Protein AF-0000000069710309 (afdb_homodimer)

pLDDT: mean 94.84, std 7.25, range [39.91, 98.88]

Structure (mmCIF, N/CA/C/O backbone):
data_AF-0000000069710309-model_v1
#
loop_
_entity.id
_entity.type
_entity.pdbx_description
1 polymer 'ATP-dependent DNA ligase'
#
loop_
_atom_site.group_PDB
_atom_site.id
_atom_site.type_symbol
_atom_site.label_atom_id
_atom_site.label_alt_id
_atom_site.label_comp_id
_atom_site.label_asym_id
_atom_site.label_entity_id
_atom_site.label_seq_id
_atom_site.pdbx_PDB_ins_code
_atom_site.Cartn_x
_atom_site.Cartn_y
_atom_site.Cartn_z
_atom_site.occupancy
_atom_site.B_iso_or_equiv
_atom_site.auth_seq_id
_atom_site.auth_comp_id
_atom_site.auth_asym_id
_atom_site.auth_atom_id
_atom_site.pdbx_PDB_model_num
ATOM 1 N N . MET A 1 1 ? -6.211 -22.453 -42.594 1 39.94 1 MET A N 1
ATOM 2 C CA . MET A 1 1 ? -7.344 -22.641 -41.688 1 39.94 1 MET A CA 1
ATOM 3 C C . MET A 1 1 ? -7.883 -21.297 -41.219 1 39.94 1 MET A C 1
ATOM 5 O O . MET A 1 1 ? -7.121 -20.344 -41.062 1 39.94 1 MET A O 1
ATOM 9 N N . ASP A 1 2 ? -9.148 -21.047 -41.312 1 49.47 2 ASP A N 1
ATOM 10 C CA . ASP A 1 2 ? -9.898 -19.844 -40.938 1 49.47 2 ASP A CA 1
ATOM 11 C C . ASP A 1 2 ? -9.656 -19.469 -39.469 1 49.47 2 ASP A C 1
ATOM 13 O O . ASP A 1 2 ? -9.828 -20.281 -38.594 1 49.47 2 ASP A O 1
ATOM 17 N N . GLU A 1 3 ? -8.883 -18.469 -39.344 1 51.88 3 GLU A N 1
ATOM 18 C CA . GLU A 1 3 ? -8.477 -17.969 -38.031 1 51.88 3 GLU A CA 1
ATOM 19 C C . GLU A 1 3 ? -9.656 -17.938 -37.062 1 51.88 3 GLU A C 1
ATOM 21 O O . GLU A 1 3 ? -9.492 -18.109 -35.844 1 51.88 3 GLU A O 1
ATOM 26 N N . ALA A 1 4 ? -10.805 -17.609 -37.5 1 50.47 4 ALA A N 1
ATOM 27 C CA . ALA A 1 4 ? -12.008 -17.578 -36.688 1 50.47 4 ALA A CA 1
ATOM 28 C C . ALA A 1 4 ? -12.258 -18.953 -36.031 1 50.47 4 ALA A C 1
ATOM 30 O O . ALA A 1 4 ? -12.664 -19.031 -34.875 1 50.47 4 ALA A O 1
ATOM 31 N N . ASN A 1 5 ? -11.93 -19.938 -36.812 1 56.78 5 ASN A N 1
ATOM 32 C CA . ASN A 1 5 ? -12.125 -21.297 -36.312 1 56.78 5 ASN A CA 1
ATOM 33 C C . ASN A 1 5 ? -11.094 -21.672 -35.25 1 56.78 5 ASN A C 1
ATOM 35 O O . ASN A 1 5 ? -11.352 -22.516 -34.406 1 56.78 5 ASN A O 1
ATOM 39 N N . LEU A 1 6 ? -10.086 -20.812 -35.156 1 61.84 6 LEU A N 1
ATOM 40 C CA . LEU A 1 6 ? -8.977 -21.141 -34.25 1 61.84 6 LEU A CA 1
ATOM 41 C C . LEU A 1 6 ? -9.266 -20.688 -32.844 1 61.84 6 LEU A C 1
ATOM 43 O O . LEU A 1 6 ? -8.789 -21.281 -31.875 1 61.84 6 LEU A O 1
ATOM 47 N N . LEU A 1 7 ? -10.078 -19.641 -32.625 1 70.19 7 LEU A N 1
ATOM 48 C CA . LEU A 1 7 ? -10.234 -19.062 -31.281 1 70.19 7 LEU A CA 1
ATOM 49 C C . LEU A 1 7 ? -11.641 -19.312 -30.75 1 70.19 7 LEU A C 1
ATOM 51 O O . LEU A 1 7 ? -11.953 -18.953 -29.609 1 70.19 7 LEU A O 1
ATOM 55 N N . ASP A 1 8 ? -12.43 -20.094 -31.312 1 67.88 8 ASP A N 1
ATOM 56 C CA . ASP A 1 8 ? -13.812 -20.344 -30.906 1 67.88 8 ASP A CA 1
ATOM 57 C C . ASP A 1 8 ? -14.523 -19.031 -30.562 1 67.88 8 ASP A C 1
ATOM 59 O O . ASP A 1 8 ? -15.125 -18.906 -29.5 1 67.88 8 ASP A O 1
ATOM 63 N N . VAL A 1 9 ? -14.273 -18 -31.297 1 73.25 9 VAL A N 1
ATOM 64 C CA . VAL A 1 9 ? -14.922 -16.703 -31.156 1 73.25 9 VAL A CA 1
ATOM 65 C C . VAL A 1 9 ? -15.82 -16.438 -32.375 1 73.25 9 VAL A C 1
ATOM 67 O O . VAL A 1 9 ? -15.633 -17.062 -33.438 1 73.25 9 VAL A O 1
ATOM 70 N N . SER A 1 10 ? -16.891 -15.648 -32.156 1 76.5 10 SER A N 1
ATOM 71 C CA . SER A 1 10 ? -17.797 -15.344 -33.25 1 76.5 10 SER A CA 1
ATOM 72 C C . SER A 1 10 ? -17.047 -14.703 -34.406 1 76.5 10 SER A C 1
ATOM 74 O O . SER A 1 10 ? -16.062 -13.977 -34.219 1 76.5 10 SER A O 1
ATOM 76 N N . PRO A 1 11 ? -17.438 -15.07 -35.625 1 75.88 11 PRO A N 1
ATOM 77 C CA . PRO A 1 11 ? -16.766 -14.547 -36.812 1 75.88 11 PRO A CA 1
ATOM 78 C C . PRO A 1 11 ? -16.672 -13.023 -36.812 1 75.88 11 PRO A C 1
ATOM 80 O O . PRO A 1 11 ? -15.695 -12.461 -37.312 1 75.88 11 PRO A O 1
ATOM 83 N N . ASP A 1 12 ? -17.625 -12.383 -36.219 1 76.12 12 ASP A N 1
ATOM 84 C CA . ASP A 1 12 ? -17.656 -10.922 -36.219 1 76.12 12 ASP A CA 1
ATOM 85 C C . ASP A 1 12 ? -16.594 -10.344 -35.312 1 76.12 12 ASP A C 1
ATOM 87 O O . ASP A 1 12 ? -16.125 -9.227 -35.531 1 76.12 12 ASP A O 1
ATOM 91 N N . GLU A 1 13 ? -16.172 -11.117 -34.344 1 79.44 13 GLU A N 1
ATOM 92 C CA . GLU A 1 13 ? -15.273 -10.602 -33.312 1 79.44 13 GLU A CA 1
ATOM 93 C C . GLU A 1 13 ? -13.828 -11.008 -33.594 1 79.44 13 GLU A C 1
ATOM 95 O O . GLU A 1 13 ? -12.891 -10.422 -33.062 1 79.44 13 GLU A O 1
ATOM 100 N N . VAL A 1 14 ? -13.68 -11.93 -34.469 1 78.69 14 VAL A N 1
ATOM 101 C CA . VAL A 1 14 ? -12.375 -12.547 -34.688 1 78.69 14 VAL A CA 1
ATOM 102 C C . VAL A 1 14 ? -11.383 -11.508 -35.219 1 78.69 14 VAL A C 1
ATOM 104 O O . VAL A 1 14 ? -10.25 -11.43 -34.75 1 78.69 14 VAL A O 1
ATOM 107 N N . GLU A 1 15 ? -11.891 -10.758 -36.062 1 80.44 15 GLU A N 1
ATOM 108 C CA . GLU A 1 15 ? -11.008 -9.742 -36.656 1 80.44 15 GLU A CA 1
ATOM 109 C C . GLU A 1 15 ? -10.57 -8.734 -35.594 1 80.44 15 GLU A C 1
ATOM 111 O O . GLU A 1 15 ? -9.414 -8.312 -35.562 1 80.44 15 GLU A O 1
ATOM 116 N N . THR A 1 16 ? -11.422 -8.469 -34.719 1 83.62 16 THR A N 1
ATOM 117 C CA . THR A 1 16 ? -11.156 -7.488 -33.688 1 83.62 16 THR A CA 1
ATOM 118 C C . THR A 1 16 ? -10.133 -8.031 -32.688 1 83.62 16 THR A C 1
ATOM 120 O O . THR A 1 16 ? -9.234 -7.309 -32.25 1 83.62 16 THR A O 1
ATOM 123 N N . VAL A 1 17 ? -10.211 -9.258 -32.406 1 87.12 17 VAL A N 1
ATOM 124 C CA . VAL A 1 17 ? -9.312 -9.859 -31.422 1 87.12 17 VAL A CA 1
ATOM 125 C C . VAL A 1 17 ? -7.926 -10.031 -32.031 1 87.12 17 VAL A C 1
ATOM 127 O O . VAL A 1 17 ? -6.91 -9.789 -31.375 1 87.12 17 VAL A O 1
ATOM 130 N N . LEU A 1 18 ? -7.922 -10.383 -33.312 1 88.5 18 LEU A N 1
ATOM 131 C CA . LEU A 1 18 ? -6.672 -10.695 -33.969 1 88.5 18 LEU A CA 1
ATOM 132 C C . LEU A 1 18 ? -5.777 -9.469 -34.062 1 88.5 18 LEU A C 1
ATOM 134 O O . LEU A 1 18 ? -4.551 -9.586 -34.031 1 88.5 18 LEU A O 1
ATOM 138 N N . GLU A 1 19 ? -6.398 -8.352 -34.062 1 90.25 19 GLU A N 1
ATOM 139 C CA . GLU A 1 19 ? -5.629 -7.121 -34.156 1 90.25 19 GLU A CA 1
ATOM 140 C C . GLU A 1 19 ? -4.812 -6.863 -32.906 1 90.25 19 GLU A C 1
ATOM 142 O O . GLU A 1 19 ? -3.844 -6.105 -32.938 1 90.25 19 GLU A O 1
ATOM 147 N N . HIS A 1 20 ? -5.215 -7.566 -31.844 1 93 20 HIS A N 1
ATOM 148 C CA . HIS A 1 20 ? -4.559 -7.301 -30.578 1 93 20 HIS A CA 1
ATOM 149 C C . HIS A 1 20 ? -3.424 -8.289 -30.328 1 93 20 HIS A C 1
ATOM 151 O O . HIS A 1 20 ? -2.699 -8.172 -29.328 1 93 20 HIS A O 1
ATOM 157 N N . PHE A 1 21 ? -3.314 -9.203 -31.203 1 94.5 21 PHE A N 1
ATOM 158 C CA . PHE A 1 21 ? -2.195 -10.133 -31.078 1 94.5 21 PHE A CA 1
ATOM 159 C C . PHE A 1 21 ? -0.885 -9.453 -31.453 1 94.5 21 PHE A C 1
ATOM 161 O O . PHE A 1 21 ? -0.84 -8.672 -32.406 1 94.5 21 PHE A O 1
ATOM 168 N N . GLU A 1 22 ? 0.114 -9.797 -30.688 1 96 22 GLU A N 1
ATOM 169 C CA . GLU A 1 22 ? 1.438 -9.242 -30.938 1 96 22 GLU A CA 1
ATOM 170 C C . GLU A 1 22 ? 2.426 -10.328 -31.359 1 96 22 GLU A C 1
ATOM 172 O O . GLU A 1 22 ? 2.328 -11.469 -30.906 1 96 22 GLU A O 1
ATOM 177 N N . ARG A 1 23 ? 3.346 -9.883 -32.344 1 95.12 23 ARG A N 1
ATOM 178 C CA . ARG A 1 23 ? 4.391 -10.797 -32.812 1 95.12 23 ARG A CA 1
ATOM 179 C C . ARG A 1 23 ? 5.445 -11.008 -31.719 1 95.12 23 ARG A C 1
ATOM 181 O O . ARG A 1 23 ? 5.855 -10.055 -31.047 1 95.12 23 ARG A O 1
ATOM 188 N N . GLU A 1 24 ? 5.812 -12.359 -31.453 1 94.56 24 GLU A N 1
ATOM 189 C CA . GLU A 1 24 ? 6.852 -12.773 -30.516 1 94.56 24 GLU A CA 1
ATOM 190 C C . GLU A 1 24 ? 7.844 -13.727 -31.188 1 94.56 24 GLU A C 1
ATOM 192 O O . GLU A 1 24 ? 7.449 -14.586 -31.969 1 94.56 24 GLU A O 1
ATOM 197 N N . THR A 1 25 ? 9.141 -13.492 -30.906 1 94.19 25 THR A N 1
ATOM 198 C CA . THR A 1 25 ? 10.164 -14.398 -31.422 1 94.19 25 THR A CA 1
ATOM 199 C C . THR A 1 25 ? 11.039 -14.922 -30.281 1 94.19 25 THR A C 1
ATOM 201 O O . THR A 1 25 ? 11.602 -14.141 -29.516 1 94.19 25 THR A O 1
ATOM 204 N N . VAL A 1 26 ? 11.07 -16.219 -30.141 1 92 26 VAL A N 1
ATOM 205 C CA . VAL A 1 26 ? 11.914 -16.875 -29.156 1 92 26 VAL A CA 1
ATOM 206 C C . VAL A 1 26 ? 12.742 -17.969 -29.812 1 92 26 VAL A C 1
ATOM 208 O O . VAL A 1 26 ? 12.195 -18.844 -30.5 1 92 26 VAL A O 1
ATOM 211 N N . GLU A 1 27 ? 13.969 -17.969 -29.578 1 88.44 27 GLU A N 1
ATOM 212 C CA . GLU A 1 27 ? 14.883 -18.953 -30.156 1 88.44 27 GLU A CA 1
ATOM 213 C C . GLU A 1 27 ? 14.617 -19.156 -31.641 1 88.44 27 GLU A C 1
ATOM 215 O O . GLU A 1 27 ? 14.523 -20.297 -32.094 1 88.44 27 GLU A O 1
ATOM 220 N N . GLY A 1 28 ? 14.383 -18.141 -32.312 1 87.44 28 GLY A N 1
ATOM 221 C CA . GLY A 1 28 ? 14.242 -18.188 -33.75 1 87.44 28 GLY A CA 1
ATOM 222 C C . GLY A 1 28 ? 12.836 -18.531 -34.188 1 87.44 28 GLY A C 1
ATOM 223 O O . GLY A 1 28 ? 12.539 -18.516 -35.406 1 87.44 28 GLY A O 1
ATOM 224 N N . ARG A 1 29 ? 11.953 -18.797 -33.281 1 91.56 29 ARG A N 1
ATOM 225 C CA . ARG A 1 29 ? 10.562 -19.094 -33.625 1 91.56 29 ARG A CA 1
ATOM 226 C C . ARG A 1 29 ? 9.688 -17.859 -33.469 1 91.56 29 ARG A C 1
ATOM 228 O O . ARG A 1 29 ? 9.688 -17.219 -32.406 1 91.56 29 ARG A O 1
ATOM 235 N N . THR A 1 30 ? 8.953 -17.641 -34.562 1 95.38 30 THR A N 1
ATOM 236 C CA . THR A 1 30 ? 8.07 -16.484 -34.531 1 95.38 30 THR A CA 1
ATOM 237 C C . THR A 1 30 ? 6.609 -16.906 -34.5 1 95.38 30 THR A C 1
ATOM 239 O O . THR A 1 30 ? 6.211 -17.828 -35.219 1 95.38 30 THR A O 1
ATOM 242 N N . TYR A 1 31 ? 5.848 -16.312 -33.656 1 96.62 31 TYR A N 1
ATOM 243 C CA . TYR A 1 31 ? 4.426 -16.578 -33.5 1 96.62 31 TYR A CA 1
ATOM 244 C C . TYR A 1 31 ? 3.705 -15.367 -32.906 1 96.62 31 TYR A C 1
ATOM 246 O O . TYR A 1 31 ? 4.305 -14.305 -32.719 1 96.62 31 TYR A O 1
ATOM 254 N N . ARG A 1 32 ? 2.367 -15.453 -32.719 1 96.31 32 ARG A N 1
ATOM 255 C CA . ARG A 1 32 ? 1.592 -14.344 -32.156 1 96.31 32 ARG A CA 1
ATOM 256 C C . ARG A 1 32 ? 0.994 -14.703 -30.812 1 96.31 32 ARG A C 1
ATOM 258 O O . ARG A 1 32 ? 0.593 -15.844 -30.594 1 96.31 32 ARG A O 1
ATOM 265 N N . ARG A 1 33 ? 0.955 -13.805 -29.969 1 96.94 33 ARG A N 1
ATOM 266 C CA . ARG A 1 33 ? 0.355 -14 -28.656 1 96.94 33 ARG A CA 1
ATOM 267 C C . ARG A 1 33 ? -0.53 -12.82 -28.266 1 96.94 33 ARG A C 1
ATOM 269 O O . ARG A 1 33 ? -0.325 -11.703 -28.75 1 96.94 33 ARG A O 1
ATOM 276 N N . LEU A 1 34 ? -1.449 -13.094 -27.422 1 95.88 34 LEU A N 1
ATOM 277 C CA . LEU A 1 34 ? -2.342 -12.055 -26.922 1 95.88 34 LEU A CA 1
ATOM 278 C C . LEU A 1 34 ? -1.845 -11.516 -25.578 1 95.88 34 LEU A C 1
ATOM 280 O O . LEU A 1 34 ? -1.929 -12.203 -24.562 1 95.88 34 LEU A O 1
ATOM 284 N N . PRO A 1 35 ? -1.457 -10.258 -25.484 1 95.44 35 PRO A N 1
ATOM 285 C CA . PRO A 1 35 ? -0.833 -9.75 -24.25 1 95.44 35 PRO A CA 1
ATOM 286 C C . PRO A 1 35 ? -1.845 -9.484 -23.141 1 95.44 35 PRO A C 1
ATOM 288 O O . PRO A 1 35 ? -1.506 -9.586 -21.953 1 95.44 35 PRO A O 1
ATOM 291 N N . ASP A 1 36 ? -3.008 -9.109 -23.531 1 94.06 36 ASP A N 1
ATOM 292 C CA . ASP A 1 36 ? -4.078 -8.852 -22.578 1 94.06 36 ASP A CA 1
ATOM 293 C C . ASP A 1 36 ? -5.379 -9.516 -23.016 1 94.06 36 ASP A C 1
ATOM 295 O O . ASP A 1 36 ? -5.648 -9.641 -24.203 1 94.06 36 ASP A O 1
ATOM 299 N N . ALA A 1 37 ? -6.086 -9.852 -21.984 1 92 37 ALA A N 1
ATOM 300 C CA . ALA A 1 37 ? -7.375 -10.461 -22.312 1 92 37 ALA A CA 1
ATOM 301 C C . ALA A 1 37 ? -8.242 -9.516 -23.125 1 92 37 ALA A C 1
ATOM 303 O O . ALA A 1 37 ? -8.273 -8.312 -22.875 1 92 37 ALA A O 1
ATOM 304 N N . ARG A 1 38 ? -8.867 -10.094 -24.125 1 88.31 38 ARG A N 1
ATOM 305 C CA . ARG A 1 38 ? -9.727 -9.32 -25.016 1 88.31 38 ARG A CA 1
ATOM 306 C C . ARG A 1 38 ? -10.922 -10.148 -25.484 1 88.31 38 ARG A C 1
ATOM 308 O O . ARG A 1 38 ? -10.758 -11.289 -25.938 1 88.31 38 ARG A O 1
ATOM 315 N N . HIS A 1 39 ? -12.039 -9.57 -25.281 1 85.38 39 HIS A N 1
ATOM 316 C CA . HIS A 1 39 ? -13.25 -10.141 -25.859 1 85.38 39 HIS A CA 1
ATOM 317 C C . HIS A 1 39 ? -13.406 -11.609 -25.484 1 85.38 39 HIS A C 1
ATOM 319 O O . HIS A 1 39 ? -13.648 -12.453 -26.359 1 85.38 39 HIS A O 1
ATOM 325 N N . GLY A 1 40 ? -13.055 -11.922 -24.312 1 83.31 40 GLY A N 1
ATOM 326 C CA . GLY A 1 40 ? -13.281 -13.273 -23.812 1 83.31 40 GLY A CA 1
ATOM 327 C C . GLY A 1 40 ? -12.117 -14.203 -24.062 1 83.31 40 GLY A C 1
ATOM 328 O O . GLY A 1 40 ? -12.156 -15.375 -23.672 1 83.31 40 GLY A O 1
ATOM 329 N N . VAL A 1 41 ? -11.117 -13.766 -24.766 1 90.56 41 VAL A N 1
ATOM 330 C CA . VAL A 1 41 ? -9.906 -14.555 -24.984 1 90.56 41 VAL A CA 1
ATOM 331 C C . VAL A 1 41 ? -8.867 -14.219 -23.922 1 90.56 41 VAL A C 1
ATOM 333 O O . VAL A 1 41 ? -8.594 -13.047 -23.656 1 90.56 41 VAL A O 1
ATOM 336 N N . GLU A 1 42 ? -8.32 -15.242 -23.375 1 93.88 42 GLU A N 1
ATOM 337 C CA . GLU A 1 42 ? -7.449 -15.094 -22.219 1 93.88 42 GLU A CA 1
ATOM 338 C C . GLU A 1 42 ? -6.113 -14.469 -22.609 1 93.88 42 GLU A C 1
ATOM 340 O O . GLU A 1 42 ? -5.613 -14.695 -23.719 1 93.88 42 GLU A O 1
A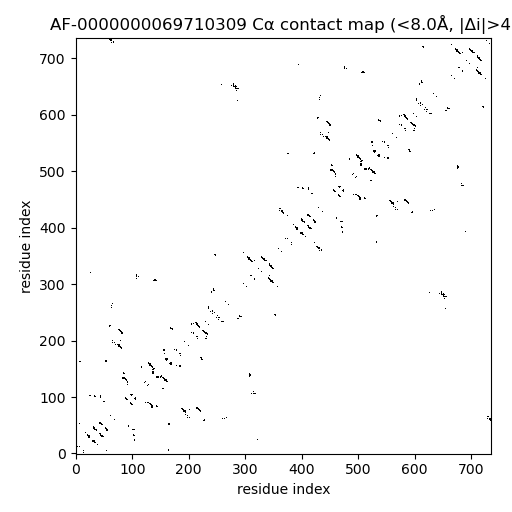TOM 345 N N . ARG A 1 43 ? -5.594 -13.734 -21.703 1 94.56 43 ARG A N 1
ATOM 346 C CA . ARG A 1 43 ? -4.207 -13.297 -21.828 1 94.56 43 ARG A CA 1
ATOM 347 C C . ARG A 1 43 ? -3.277 -14.484 -22.062 1 94.56 43 ARG A C 1
ATOM 349 O O . ARG A 1 43 ? -3.432 -15.531 -21.422 1 94.56 43 ARG A O 1
ATOM 356 N N . GLY A 1 44 ? -2.312 -14.305 -22.969 1 96.25 44 GLY A N 1
ATOM 357 C CA . GLY A 1 44 ? -1.31 -15.336 -23.188 1 96.25 44 GLY A CA 1
ATOM 358 C C . GLY A 1 44 ? -1.72 -16.344 -24.25 1 96.25 44 GLY A C 1
ATOM 359 O O . GLY A 1 44 ? -0.973 -17.281 -24.547 1 96.25 44 GLY A O 1
ATOM 360 N N . THR A 1 45 ? -2.898 -16.219 -24.797 1 96.5 45 THR A N 1
ATOM 361 C CA . THR A 1 45 ? -3.291 -17.062 -25.922 1 96.5 45 THR A CA 1
ATOM 362 C C . THR A 1 45 ? -2.301 -16.938 -27.078 1 96.5 45 THR A C 1
ATOM 364 O O . THR A 1 45 ? -1.846 -15.836 -27.391 1 96.5 45 THR A O 1
ATOM 367 N N . VAL A 1 46 ? -2.068 -18.094 -27.688 1 96.5 46 VAL A N 1
ATOM 368 C CA . VAL A 1 46 ? -1.005 -18.141 -28.688 1 96.5 46 VAL A CA 1
ATOM 369 C C . VAL A 1 46 ? -1.555 -18.688 -30 1 96.5 46 VAL A C 1
ATOM 371 O O . VAL A 1 46 ? -2.35 -19.641 -30 1 96.5 46 VAL A O 1
ATOM 374 N N . LEU A 1 47 ? -1.131 -18.047 -31.047 1 95.06 47 LEU A N 1
ATOM 375 C CA . LEU A 1 47 ? -1.287 -18.562 -32.406 1 95.06 47 LEU A CA 1
ATOM 376 C C . LEU A 1 47 ? 0.067 -18.906 -33.031 1 95.06 47 LEU A C 1
ATOM 378 O O . LEU A 1 47 ? 0.884 -18.016 -33.25 1 95.06 47 LEU A O 1
ATOM 382 N N . ILE A 1 48 ? 0.273 -20.156 -33.219 1 93.44 48 ILE A N 1
ATOM 383 C CA . ILE A 1 48 ? 1.569 -20.625 -33.688 1 93.44 48 ILE A CA 1
ATOM 384 C C . ILE A 1 48 ? 1.367 -21.672 -34.781 1 93.44 48 ILE A C 1
ATOM 386 O O . ILE A 1 48 ? 0.688 -22.672 -34.594 1 93.44 48 ILE A O 1
ATOM 390 N N . ASP A 1 49 ? 1.903 -21.234 -35.969 1 85.88 49 ASP A N 1
ATOM 391 C CA . ASP A 1 49 ? 1.661 -22.047 -37.156 1 85.88 49 ASP A CA 1
ATOM 392 C C . ASP A 1 49 ? 0.166 -22.234 -37.375 1 85.88 49 ASP A C 1
ATOM 394 O O . ASP A 1 49 ? -0.588 -21.266 -37.469 1 85.88 49 ASP A O 1
ATOM 398 N N . ASP A 1 50 ? -0.373 -23.344 -37.312 1 82.06 50 ASP A N 1
ATOM 399 C CA . ASP A 1 50 ? -1.794 -23.594 -37.531 1 82.06 50 ASP A CA 1
ATOM 400 C C . ASP A 1 50 ? -2.486 -24.078 -36.281 1 82.06 50 ASP A C 1
ATOM 402 O O . ASP A 1 50 ? -3.455 -24.844 -36.344 1 82.06 50 ASP A O 1
ATOM 406 N N . THR A 1 51 ? -1.857 -23.625 -35.25 1 89.5 51 THR A N 1
ATOM 407 C CA . THR A 1 51 ? -2.379 -24.125 -33.969 1 89.5 51 THR A CA 1
ATOM 408 C C . THR A 1 51 ? -2.66 -22.969 -33.031 1 89.5 51 THR A C 1
ATOM 410 O O . THR A 1 51 ? -1.9 -22 -32.969 1 89.5 51 THR A O 1
ATOM 413 N N . ALA A 1 52 ? -3.807 -23.078 -32.312 1 93.06 52 ALA A N 1
ATOM 414 C CA . ALA A 1 52 ? -4.145 -22.141 -31.266 1 93.06 52 ALA A CA 1
ATOM 415 C C . ALA A 1 52 ? -4.004 -22.781 -29.891 1 93.06 52 ALA A C 1
ATOM 417 O O . ALA A 1 52 ? -4.371 -23.938 -29.703 1 93.06 52 ALA A O 1
ATOM 418 N N . VAL A 1 53 ? -3.373 -22.062 -28.984 1 95.69 53 VAL A N 1
ATOM 419 C CA . VAL A 1 53 ? -3.256 -22.484 -27.594 1 95.69 53 VAL A CA 1
ATOM 420 C C . VAL A 1 53 ? -3.855 -21.422 -26.688 1 95.69 53 VAL A C 1
ATOM 422 O O . VAL A 1 53 ? -3.273 -20.344 -26.5 1 95.69 53 VAL A O 1
ATOM 425 N N . ARG A 1 54 ? -4.926 -21.688 -26.047 1 94.88 54 ARG A N 1
ATOM 426 C CA . ARG A 1 54 ? -5.641 -20.734 -25.203 1 94.88 54 ARG A CA 1
ATOM 427 C C . ARG A 1 54 ? -4.852 -20.422 -23.938 1 94.88 54 ARG A C 1
ATOM 429 O O . ARG A 1 54 ? -4.02 -21.219 -23.516 1 94.88 54 ARG A O 1
ATOM 436 N N . GLY A 1 55 ? -5.117 -19.188 -23.422 1 94.12 55 GLY A N 1
ATOM 437 C CA . GLY A 1 55 ? -4.508 -18.797 -22.156 1 94.12 55 GLY A CA 1
ATOM 438 C C . GLY A 1 55 ? -5.207 -19.391 -20.938 1 94.12 55 GLY A C 1
ATOM 439 O O . GLY A 1 55 ? -6.215 -20.094 -21.078 1 94.12 55 GLY A O 1
ATOM 440 N N . PHE A 1 56 ? -4.602 -19.125 -19.75 1 87.38 56 PHE A N 1
ATOM 441 C CA . PHE A 1 56 ? -5.164 -19.578 -18.484 1 87.38 56 PHE A CA 1
ATOM 442 C C . PHE A 1 56 ? -6.312 -18.672 -18.047 1 87.38 56 PHE A C 1
ATOM 444 O O . PHE A 1 56 ? -6.23 -17.453 -18.172 1 87.38 56 PHE A O 1
ATOM 451 N N . PRO A 1 57 ? -7.305 -19.359 -17.547 1 84.19 57 PRO A N 1
ATOM 452 C CA . PRO A 1 57 ? -8.344 -18.5 -16.969 1 84.19 57 PRO A CA 1
ATOM 453 C C . PRO A 1 57 ? -7.902 -17.844 -15.664 1 84.19 57 PRO A C 1
ATOM 455 O O . PRO A 1 57 ? -7.023 -18.359 -14.977 1 84.19 57 PRO A O 1
ATOM 458 N N . SER A 1 58 ? -8.453 -16.75 -15.422 1 88.62 58 SER A N 1
ATOM 459 C CA . SER A 1 58 ? -8.25 -16.125 -14.117 1 88.62 58 SER A CA 1
ATOM 460 C C . SER A 1 58 ? -9.031 -16.844 -13.031 1 88.62 58 SER A C 1
ATOM 462 O O . SER A 1 58 ? -10.141 -17.328 -13.266 1 88.62 58 SER A O 1
ATOM 464 N N . ILE A 1 59 ? -8.406 -16.984 -11.898 1 94.75 59 ILE A N 1
ATOM 465 C CA . ILE A 1 59 ? -9.07 -17.625 -10.766 1 94.75 59 ILE A CA 1
ATOM 466 C C . ILE A 1 59 ? -9.367 -16.594 -9.688 1 94.75 59 ILE A C 1
ATOM 468 O O . ILE A 1 59 ? -8.453 -16 -9.109 1 94.75 59 ILE A O 1
ATOM 472 N N . PRO A 1 60 ? -10.625 -16.344 -9.398 1 96.5 60 PRO A N 1
ATOM 473 C CA . PRO A 1 60 ? -10.961 -15.398 -8.328 1 96.5 60 PRO A CA 1
ATOM 474 C C . PRO A 1 60 ? -10.578 -15.922 -6.941 1 96.5 60 PRO A C 1
ATOM 476 O O . PRO A 1 60 ? -10.375 -17.125 -6.77 1 96.5 60 PRO A O 1
ATOM 479 N N . ARG A 1 61 ? -10.445 -15.023 -6.035 1 97.56 61 ARG A N 1
ATOM 480 C CA . ARG A 1 61 ? -10.078 -15.344 -4.656 1 97.56 61 ARG A CA 1
ATOM 481 C C . ARG A 1 61 ? -11.242 -15.086 -3.709 1 97.56 61 ARG A C 1
ATOM 483 O O . ARG A 1 61 ? -11.945 -14.078 -3.84 1 97.56 61 ARG A O 1
ATOM 490 N N . ALA A 1 62 ? -11.43 -15.969 -2.795 1 97.25 62 ALA A N 1
ATOM 491 C CA . ALA A 1 62 ? -12.336 -15.719 -1.678 1 97.25 62 ALA A CA 1
ATOM 492 C C . ALA A 1 62 ? -11.586 -15.125 -0.487 1 97.25 62 ALA A C 1
ATOM 494 O O . ALA A 1 62 ? -10.469 -15.539 -0.186 1 97.25 62 ALA A O 1
ATOM 495 N N . LEU A 1 63 ? -12.227 -14.227 0.208 1 97.88 63 LEU A N 1
ATOM 496 C CA . LEU A 1 63 ? -11.664 -13.719 1.451 1 97.88 63 LEU A CA 1
ATOM 497 C C . LEU A 1 63 ? -12.305 -14.398 2.658 1 97.88 63 LEU A C 1
ATOM 499 O O . LEU A 1 63 ? -11.688 -14.477 3.725 1 97.88 63 LEU A O 1
ATOM 503 N N . VAL A 1 64 ? -13.523 -14.828 2.473 1 98.25 64 VAL A N 1
ATOM 504 C CA . VAL A 1 64 ? -14.281 -15.5 3.521 1 98.25 64 VAL A CA 1
ATOM 505 C C . VAL A 1 64 ? -14.773 -16.859 3.014 1 98.25 64 VAL A C 1
ATOM 507 O O . VAL A 1 64 ? -15.508 -16.922 2.025 1 98.25 64 VAL A O 1
ATOM 510 N N . LEU A 1 65 ? -14.391 -17.922 3.67 1 98.25 65 LEU A N 1
ATOM 511 C CA . LEU A 1 65 ? -14.75 -19.266 3.25 1 98.25 65 LEU A CA 1
ATOM 512 C C . LEU A 1 65 ? -16.219 -19.547 3.533 1 98.25 65 LEU A C 1
ATOM 514 O O . LEU A 1 65 ? -16.938 -20.094 2.68 1 98.25 65 LEU A O 1
ATOM 518 N N . GLU A 1 66 ? -16.672 -19.188 4.668 1 97.81 66 GLU A N 1
ATOM 519 C CA . GLU A 1 66 ? -18 -19.516 5.16 1 97.81 66 GLU A CA 1
ATOM 520 C C . GLU A 1 66 ? -19.078 -19.062 4.18 1 97.81 66 GLU A C 1
ATOM 522 O O . GLU A 1 66 ? -20.062 -19.781 3.941 1 97.81 66 GLU A O 1
ATOM 527 N N . THR A 1 67 ? -18.938 -17.906 3.643 1 97.88 67 THR A N 1
ATOM 528 C CA . THR A 1 67 ? -19.938 -17.359 2.729 1 97.88 67 THR A CA 1
ATOM 529 C C . THR A 1 67 ? -19.484 -17.5 1.281 1 97.88 67 THR A C 1
ATOM 531 O O . THR A 1 67 ? -20.297 -17.625 0.371 1 97.88 67 THR A O 1
ATOM 534 N N . GLY A 1 68 ? -18.203 -17.453 1.061 1 97.56 68 GLY A N 1
ATOM 535 C CA . GLY A 1 68 ? -17.656 -17.5 -0.287 1 97.56 68 GLY A CA 1
ATOM 536 C C . GLY A 1 68 ? -17.906 -18.812 -0.99 1 97.56 68 GLY A C 1
ATOM 537 O O . GLY A 1 68 ? -18.297 -18.844 -2.158 1 97.56 68 GLY A O 1
ATOM 538 N N . ILE A 1 69 ? -17.688 -19.922 -0.286 1 97.94 69 ILE A N 1
ATOM 539 C CA . ILE A 1 69 ? -17.781 -21.25 -0.892 1 97.94 69 ILE A CA 1
ATOM 540 C C . ILE A 1 69 ? -19.219 -21.516 -1.325 1 97.94 69 ILE A C 1
ATOM 542 O O . ILE A 1 69 ? -19.484 -21.828 -2.49 1 97.94 69 ILE A O 1
ATOM 546 N N . PRO A 1 70 ? -20.219 -21.328 -0.487 1 96.94 70 PRO A N 1
ATOM 547 C CA . PRO A 1 70 ? -21.578 -21.625 -0.91 1 96.94 70 PRO A CA 1
ATOM 548 C C . PRO A 1 70 ? -22.109 -20.656 -1.956 1 96.94 70 PRO A C 1
ATOM 550 O O . PRO A 1 70 ? -23 -21 -2.734 1 96.94 70 PRO A O 1
ATOM 553 N N . THR A 1 71 ? -21.578 -19.453 -1.915 1 95.81 71 THR A N 1
ATOM 554 C CA . THR A 1 71 ? -22 -18.484 -2.916 1 95.81 71 THR A CA 1
ATOM 555 C C . THR A 1 71 ? -21.438 -18.844 -4.289 1 95.81 71 THR A C 1
ATOM 557 O O . THR A 1 71 ? -22.094 -18.625 -5.309 1 95.81 71 THR A O 1
ATOM 560 N N . PHE A 1 72 ? -20.312 -19.469 -4.289 1 95.12 72 PHE A N 1
ATOM 561 C CA . PHE A 1 72 ? -19.578 -19.688 -5.535 1 95.12 72 PHE A CA 1
ATOM 562 C C . PHE A 1 72 ? -19.891 -21.062 -6.109 1 95.12 72 PHE A C 1
ATOM 564 O O . PHE A 1 72 ? -19.906 -21.25 -7.328 1 95.12 72 PHE A O 1
ATOM 571 N N . PHE A 1 73 ? -20.172 -22.031 -5.293 1 96.5 73 PHE A N 1
ATOM 572 C CA . PHE A 1 73 ? -20.375 -23.406 -5.727 1 96.5 73 PHE A CA 1
ATOM 573 C C . PHE A 1 73 ? -21.766 -23.891 -5.34 1 96.5 73 PHE A C 1
ATOM 575 O O . PHE A 1 73 ? -22.188 -23.719 -4.199 1 96.5 73 PHE A O 1
ATOM 582 N N . SER A 1 74 ? -22.453 -24.547 -6.297 1 93.75 74 SER A N 1
ATOM 583 C CA . SER A 1 74 ? -23.781 -25.094 -6.047 1 93.75 74 SER A CA 1
ATOM 584 C C . SER A 1 74 ? -23.734 -26.594 -5.824 1 93.75 74 SER A C 1
ATOM 586 O O . SER A 1 74 ? -24.719 -27.203 -5.398 1 93.75 74 SER A O 1
ATOM 588 N N . GLY A 1 75 ? -22.656 -27.234 -6.09 1 96.19 75 GLY A N 1
ATOM 589 C CA . GLY A 1 75 ? -22.484 -28.672 -5.945 1 96.19 75 GLY A CA 1
ATOM 590 C C . GLY A 1 75 ? -21.156 -29.047 -5.32 1 96.19 75 GLY A C 1
ATOM 591 O O . GLY A 1 75 ? -20.469 -28.188 -4.754 1 96.19 75 GLY A O 1
ATOM 592 N N . PRO A 1 76 ? -20.875 -30.359 -5.367 1 97.06 76 PRO A N 1
ATOM 593 C CA . PRO A 1 76 ? -19.594 -30.797 -4.824 1 97.06 76 PRO A CA 1
ATOM 594 C C . PRO A 1 76 ? -18.406 -30.094 -5.484 1 97.06 76 PRO A C 1
ATOM 596 O O . PRO A 1 76 ? -18.484 -29.719 -6.656 1 97.06 76 PRO A O 1
ATOM 599 N N . LEU A 1 77 ? -17.375 -29.891 -4.684 1 97.69 77 LEU A N 1
ATOM 600 C CA . LEU A 1 77 ? -16.188 -29.219 -5.23 1 97.69 77 LEU A CA 1
ATOM 601 C C . LEU A 1 77 ? -14.922 -30 -4.887 1 97.69 77 LEU A C 1
ATOM 603 O O . LEU A 1 77 ? -14.82 -30.594 -3.811 1 97.69 77 LEU A O 1
ATOM 607 N N . ALA A 1 78 ? -13.992 -30.031 -5.812 1 98.62 78 ALA A N 1
ATOM 608 C CA . ALA A 1 78 ? -12.672 -30.609 -5.582 1 98.62 78 ALA A CA 1
ATOM 609 C C . ALA A 1 78 ? -11.727 -29.609 -4.93 1 98.62 78 ALA A C 1
ATOM 611 O O . ALA A 1 78 ? -11.672 -28.438 -5.34 1 98.62 78 ALA A O 1
ATOM 612 N N . VAL A 1 79 ? -11.039 -30 -3.832 1 98.75 79 VAL A N 1
ATOM 613 C CA . VAL A 1 79 ? -10.078 -29.172 -3.127 1 98.75 79 VAL A CA 1
ATOM 614 C C . VAL A 1 79 ? -8.664 -29.688 -3.365 1 98.75 79 VAL A C 1
ATOM 616 O O . VAL A 1 79 ? -8.312 -30.781 -2.898 1 98.75 79 VAL A O 1
ATOM 619 N N . GLU A 1 80 ? -7.848 -28.891 -4.09 1 98.75 80 GLU A N 1
ATOM 620 C CA . GLU A 1 80 ? -6.477 -29.281 -4.395 1 98.75 80 GLU A CA 1
ATOM 621 C C . GLU A 1 80 ? -5.473 -28.266 -3.854 1 98.75 80 GLU A C 1
ATOM 623 O O . GLU A 1 80 ? -5.82 -27.109 -3.617 1 98.75 80 GLU A O 1
ATOM 628 N N . GLU A 1 81 ? -4.293 -28.719 -3.598 1 98.56 81 GLU A N 1
ATOM 629 C CA . GLU A 1 81 ? -3.246 -27.844 -3.098 1 98.56 81 GLU A CA 1
ATOM 630 C C . GLU A 1 81 ? -2.854 -26.797 -4.145 1 98.56 81 GLU A C 1
ATOM 632 O O . GLU A 1 81 ? -2.641 -27.141 -5.312 1 98.56 81 GLU A O 1
ATOM 637 N N . LYS A 1 82 ? -2.928 -25.562 -3.777 1 97.94 82 LYS A N 1
ATOM 638 C CA . LYS A 1 82 ? -2.311 -24.516 -4.57 1 97.94 82 LYS A CA 1
ATOM 639 C C . LYS A 1 82 ? -0.808 -24.438 -4.32 1 97.94 82 LYS A C 1
ATOM 641 O O . LYS A 1 82 ? -0.373 -24.141 -3.207 1 97.94 82 LYS A O 1
ATOM 646 N N . LEU A 1 83 ? -0.032 -24.703 -5.277 1 96.75 83 LEU A N 1
ATOM 647 C CA . LEU A 1 83 ? 1.419 -24.766 -5.133 1 96.75 83 LEU A CA 1
ATOM 648 C C . LEU A 1 83 ? 2.045 -23.406 -5.465 1 96.75 83 LEU A C 1
ATOM 650 O O . LEU A 1 83 ? 1.513 -22.656 -6.281 1 96.75 83 LEU A O 1
ATOM 654 N N . ASN A 1 84 ? 3.117 -23.172 -4.746 1 95.75 84 ASN A N 1
ATOM 655 C CA . ASN A 1 84 ? 3.865 -21.953 -4.969 1 95.75 84 ASN A CA 1
ATOM 656 C C . ASN A 1 84 ? 5.035 -22.172 -5.922 1 95.75 84 ASN A C 1
ATOM 658 O O . ASN A 1 84 ? 6.148 -22.469 -5.488 1 95.75 84 ASN A O 1
ATOM 662 N N . GLY A 1 85 ? 4.801 -22.047 -7.133 1 96.38 85 GLY A N 1
ATOM 663 C CA . GLY A 1 85 ? 5.762 -22.125 -8.219 1 96.38 85 GLY A CA 1
ATOM 664 C C . GLY A 1 85 ? 5.418 -21.203 -9.383 1 96.38 85 GLY A C 1
ATOM 665 O O . GLY A 1 85 ? 4.953 -20.078 -9.172 1 96.38 85 GLY A O 1
ATOM 666 N N . TYR A 1 86 ? 5.824 -21.625 -10.531 1 96.31 86 TYR A N 1
ATOM 667 C CA . TYR A 1 86 ? 5.406 -20.906 -11.734 1 96.31 86 TYR A CA 1
ATOM 668 C C . TYR A 1 86 ? 4.691 -21.844 -12.703 1 96.31 86 TYR A C 1
ATOM 670 O O . TYR A 1 86 ? 5.039 -23.016 -12.805 1 96.31 86 TYR A O 1
ATOM 678 N N . ASN A 1 87 ? 3.682 -21.297 -13.336 1 95.25 87 ASN A N 1
ATOM 679 C CA . ASN A 1 87 ? 2.857 -22.188 -14.156 1 95.25 87 ASN A CA 1
ATOM 680 C C . ASN A 1 87 ? 3.133 -21.984 -15.641 1 95.25 87 ASN A C 1
ATOM 682 O O . ASN A 1 87 ? 3.551 -20.906 -16.062 1 95.25 87 ASN A O 1
ATOM 686 N N . VAL A 1 88 ? 2.949 -23.047 -16.359 1 97.31 88 VAL A N 1
ATOM 687 C CA . VAL A 1 88 ? 3.029 -23.031 -17.812 1 97.31 88 VAL A CA 1
ATOM 688 C C . VAL A 1 88 ? 1.876 -23.844 -18.406 1 97.31 88 VAL A C 1
ATOM 690 O O . VAL A 1 88 ? 1.258 -24.656 -17.719 1 97.31 88 VAL A O 1
ATOM 693 N N . ARG A 1 89 ? 1.661 -23.578 -19.688 1 97.38 89 ARG A N 1
ATOM 694 C CA . ARG A 1 89 ? 0.865 -24.453 -20.547 1 97.38 89 ARG A CA 1
ATOM 695 C C . ARG A 1 89 ? 1.752 -25.203 -21.531 1 97.38 89 ARG A C 1
ATOM 697 O O . ARG A 1 89 ? 2.656 -24.625 -22.141 1 97.38 89 ARG A O 1
ATOM 704 N N . ILE A 1 90 ? 1.483 -26.453 -21.594 1 98.44 90 ILE A N 1
ATOM 705 C CA . ILE A 1 90 ? 2.24 -2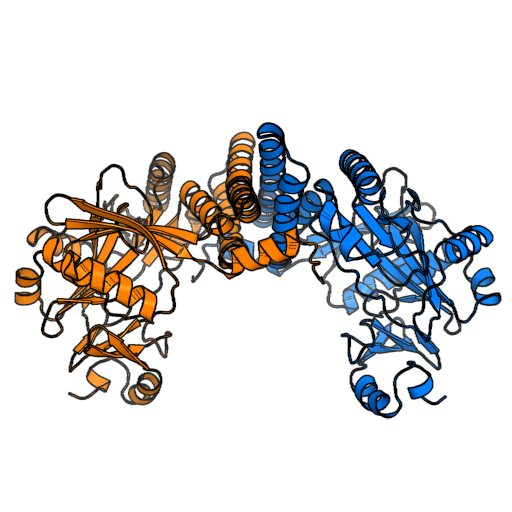7.297 -22.5 1 98.44 90 ILE A CA 1
ATOM 706 C C . ILE A 1 90 ? 1.312 -27.844 -23.594 1 98.44 90 ILE A C 1
ATOM 708 O O . ILE A 1 90 ? 0.288 -28.453 -23.297 1 98.44 90 ILE A O 1
ATOM 712 N N . ALA A 1 91 ? 1.66 -27.609 -24.828 1 97.62 91 ALA A N 1
ATOM 713 C CA . ALA A 1 91 ? 0.85 -28.062 -25.969 1 97.62 91 ALA A CA 1
ATOM 714 C C . ALA A 1 91 ? 1.729 -28.562 -27.109 1 97.62 91 ALA A C 1
ATOM 716 O O . ALA A 1 91 ? 2.9 -28.188 -27.203 1 97.62 91 ALA A O 1
ATOM 717 N N . ASN A 1 92 ? 1.098 -29.438 -27.844 1 96.5 92 ASN A N 1
ATOM 718 C CA . ASN A 1 92 ? 1.771 -29.922 -29.047 1 96.5 92 ASN A CA 1
ATOM 719 C C . ASN A 1 92 ? 1.466 -29.047 -30.25 1 96.5 92 ASN A C 1
ATOM 721 O O . ASN A 1 92 ? 0.324 -29 -30.719 1 96.5 92 ASN A O 1
ATOM 725 N N . VAL A 1 93 ? 2.477 -28.391 -30.719 1 94.31 93 VAL A N 1
ATOM 726 C CA . VAL A 1 93 ? 2.354 -27.547 -31.891 1 94.31 93 VAL A CA 1
ATOM 727 C C . VAL A 1 93 ? 3.301 -28.031 -33 1 94.31 93 VAL A C 1
ATOM 729 O O . VAL A 1 93 ? 3.984 -27.234 -33.625 1 94.31 93 VAL A O 1
ATOM 732 N N . GLY A 1 94 ? 3.4 -29.219 -33.25 1 92.81 94 GLY A N 1
ATOM 733 C CA . GLY A 1 94 ? 4.418 -29.922 -34 1 92.81 94 GLY A CA 1
ATOM 734 C C . GLY A 1 94 ? 5.434 -30.641 -33.125 1 92.81 94 GLY A C 1
ATOM 735 O O . GLY A 1 94 ? 5.883 -31.734 -33.469 1 92.81 94 GLY A O 1
ATOM 736 N N . GLU A 1 95 ? 5.672 -30 -32.031 1 94.38 95 GLU A N 1
ATOM 737 C CA . GLU A 1 95 ? 6.43 -30.5 -30.891 1 94.38 95 GLU A CA 1
ATOM 738 C C . GLU A 1 95 ? 5.895 -29.938 -29.578 1 94.38 95 GLU A C 1
ATOM 740 O O . GLU A 1 95 ? 5.254 -28.875 -29.578 1 94.38 95 GLU A O 1
ATOM 745 N N . PRO A 1 96 ? 6.129 -30.656 -28.5 1 97.31 96 PRO A N 1
ATOM 746 C CA . PRO A 1 96 ? 5.664 -30.094 -27.234 1 97.31 96 PRO A CA 1
ATOM 747 C C . PRO A 1 96 ? 6.438 -28.844 -26.844 1 97.31 96 PRO A C 1
ATOM 749 O O . PRO A 1 96 ? 7.672 -28.859 -26.781 1 97.31 96 PRO A O 1
ATOM 752 N N . LEU A 1 97 ? 5.707 -27.781 -26.594 1 97.38 97 LEU A N 1
ATOM 753 C CA . LEU A 1 97 ? 6.281 -26.531 -26.109 1 97.38 97 LEU A CA 1
ATOM 754 C C . LEU A 1 97 ? 5.586 -26.062 -24.844 1 97.38 97 LEU A C 1
ATOM 756 O O . LEU A 1 97 ? 4.391 -26.297 -24.656 1 97.38 97 LEU A O 1
ATOM 760 N N . ALA A 1 98 ? 6.375 -25.453 -23.984 1 98.25 98 ALA A N 1
ATOM 761 C CA . ALA A 1 98 ? 5.84 -24.844 -22.781 1 98.25 98 ALA A CA 1
ATOM 762 C C . ALA A 1 98 ? 5.707 -23.328 -22.938 1 98.25 98 ALA A C 1
ATOM 764 O O . ALA A 1 98 ? 6.672 -22.656 -23.312 1 98.25 98 ALA A O 1
ATOM 765 N N . PHE A 1 99 ? 4.504 -22.812 -22.609 1 97.62 99 PHE A N 1
ATOM 766 C CA . PHE A 1 99 ? 4.207 -21.391 -22.703 1 97.62 99 PHE A CA 1
ATOM 767 C C . PHE A 1 99 ? 3.99 -20.781 -21.328 1 97.62 99 PHE A C 1
ATOM 769 O O . PHE A 1 99 ? 3.256 -21.344 -20.516 1 97.62 99 PHE A O 1
ATOM 776 N N . SER A 1 100 ? 4.637 -19.656 -21.078 1 96.44 100 SER A N 1
ATOM 777 C CA . SER A 1 100 ? 4.371 -18.938 -19.844 1 96.44 100 SER A CA 1
ATOM 778 C C . SER A 1 100 ? 2.939 -18.406 -19.812 1 96.44 100 SER A C 1
ATOM 780 O O . SER A 1 100 ? 2.201 -18.531 -20.797 1 96.44 100 SER A O 1
ATOM 782 N N . ARG A 1 101 ? 2.58 -17.828 -18.688 1 93.81 101 ARG A N 1
ATOM 783 C CA . ARG A 1 101 ? 1.248 -17.266 -18.531 1 93.81 101 ARG A CA 1
ATOM 784 C C . ARG A 1 101 ? 0.987 -16.203 -19.594 1 93.81 101 ARG A C 1
ATOM 786 O O . ARG A 1 101 ? -0.143 -16.047 -20.062 1 93.81 101 ARG A O 1
ATOM 793 N N . GLY A 1 102 ? 2.025 -15.531 -20.016 1 95.06 102 GLY A N 1
ATOM 794 C CA . GLY A 1 102 ? 1.896 -14.492 -21.016 1 95.06 102 GLY A CA 1
ATOM 795 C C . GLY A 1 102 ? 1.972 -15.031 -22.438 1 95.06 102 GLY A C 1
ATOM 796 O O . GLY A 1 102 ? 1.867 -14.266 -23.406 1 95.06 102 GLY A O 1
ATOM 797 N N . GLY A 1 103 ? 2.186 -16.203 -22.625 1 96.56 103 GLY A N 1
ATOM 798 C CA . GLY A 1 103 ? 2.203 -16.828 -23.938 1 96.56 103 GLY A CA 1
ATOM 799 C C . GLY A 1 103 ? 3.58 -16.828 -24.578 1 96.56 103 GLY A C 1
ATOM 800 O O . GLY A 1 103 ? 3.701 -16.891 -25.797 1 96.56 103 GLY A O 1
ATOM 801 N N . ILE A 1 104 ? 4.539 -16.766 -23.766 1 97 104 ILE A N 1
ATOM 802 C CA . ILE A 1 104 ? 5.902 -16.781 -24.281 1 97 104 ILE A CA 1
ATOM 803 C C . ILE A 1 104 ? 6.492 -18.188 -24.156 1 97 104 ILE A C 1
ATOM 805 O O . ILE A 1 104 ? 6.441 -18.797 -23.094 1 97 104 ILE A O 1
ATOM 809 N N . VAL A 1 105 ? 7.055 -18.641 -25.25 1 97.38 105 VAL A N 1
ATOM 810 C CA . VAL A 1 105 ? 7.723 -19.938 -25.203 1 97.38 105 VAL A CA 1
ATOM 811 C C . VAL A 1 105 ? 8.898 -19.891 -24.234 1 97.38 105 VAL A C 1
ATOM 813 O O . VAL A 1 105 ? 9.75 -19 -24.328 1 97.38 105 VAL A O 1
ATOM 816 N N . CYS A 1 106 ? 8.984 -20.844 -23.359 1 97.38 106 CYS A N 1
ATOM 817 C CA . CYS A 1 106 ? 9.992 -20.797 -22.297 1 97.38 106 CYS A CA 1
ATOM 818 C C . CYS A 1 106 ? 11.156 -21.734 -22.609 1 97.38 106 CYS A C 1
ATOM 820 O O . CYS A 1 106 ? 11.008 -22.953 -22.531 1 97.38 106 CYS A O 1
ATOM 822 N N . PRO A 1 107 ? 12.328 -21.156 -22.812 1 97.56 107 PRO A N 1
ATOM 823 C CA . PRO A 1 107 ? 13.477 -21.984 -23.203 1 97.56 107 PRO A CA 1
ATOM 824 C C . PRO A 1 107 ? 13.945 -22.906 -22.062 1 97.56 107 PRO A C 1
ATOM 826 O O . PRO A 1 107 ? 14.602 -23.922 -22.312 1 97.56 107 PRO A O 1
ATOM 829 N N . PHE A 1 108 ? 13.68 -22.531 -20.844 1 98.12 108 PHE A N 1
ATOM 830 C CA . PHE A 1 108 ? 14.055 -23.344 -19.703 1 98.12 108 PHE A CA 1
ATOM 831 C C . PHE A 1 108 ? 13.062 -24.484 -19.5 1 98.12 108 PHE A C 1
ATOM 833 O O . PHE A 1 108 ? 13.453 -25.641 -19.391 1 98.12 108 PHE A O 1
ATOM 840 N N . THR A 1 109 ? 11.781 -24.156 -19.547 1 98.38 109 THR A N 1
ATOM 841 C CA . THR A 1 109 ? 10.75 -25.094 -19.109 1 98.38 109 THR A CA 1
ATOM 842 C C . THR A 1 109 ? 10.438 -26.094 -20.219 1 98.38 109 THR A C 1
ATOM 844 O O . THR A 1 109 ? 10.055 -27.234 -19.938 1 98.38 109 THR A O 1
ATOM 847 N N . THR A 1 110 ? 10.586 -25.719 -21.516 1 98.25 110 THR A N 1
ATOM 848 C CA . THR A 1 110 ? 10.281 -26.625 -22.609 1 98.25 110 THR A CA 1
ATOM 849 C C . THR A 1 110 ? 11.125 -27.891 -22.516 1 98.25 110 THR A C 1
ATOM 851 O O . THR A 1 110 ? 10.586 -29 -22.438 1 98.25 110 THR A O 1
ATOM 854 N N . PRO A 1 111 ? 12.438 -27.734 -22.469 1 97.88 111 PRO A N 1
ATOM 855 C CA . PRO A 1 111 ? 13.219 -28.969 -22.344 1 97.88 111 PRO A CA 1
ATOM 856 C C . PRO A 1 111 ? 13 -29.688 -21.016 1 97.88 111 PRO A C 1
ATOM 858 O O . PRO A 1 111 ? 13.023 -30.922 -20.969 1 97.88 111 PRO A O 1
ATOM 861 N N . LYS A 1 112 ? 12.789 -28.969 -19.938 1 97.94 112 LYS A N 1
ATOM 862 C CA . LYS A 1 112 ? 12.562 -29.594 -18.641 1 97.94 112 LYS A CA 1
ATOM 863 C C . LYS A 1 112 ? 11.258 -30.391 -18.625 1 97.94 112 LYS A C 1
ATOM 865 O O . LYS A 1 112 ? 11.195 -31.469 -18.047 1 97.94 112 LYS A O 1
ATOM 870 N N . ALA A 1 113 ? 10.242 -29.859 -19.25 1 98.44 113 ALA A N 1
ATOM 871 C CA . ALA A 1 113 ? 8.969 -30.562 -19.359 1 98.44 113 ALA A CA 1
ATOM 872 C C . ALA A 1 113 ? 9.133 -31.875 -20.125 1 98.44 113 ALA A C 1
ATOM 874 O O . ALA A 1 113 ? 8.578 -32.906 -19.734 1 98.44 113 ALA A O 1
ATOM 875 N N . ARG A 1 114 ? 9.922 -31.875 -21.188 1 97.62 114 ARG A N 1
ATOM 876 C CA . ARG A 1 114 ? 10.164 -33.062 -22 1 97.62 114 ARG A CA 1
ATOM 877 C C . ARG A 1 114 ? 10.938 -34.125 -21.219 1 97.62 114 ARG A C 1
ATOM 879 O O . ARG A 1 114 ? 10.781 -35.312 -21.453 1 97.62 114 ARG A O 1
ATOM 886 N N . GLU A 1 115 ? 11.711 -33.625 -20.312 1 96.69 115 GLU A N 1
ATOM 887 C CA . GLU A 1 115 ? 12.508 -34.531 -19.484 1 96.69 115 GLU A CA 1
ATOM 888 C C . GLU A 1 115 ? 11.656 -35.125 -18.375 1 96.69 115 GLU A C 1
ATOM 890 O O . GLU A 1 115 ? 11.812 -36.312 -18.047 1 96.69 115 GLU A O 1
ATOM 895 N N . LEU A 1 116 ? 10.781 -34.344 -17.828 1 97.44 116 LEU A N 1
ATOM 896 C CA . LEU A 1 116 ? 10.117 -34.75 -16.578 1 97.44 116 LEU A CA 1
ATOM 897 C C . LEU A 1 116 ? 8.789 -35.438 -16.859 1 97.44 116 LEU A C 1
ATOM 899 O O . LEU A 1 116 ? 8.234 -36.094 -15.992 1 97.44 116 LEU A O 1
ATOM 903 N N . LEU A 1 117 ? 8.219 -35.219 -18.047 1 98.44 117 LEU A N 1
ATOM 904 C CA . LEU A 1 117 ? 6.926 -35.781 -18.422 1 98.44 117 LEU A CA 1
ATOM 905 C C . LEU A 1 117 ? 7.039 -36.562 -19.734 1 98.44 117 LEU A C 1
ATOM 907 O O . LEU A 1 117 ? 7.719 -36.125 -20.672 1 98.44 117 LEU A O 1
ATOM 911 N N . ASP A 1 118 ? 6.402 -37.688 -19.812 1 97.94 118 ASP A N 1
ATOM 912 C CA . ASP A 1 118 ? 6.344 -38.375 -21.094 1 97.94 118 ASP A CA 1
ATOM 913 C C . ASP A 1 118 ? 5.367 -37.719 -22.047 1 97.94 118 ASP A C 1
ATOM 915 O O . ASP A 1 118 ? 4.316 -38.281 -22.375 1 97.94 118 ASP A O 1
ATOM 919 N N . LEU A 1 119 ? 5.773 -36.625 -22.578 1 98.56 119 LEU A N 1
ATOM 920 C CA . LEU A 1 119 ? 4.914 -35.781 -23.406 1 98.56 119 LEU A CA 1
ATOM 921 C C . LEU A 1 119 ? 4.668 -36.438 -24.766 1 98.56 119 LEU A C 1
ATOM 923 O O . LEU A 1 119 ? 3.609 -36.25 -25.375 1 98.56 119 LEU A O 1
ATOM 927 N N . GLU A 1 120 ? 5.637 -37.156 -25.25 1 96.75 120 GLU A N 1
ATOM 928 C CA . GLU A 1 120 ? 5.492 -37.812 -26.562 1 96.75 120 GLU A CA 1
ATOM 929 C C . GLU A 1 120 ? 4.324 -38.781 -26.562 1 96.75 120 GLU A C 1
ATOM 931 O O . GLU A 1 120 ? 3.463 -38.719 -27.438 1 96.75 120 GLU A O 1
ATOM 936 N N . ALA A 1 121 ? 4.336 -39.594 -25.594 1 97.75 121 ALA A N 1
ATOM 937 C CA . ALA A 1 121 ? 3.266 -40.594 -25.484 1 97.75 121 ALA A CA 1
ATOM 938 C C . ALA A 1 121 ? 1.913 -39.906 -25.281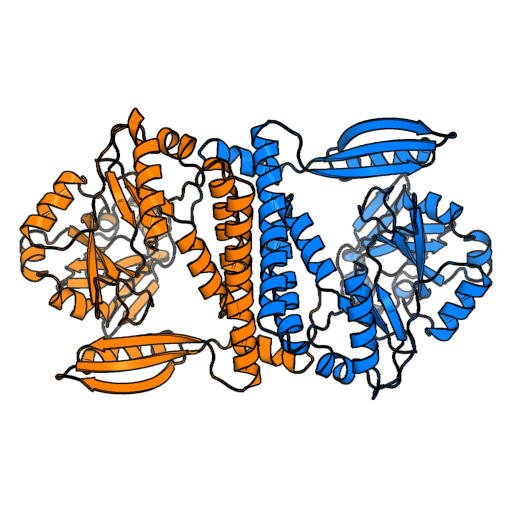 1 97.75 121 ALA A C 1
ATOM 940 O O . ALA A 1 121 ? 0.919 -40.312 -25.906 1 97.75 121 ALA A O 1
ATOM 941 N N . PHE A 1 122 ? 1.857 -38.938 -24.453 1 98.62 122 PHE A N 1
ATOM 942 C CA . PHE A 1 122 ? 0.608 -38.25 -24.141 1 98.62 122 PHE A CA 1
ATOM 943 C C . PHE A 1 122 ? 0.033 -37.594 -25.391 1 98.62 122 PHE A C 1
ATOM 945 O O . PHE A 1 122 ? -1.142 -37.781 -25.703 1 98.62 122 PHE A O 1
ATOM 952 N N . PHE A 1 123 ? 0.869 -36.844 -26.094 1 98.25 123 PHE A N 1
ATOM 953 C CA . PHE A 1 123 ? 0.367 -36.062 -27.203 1 98.25 123 PHE A CA 1
ATOM 954 C C . PHE A 1 123 ? 0.137 -36.906 -28.438 1 98.25 123 PHE A C 1
ATOM 956 O O . PHE A 1 123 ? -0.578 -36.5 -29.359 1 98.25 123 PHE A O 1
ATOM 963 N N . ALA A 1 124 ? 0.787 -38.031 -28.469 1 97.94 124 ALA A N 1
ATOM 964 C CA . ALA A 1 124 ? 0.429 -39 -29.516 1 97.94 124 ALA A CA 1
ATOM 965 C C . ALA A 1 124 ? -1.032 -39.406 -29.406 1 97.94 124 ALA A C 1
ATOM 967 O O . ALA A 1 124 ? -1.733 -39.531 -30.406 1 97.94 124 ALA A O 1
ATOM 968 N N . ASP A 1 125 ? -1.483 -39.594 -28.156 1 98.19 125 ASP A N 1
ATOM 969 C CA . ASP A 1 125 ? -2.848 -40.062 -27.891 1 98.19 125 ASP A CA 1
ATOM 970 C C . ASP A 1 125 ? -3.811 -38.875 -27.844 1 98.19 125 ASP A C 1
ATOM 972 O O . ASP A 1 125 ? -4.988 -39 -28.188 1 98.19 125 ASP A O 1
ATOM 976 N N . HIS A 1 126 ? -3.305 -37.719 -27.406 1 98.12 126 HIS A N 1
ATOM 977 C CA . HIS A 1 126 ? -4.164 -36.562 -27.188 1 98.12 126 HIS A CA 1
ATOM 978 C C . HIS A 1 126 ? -3.557 -35.281 -27.781 1 98.12 126 HIS A C 1
ATOM 980 O O . HIS A 1 126 ? -3.262 -34.344 -27.047 1 98.12 126 HIS A O 1
ATOM 986 N N . PRO A 1 127 ? -3.48 -35.156 -29.109 1 96.5 127 PRO A N 1
ATOM 987 C CA . PRO A 1 127 ? -2.803 -34.031 -29.75 1 96.5 127 PRO A CA 1
ATOM 988 C C . PRO A 1 127 ? -3.555 -32.719 -29.562 1 96.5 127 PRO A C 1
ATOM 990 O O . PRO A 1 127 ? -2.965 -31.641 -29.703 1 96.5 127 PRO A O 1
ATOM 993 N N . GLU A 1 128 ? -4.812 -32.75 -29.219 1 95.38 128 GLU A N 1
ATOM 994 C CA . GLU A 1 128 ? -5.629 -31.531 -29.156 1 95.38 128 GLU A CA 1
ATOM 995 C C . GLU A 1 128 ? -5.664 -30.969 -27.734 1 95.38 128 GLU A C 1
ATOM 997 O O . GLU A 1 128 ? -6.172 -29.859 -27.516 1 95.38 128 GLU A O 1
ATOM 1002 N N . LYS A 1 129 ? -5.109 -31.688 -26.797 1 97.94 129 LYS A N 1
ATOM 1003 C CA . LYS A 1 129 ? -5.176 -31.266 -25.406 1 97.94 129 LYS A CA 1
ATOM 1004 C C . LYS A 1 129 ? -3.982 -30.391 -25.031 1 97.94 129 LYS A C 1
ATOM 1006 O O . LYS A 1 129 ? -2.945 -30.438 -25.703 1 97.94 129 LYS A O 1
ATOM 1011 N N . MET A 1 130 ? -4.168 -29.625 -24.094 1 97.56 130 MET A N 1
ATOM 1012 C CA . MET A 1 130 ? -3.104 -28.844 -23.453 1 97.56 130 MET A CA 1
ATOM 1013 C C . MET A 1 130 ? -2.979 -29.188 -21.984 1 97.56 130 MET A C 1
ATOM 1015 O O . MET A 1 130 ? -3.98 -29.438 -21.312 1 97.56 130 MET A O 1
ATOM 1019 N N . LEU A 1 131 ? -1.779 -29.25 -21.516 1 98.5 131 LEU A N 1
ATOM 1020 C CA . LEU A 1 131 ? -1.486 -29.5 -20.109 1 98.5 131 LEU A CA 1
ATOM 1021 C C . LEU A 1 131 ? -1.155 -28.203 -19.375 1 98.5 131 LEU A C 1
ATOM 1023 O O . LEU A 1 131 ? -0.385 -27.391 -19.891 1 98.5 131 LEU A O 1
ATOM 1027 N N . SER A 1 132 ? -1.803 -27.969 -18.266 1 97.81 132 SER A N 1
ATOM 1028 C CA . SER A 1 132 ? -1.398 -26.891 -17.344 1 97.81 132 SER A CA 1
ATOM 1029 C C . SER A 1 132 ? -0.623 -27.453 -16.156 1 97.81 132 SER A C 1
ATOM 1031 O O . SER A 1 132 ? -1.107 -28.328 -15.453 1 97.81 132 SER A O 1
ATOM 1033 N N . ALA A 1 133 ? 0.541 -26.859 -15.977 1 98.19 133 ALA A N 1
ATOM 1034 C CA . ALA A 1 133 ? 1.424 -27.438 -14.969 1 98.19 133 ALA A CA 1
ATOM 1035 C C . ALA A 1 133 ? 2.102 -26.359 -14.133 1 98.19 133 ALA A C 1
ATOM 1037 O O . ALA A 1 133 ? 2.322 -25.234 -14.617 1 98.19 133 ALA A O 1
ATOM 1038 N N . GLU A 1 134 ? 2.346 -26.703 -12.883 1 97.88 134 GLU A N 1
ATOM 1039 C CA . GLU A 1 134 ? 3.137 -25.891 -11.969 1 97.88 134 GLU A CA 1
ATOM 1040 C C . GLU A 1 134 ? 4.516 -26.5 -11.734 1 97.88 134 GLU A C 1
ATOM 1042 O O . GLU A 1 134 ? 4.633 -27.672 -11.383 1 97.88 134 GLU A O 1
ATOM 1047 N N . PHE A 1 135 ? 5.492 -25.703 -12.016 1 97.88 135 PHE A N 1
ATOM 1048 C CA . PHE A 1 135 ? 6.855 -26.109 -11.688 1 97.88 135 PHE A CA 1
ATOM 1049 C C . PHE A 1 135 ? 7.289 -25.531 -10.352 1 97.88 135 PHE A C 1
ATOM 1051 O O . PHE A 1 135 ? 7.043 -24.359 -10.07 1 97.88 135 PHE A O 1
ATOM 1058 N N . ILE A 1 136 ? 7.848 -26.422 -9.523 1 97.31 136 ILE A N 1
ATOM 1059 C CA . ILE A 1 136 ? 8.195 -26.016 -8.164 1 97.31 136 ILE A CA 1
ATOM 1060 C C . ILE A 1 136 ? 9.617 -26.469 -7.836 1 97.31 136 ILE A C 1
ATOM 1062 O O . ILE A 1 136 ? 10.148 -27.375 -8.477 1 97.31 136 ILE A O 1
ATOM 1066 N N . GLY A 1 137 ? 10.227 -25.797 -6.824 1 95.56 137 GLY A N 1
ATOM 1067 C CA . GLY A 1 137 ? 11.57 -26.141 -6.387 1 95.56 137 GLY A CA 1
ATOM 1068 C C . GLY A 1 137 ? 12.539 -24.984 -6.461 1 95.56 137 GLY A C 1
ATOM 1069 O O . GLY A 1 137 ? 12.234 -23.953 -7.051 1 95.56 137 GLY A O 1
ATOM 1070 N N . PRO A 1 138 ? 13.719 -25.188 -5.918 1 95.19 138 PRO A N 1
ATOM 1071 C CA . PRO A 1 138 ? 14.641 -24.078 -5.707 1 95.19 138 PRO A CA 1
ATOM 1072 C C . PRO A 1 138 ? 15.469 -23.75 -6.949 1 95.19 138 PRO A C 1
ATOM 1074 O O . PRO A 1 138 ? 16.094 -22.688 -7.016 1 95.19 138 PRO A O 1
ATOM 1077 N N . GLU A 1 139 ? 15.523 -24.656 -7.93 1 96.81 139 GLU A N 1
ATOM 1078 C CA . GLU A 1 139 ? 16.453 -24.453 -9.039 1 96.81 139 GLU A CA 1
ATOM 1079 C C . GLU A 1 139 ? 15.703 -24.172 -10.336 1 96.81 139 GLU A C 1
ATOM 1081 O O . GLU A 1 139 ? 15.719 -24.984 -11.258 1 96.81 139 GLU A O 1
ATOM 1086 N N . ASN A 1 140 ? 15.156 -22.984 -10.438 1 96.81 140 ASN A N 1
ATOM 1087 C CA . ASN A 1 140 ? 14.492 -22.438 -11.617 1 96.81 140 ASN A CA 1
ATOM 1088 C C . ASN A 1 140 ? 14.648 -20.922 -11.695 1 96.81 140 ASN A C 1
ATOM 1090 O O . ASN A 1 140 ? 15.031 -20.281 -10.711 1 96.81 140 ASN A O 1
ATOM 1094 N N . PRO A 1 141 ? 14.383 -20.344 -12.766 1 97.12 141 PRO A N 1
ATOM 1095 C CA . PRO A 1 141 ? 14.703 -18.938 -12.93 1 97.12 141 PRO A CA 1
ATOM 1096 C C . PRO A 1 141 ? 13.547 -18.016 -12.516 1 97.12 141 PRO A C 1
ATOM 1098 O O . PRO A 1 141 ? 13.609 -16.797 -12.734 1 97.12 141 PRO A O 1
ATOM 1101 N N . TYR A 1 142 ? 12.461 -18.578 -11.914 1 95.25 142 TYR A N 1
ATOM 1102 C CA . TYR A 1 142 ? 11.273 -17.734 -11.805 1 95.25 142 TYR A CA 1
ATOM 1103 C C . TYR A 1 142 ? 10.805 -17.625 -10.359 1 95.25 142 TYR A C 1
ATOM 1105 O O . TYR A 1 142 ? 10.406 -16.562 -9.898 1 95.25 142 TYR A O 1
ATOM 1113 N N . THR A 1 143 ? 10.75 -18.688 -9.656 1 91.19 143 THR A N 1
ATOM 1114 C CA . THR A 1 143 ? 10.242 -18.703 -8.289 1 91.19 143 THR A CA 1
ATOM 1115 C C . THR A 1 143 ? 11.219 -19.406 -7.359 1 91.19 143 THR A C 1
ATOM 1117 O O . THR A 1 143 ? 11.617 -20.547 -7.613 1 91.19 143 THR A O 1
ATOM 1120 N N . ALA A 1 144 ? 11.531 -18.656 -6.32 1 80.12 144 ALA A N 1
ATOM 1121 C CA . ALA A 1 144 ? 12.445 -19.266 -5.355 1 80.12 144 ALA A CA 1
ATOM 1122 C C . ALA A 1 144 ? 11.695 -19.734 -4.109 1 80.12 144 ALA A C 1
ATOM 1124 O O . ALA A 1 144 ? 11.547 -18.969 -3.148 1 80.12 144 ALA A O 1
ATOM 1125 N N . HIS A 1 145 ? 11.023 -20.703 -4.148 1 88.31 145 HIS A N 1
ATOM 1126 C CA . HIS A 1 145 ? 10.367 -21.328 -3.008 1 88.31 145 HIS A CA 1
ATOM 1127 C C . HIS A 1 145 ? 10.828 -22.781 -2.83 1 88.31 145 HIS A C 1
ATOM 1129 O O . HIS A 1 145 ? 10.922 -23.531 -3.803 1 88.31 145 HIS A O 1
ATOM 1135 N N . GLU A 1 146 ? 11.062 -23.094 -1.616 1 88.69 146 GLU A N 1
ATOM 1136 C CA . GLU A 1 146 ? 11.594 -24.422 -1.341 1 88.69 146 GLU A CA 1
ATOM 1137 C C . GLU A 1 146 ? 10.516 -25.344 -0.804 1 88.69 146 GLU A C 1
ATOM 1139 O O . GLU A 1 146 ? 9.711 -24.953 0.046 1 88.69 146 GLU A O 1
ATOM 1144 N N . TYR A 1 147 ? 10.391 -26.375 -1.468 1 91.31 147 TYR A N 1
ATOM 1145 C CA . TYR A 1 147 ? 9.625 -27.516 -0.966 1 91.31 147 TYR A CA 1
ATOM 1146 C C . TYR A 1 147 ? 10.547 -28.609 -0.459 1 91.31 147 TYR A C 1
ATOM 1148 O O . TYR A 1 147 ? 11.422 -29.078 -1.191 1 91.31 147 TYR A O 1
ATOM 1156 N N . PRO A 1 148 ? 10.352 -29.094 0.766 1 90.69 148 PRO A N 1
ATOM 1157 C CA . PRO A 1 148 ? 11.242 -30.125 1.297 1 90.69 148 PRO A CA 1
ATOM 1158 C C . PRO A 1 148 ? 11.297 -31.375 0.419 1 90.69 148 PRO A C 1
ATOM 1160 O O . PRO A 1 148 ? 12.32 -32.062 0.356 1 90.69 148 PRO A O 1
ATOM 1163 N N . GLU A 1 149 ? 10.281 -31.656 -0.259 1 92.69 149 GLU A N 1
ATOM 1164 C CA . GLU A 1 149 ? 10.188 -32.906 -1.036 1 92.69 149 GLU A CA 1
ATOM 1165 C C . GLU A 1 149 ? 10.742 -32.719 -2.443 1 92.69 149 GLU A C 1
ATOM 1167 O O . GLU A 1 149 ? 10.781 -33.656 -3.232 1 92.69 149 GLU A O 1
ATOM 1172 N N . VAL A 1 150 ? 11.188 -31.516 -2.836 1 94.44 150 VAL A N 1
ATOM 1173 C CA . VAL A 1 150 ? 11.719 -31.219 -4.164 1 94.44 150 VAL A CA 1
ATOM 1174 C C . VAL A 1 150 ? 13.141 -30.688 -4.047 1 94.44 150 VAL A C 1
ATOM 1176 O O . VAL A 1 150 ? 13.352 -29.578 -3.547 1 94.44 150 VAL A O 1
ATOM 1179 N N . SER A 1 151 ? 14.141 -31.344 -4.5 1 92.12 151 SER A N 1
ATOM 1180 C CA . SER A 1 151 ? 15.531 -30.953 -4.332 1 92.12 151 SER A CA 1
ATOM 1181 C C . SER A 1 151 ? 15.961 -29.953 -5.387 1 92.12 151 SER A C 1
ATOM 1183 O O . SER A 1 151 ? 16.719 -29.031 -5.102 1 92.12 151 SER A O 1
ATOM 1185 N N . SER A 1 152 ? 15.516 -30.172 -6.605 1 94.12 152 SER A N 1
ATOM 1186 C CA . SER A 1 152 ? 15.898 -29.281 -7.691 1 94.12 152 SER A CA 1
ATOM 1187 C C . SER A 1 152 ? 14.664 -28.688 -8.367 1 94.12 152 SER A C 1
ATOM 1189 O O . SER A 1 152 ? 14.164 -27.641 -7.934 1 94.12 152 SER A O 1
ATOM 1191 N N . LEU A 1 153 ? 14.031 -29.516 -9.172 1 96.62 153 LEU A N 1
ATOM 1192 C CA . LEU A 1 153 ? 12.852 -29.062 -9.914 1 96.62 153 LEU A CA 1
ATOM 1193 C C . LEU A 1 153 ? 11.805 -30.172 -9.984 1 96.62 153 LEU A C 1
ATOM 1195 O O . LEU A 1 153 ? 12.133 -31.328 -10.266 1 96.62 153 LEU A O 1
ATOM 1199 N N . GLY A 1 154 ? 10.602 -29.812 -9.609 1 96.94 154 GLY A N 1
ATOM 1200 C CA . GLY A 1 154 ? 9.461 -30.719 -9.734 1 96.94 154 GLY A CA 1
ATOM 1201 C C . GLY A 1 154 ? 8.328 -30.125 -10.555 1 96.94 154 GLY A C 1
ATOM 1202 O O . GLY A 1 154 ? 8.312 -28.938 -10.836 1 96.94 154 GLY A O 1
ATOM 1203 N N . VAL A 1 155 ? 7.43 -31.016 -11.008 1 98.12 155 VAL A N 1
ATOM 1204 C CA . VAL A 1 155 ? 6.285 -30.562 -11.797 1 98.12 155 VAL A CA 1
ATOM 1205 C C . VAL A 1 155 ? 5.008 -31.219 -11.273 1 98.12 155 VAL A C 1
ATOM 1207 O O . VAL A 1 155 ? 5.023 -32.375 -10.836 1 98.12 155 VAL A O 1
ATOM 1210 N N . ARG A 1 156 ? 3.953 -30.469 -11.203 1 98.56 156 ARG A N 1
ATOM 1211 C CA . ARG A 1 156 ? 2.6 -30.953 -10.945 1 98.56 156 ARG A CA 1
ATOM 1212 C C . ARG A 1 156 ? 1.636 -30.469 -12.031 1 98.56 156 ARG A C 1
ATOM 1214 O O . ARG A 1 156 ? 1.493 -29.281 -12.258 1 98.56 156 ARG A O 1
ATOM 1221 N N . VAL A 1 157 ? 1.066 -31.453 -12.742 1 98.75 157 VAL A N 1
ATOM 1222 C CA . VAL A 1 157 ? 0.066 -31.094 -13.742 1 98.75 157 VAL A CA 1
ATOM 1223 C C . VAL A 1 157 ? -1.296 -30.922 -13.078 1 98.75 157 VAL A C 1
ATOM 1225 O O . VAL A 1 157 ? -1.852 -31.875 -12.523 1 98.75 157 VAL A O 1
ATOM 1228 N N . PHE A 1 158 ? -1.863 -29.719 -13.164 1 98.12 158 PHE A N 1
ATOM 1229 C CA . PHE A 1 158 ? -3.045 -29.453 -12.359 1 98.12 158 PHE A CA 1
ATOM 1230 C C . PHE A 1 158 ? -4.285 -29.328 -13.234 1 98.12 158 PHE A C 1
ATOM 1232 O O . PHE A 1 158 ? -5.406 -29.234 -12.734 1 98.12 158 PHE A O 1
ATOM 1239 N N . ASP A 1 159 ? -4.082 -29.312 -14.594 1 97.81 159 ASP A N 1
ATOM 1240 C CA . ASP A 1 159 ? -5.246 -29.156 -15.453 1 97.81 159 ASP A CA 1
ATOM 1241 C C . ASP A 1 159 ? -4.977 -29.734 -16.844 1 97.81 159 ASP A C 1
ATOM 1243 O O . ASP A 1 159 ? -3.826 -29.812 -17.281 1 97.81 159 ASP A O 1
ATOM 1247 N N . VAL A 1 160 ? -5.98 -30.234 -17.469 1 98.44 160 VAL A N 1
ATOM 1248 C CA . VAL A 1 160 ? -6.004 -30.672 -18.875 1 98.44 160 VAL A CA 1
ATOM 1249 C C . VAL A 1 160 ? -7.184 -30.016 -19.594 1 98.44 160 VAL A C 1
ATOM 1251 O O . VAL A 1 160 ? -8.328 -30.156 -19.156 1 98.44 160 VAL A O 1
ATOM 1254 N N . ARG A 1 161 ? -6.844 -29.359 -20.625 1 97.19 161 ARG A N 1
ATOM 1255 C CA . ARG A 1 161 ? -7.871 -28.625 -21.359 1 97.19 161 ARG A CA 1
ATOM 1256 C C . ARG A 1 161 ? -7.773 -28.875 -22.859 1 97.19 161 ARG A C 1
ATOM 1258 O O . ARG A 1 161 ? -6.738 -29.344 -23.344 1 97.19 161 ARG A O 1
ATOM 1265 N N . ASP A 1 162 ? -8.922 -28.625 -23.531 1 95.81 162 ASP A N 1
ATOM 1266 C CA . ASP A 1 162 ? -8.844 -28.516 -24.984 1 95.81 162 ASP A CA 1
ATOM 1267 C C . ASP A 1 162 ? -8.047 -27.281 -25.391 1 95.81 162 ASP A C 1
ATOM 1269 O O . ASP A 1 162 ? -8.336 -26.156 -24.953 1 95.81 162 ASP A O 1
ATOM 1273 N N . ARG A 1 163 ? -7.098 -27.453 -26.203 1 94.38 163 ARG A N 1
ATOM 1274 C CA . ARG A 1 163 ? -6.156 -26.375 -26.469 1 94.38 163 ARG A CA 1
ATOM 1275 C C . ARG A 1 163 ? -6.828 -25.234 -27.25 1 94.38 163 ARG A C 1
ATOM 1277 O O . ARG A 1 163 ? -6.418 -24.078 -27.141 1 94.38 163 ARG A O 1
ATOM 1284 N N . VAL A 1 164 ? -7.898 -25.484 -27.969 1 90.56 164 VAL A N 1
ATOM 1285 C CA . VAL A 1 164 ? -8.523 -24.484 -28.828 1 90.56 164 VAL A CA 1
ATOM 1286 C C . VAL A 1 164 ? -9.664 -23.797 -28.078 1 90.56 164 VAL A C 1
ATOM 1288 O O . VAL A 1 164 ? -9.789 -22.562 -28.125 1 90.56 164 VAL A O 1
ATOM 1291 N N . THR A 1 165 ? -10.453 -24.562 -27.375 1 89.75 165 THR A N 1
ATOM 1292 C CA . THR A 1 165 ? -11.617 -24 -26.719 1 89.75 165 THR A CA 1
ATOM 1293 C C . THR A 1 165 ? -11.281 -23.562 -25.297 1 89.75 165 THR A C 1
ATOM 1295 O O . THR A 1 165 ? -12 -22.766 -24.688 1 89.75 165 THR A O 1
ATOM 1298 N N . GLY A 1 166 ? -10.266 -24.172 -24.781 1 93.06 166 GLY A N 1
ATOM 1299 C CA . GLY A 1 166 ? -9.914 -23.906 -23.406 1 93.06 166 GLY A CA 1
ATOM 1300 C C . GLY A 1 166 ? -10.789 -24.641 -22.406 1 93.06 166 GLY A C 1
ATOM 1301 O O . GLY A 1 166 ? -10.672 -24.438 -21.188 1 93.06 166 GLY A O 1
ATOM 1302 N N . ARG A 1 167 ? -11.633 -25.531 -22.844 1 94.44 167 ARG A N 1
ATOM 1303 C CA . ARG A 1 167 ? -12.539 -26.25 -21.969 1 94.44 167 ARG A CA 1
ATOM 1304 C C . ARG A 1 167 ? -11.797 -27.328 -21.172 1 94.44 167 ARG A C 1
ATOM 1306 O O . ARG A 1 167 ? -11.047 -28.109 -21.75 1 94.44 167 ARG A O 1
ATOM 1313 N N . PRO A 1 168 ? -12.07 -27.344 -19.891 1 97.31 168 PRO A N 1
ATOM 1314 C CA . PRO A 1 168 ? -11.352 -28.312 -19.062 1 97.31 168 PRO A CA 1
ATOM 1315 C C . PRO A 1 168 ? -11.992 -29.688 -19.062 1 97.31 168 PRO A C 1
ATOM 1317 O O . PRO A 1 168 ? -13.195 -29.812 -19.328 1 97.31 168 PRO A O 1
ATOM 1320 N N . LEU A 1 169 ? -11.148 -30.734 -18.828 1 98.06 169 LEU A N 1
ATOM 1321 C CA . LEU A 1 169 ? -11.703 -32.031 -18.453 1 98.06 169 LEU A CA 1
ATOM 1322 C C . LEU A 1 169 ? -12.273 -32 -17.047 1 98.06 169 LEU A C 1
ATOM 1324 O O . LEU A 1 169 ? -11.75 -31.297 -16.172 1 98.06 169 LEU A O 1
ATOM 1328 N N . PRO A 1 170 ? -13.344 -32.781 -16.844 1 98.31 170 PRO A N 1
ATOM 1329 C CA . PRO A 1 170 ? -13.805 -32.938 -15.461 1 98.31 170 PRO A CA 1
ATOM 1330 C C . PRO A 1 170 ? -12.727 -33.469 -14.539 1 98.31 170 PRO A C 1
ATOM 1332 O O . PRO A 1 170 ? -11.898 -34.281 -14.961 1 98.31 170 PRO A O 1
ATOM 1335 N N . VAL A 1 171 ? -12.781 -33.125 -13.281 1 98.38 171 VAL A N 1
ATOM 1336 C CA . VAL A 1 171 ? -11.703 -33.312 -12.328 1 98.38 171 VAL A CA 1
ATOM 1337 C C . VAL A 1 171 ? -11.359 -34.812 -12.242 1 98.38 171 VAL A C 1
ATOM 1339 O O . VAL A 1 171 ? -10.188 -35.188 -12.336 1 98.38 171 VAL A O 1
ATOM 1342 N N . ARG A 1 172 ? -12.32 -35.656 -12.102 1 98.06 172 ARG A N 1
ATOM 1343 C CA . ARG A 1 172 ? -12.062 -37.062 -11.961 1 98.06 172 ARG A CA 1
ATOM 1344 C C . ARG A 1 172 ? -11.461 -37.656 -13.242 1 98.06 172 ARG A C 1
ATOM 1346 O O . ARG A 1 172 ? -10.516 -38.438 -13.195 1 98.06 172 ARG A O 1
ATOM 1353 N N . GLU A 1 173 ? -12.031 -37.25 -14.352 1 98.5 173 GLU A N 1
ATOM 1354 C CA . GLU A 1 173 ? -11.516 -37.688 -15.641 1 98.5 173 GLU A CA 1
ATOM 1355 C C . GLU A 1 173 ? -10.078 -37.219 -15.859 1 98.5 173 GLU A C 1
ATOM 1357 O O . GLU A 1 173 ? -9.234 -37.969 -16.344 1 98.5 173 GLU A O 1
ATOM 1362 N N . ARG A 1 174 ? -9.805 -36.031 -15.547 1 98.44 174 ARG A N 1
ATOM 1363 C CA . ARG A 1 174 ? -8.477 -35.469 -15.656 1 98.44 174 ARG A CA 1
ATOM 1364 C C . ARG A 1 174 ? -7.469 -36.219 -14.805 1 98.44 174 ARG A C 1
ATOM 1366 O O . ARG A 1 174 ? -6.391 -36.594 -15.281 1 98.44 174 ARG A O 1
ATOM 1373 N N . ARG A 1 175 ? -7.812 -36.438 -13.578 1 98.56 175 ARG A N 1
ATOM 1374 C CA . ARG A 1 175 ? -6.895 -37.094 -12.648 1 98.56 175 ARG A CA 1
ATOM 1375 C C . ARG A 1 175 ? -6.617 -38.531 -13.086 1 98.56 175 ARG A C 1
ATOM 1377 O O . ARG A 1 175 ? -5.484 -39 -12.992 1 98.56 175 ARG A O 1
ATOM 1384 N N . ASP A 1 176 ? -7.641 -39.219 -13.578 1 98.69 176 ASP A N 1
ATOM 1385 C CA . ASP A 1 176 ? -7.457 -40.562 -14.102 1 98.69 176 ASP A CA 1
ATOM 1386 C C . ASP A 1 176 ? -6.531 -40.562 -15.312 1 98.69 176 ASP A C 1
ATOM 1388 O O . ASP A 1 176 ? -5.621 -41.406 -15.406 1 98.69 176 ASP A O 1
ATOM 1392 N N . LEU A 1 177 ? -6.781 -39.656 -16.188 1 98.69 177 LEU A N 1
ATOM 1393 C CA . LEU A 1 177 ? -5.98 -39.562 -17.406 1 98.69 177 LEU A CA 1
ATOM 1394 C C . LEU A 1 177 ? -4.516 -39.312 -17.062 1 98.69 177 LEU A C 1
ATOM 1396 O O . LEU A 1 177 ? -3.627 -39.969 -17.609 1 98.69 177 LEU A O 1
ATOM 1400 N N . LEU A 1 178 ? -4.289 -38.406 -16.172 1 98.81 178 LEU A N 1
ATOM 1401 C CA . LEU A 1 178 ? -2.924 -38.031 -15.789 1 98.81 178 LEU A CA 1
ATOM 1402 C C . LEU A 1 178 ? -2.232 -39.219 -15.109 1 98.81 178 LEU A C 1
ATOM 1404 O O . LEU A 1 178 ? -1.035 -39.438 -15.312 1 98.81 178 LEU A O 1
ATOM 1408 N N . SER A 1 179 ? -2.982 -39.938 -14.336 1 98.56 179 SER A N 1
ATOM 1409 C CA . SER A 1 179 ? -2.432 -41.125 -13.688 1 98.56 179 SER A CA 1
ATOM 1410 C C . SER A 1 179 ? -2.021 -42.156 -14.711 1 98.56 179 SER A C 1
ATOM 1412 O O . SER A 1 179 ? -1.017 -42.844 -14.531 1 98.56 179 SER A O 1
ATOM 1414 N N . GLU A 1 180 ? -2.771 -42.312 -15.703 1 98.31 180 GLU A N 1
ATOM 1415 C CA . GLU A 1 180 ? -2.475 -43.25 -16.766 1 98.31 180 GLU A CA 1
ATOM 1416 C C . GLU A 1 180 ? -1.101 -43 -17.375 1 98.31 180 GLU A C 1
ATOM 1418 O O . GLU A 1 180 ? -0.4 -43.938 -17.766 1 98.31 180 GLU A O 1
ATOM 1423 N N . TYR A 1 181 ? -0.692 -41.781 -17.438 1 98.5 181 TYR A N 1
ATOM 1424 C CA . TYR A 1 181 ? 0.573 -41.438 -18.078 1 98.5 181 TYR A CA 1
ATOM 1425 C C . TYR A 1 181 ? 1.66 -41.219 -17.031 1 98.5 181 TYR A C 1
ATOM 1427 O O . TYR A 1 181 ? 2.777 -40.812 -17.359 1 98.5 181 TYR A O 1
ATOM 1435 N N . GLY A 1 182 ? 1.273 -41.344 -15.773 1 98.19 182 GLY A N 1
ATOM 1436 C CA . GLY A 1 182 ? 2.236 -41.219 -14.695 1 98.19 182 GLY A CA 1
ATOM 1437 C C . GLY A 1 182 ? 2.609 -39.75 -14.422 1 98.19 182 GLY A C 1
ATOM 1438 O O . GLY A 1 182 ? 3.711 -39.469 -13.953 1 98.19 182 GLY A O 1
ATOM 1439 N N . PHE A 1 183 ? 1.742 -38.812 -14.82 1 98.81 183 PHE A N 1
ATOM 1440 C CA . PHE A 1 183 ? 2.01 -37.406 -14.562 1 98.81 183 PHE A CA 1
ATOM 1441 C C . PHE A 1 183 ? 1.703 -37.062 -13.117 1 98.81 183 PHE A C 1
ATOM 1443 O O . PHE A 1 183 ? 0.602 -37.312 -12.625 1 98.81 183 PHE A O 1
ATOM 1450 N N . PRO A 1 184 ? 2.721 -36.469 -12.367 1 98.44 184 PRO A N 1
ATOM 1451 C CA . PRO A 1 184 ? 2.447 -36.031 -10.992 1 98.44 184 PRO A CA 1
ATOM 1452 C C . PRO A 1 184 ? 1.375 -34.969 -10.922 1 98.44 184 PRO A C 1
ATOM 1454 O O . PRO A 1 184 ? 1.307 -34.094 -11.805 1 98.44 184 PRO A O 1
ATOM 1457 N N . GLN A 1 185 ? 0.512 -35 -9.914 1 98.56 185 GLN A N 1
ATOM 1458 C CA . GLN A 1 185 ? -0.586 -34.062 -9.727 1 98.56 185 GLN A CA 1
ATOM 1459 C C . GLN A 1 185 ? -0.531 -33.406 -8.352 1 98.56 185 GLN A C 1
ATOM 1461 O O . GLN A 1 185 ? 0.117 -33.938 -7.438 1 98.56 185 GLN A O 1
ATOM 1466 N N . PRO A 1 186 ? -1.156 -32.25 -8.188 1 98.25 186 PRO A N 1
ATOM 1467 C CA . PRO A 1 186 ? -1.272 -31.703 -6.828 1 98.25 186 PRO A CA 1
ATOM 1468 C C . PRO A 1 186 ? -2.076 -32.594 -5.898 1 98.25 186 PRO A C 1
ATOM 1470 O O . PRO A 1 186 ? -2.939 -33.344 -6.355 1 98.25 186 PRO A O 1
ATOM 1473 N N . GLU A 1 187 ? -1.789 -32.5 -4.637 1 98.06 187 GLU A N 1
ATOM 1474 C CA . GLU A 1 187 ? -2.527 -33.281 -3.656 1 98.06 187 GLU A CA 1
ATOM 1475 C C . GLU A 1 187 ? -4.016 -32.938 -3.686 1 98.06 187 GLU A C 1
ATOM 1477 O O . GLU A 1 187 ? -4.395 -31.766 -3.713 1 98.06 187 GLU A O 1
ATOM 1482 N N . LEU A 1 188 ? -4.812 -33.938 -3.857 1 98.69 188 LEU A N 1
ATOM 1483 C CA . LEU A 1 188 ? -6.258 -33.812 -3.715 1 98.69 188 LEU A CA 1
ATOM 1484 C C . LEU A 1 188 ? -6.688 -34.094 -2.277 1 98.69 188 LEU A C 1
ATOM 1486 O O . LEU A 1 188 ? -6.52 -35.219 -1.775 1 98.69 188 LEU A O 1
ATOM 1490 N N . PHE A 1 189 ? -7.27 -33.094 -1.608 1 98.56 189 PHE A N 1
ATOM 1491 C CA . PHE A 1 189 ? -7.652 -33.25 -0.209 1 98.56 189 PHE A CA 1
ATOM 1492 C C . PHE A 1 189 ? -9.039 -33.875 -0.092 1 98.56 189 PHE A C 1
ATOM 1494 O O . PHE A 1 189 ? -9.375 -34.438 0.944 1 98.56 189 PHE A O 1
ATOM 1501 N N . GLY A 1 190 ? -9.891 -33.719 -1.157 1 97.88 190 GLY A 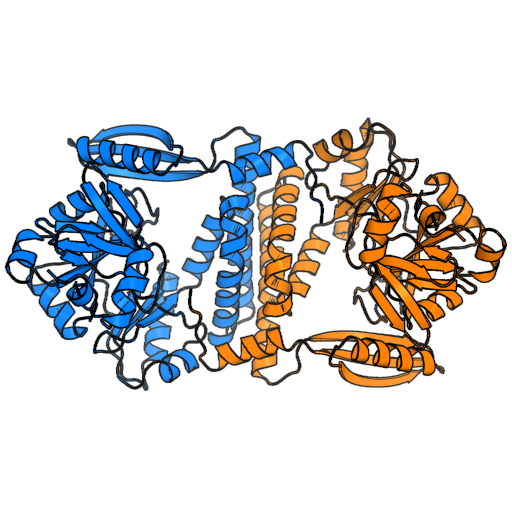N 1
ATOM 1502 C CA . GLY A 1 190 ? -11.203 -34.344 -1.187 1 97.88 190 GLY A CA 1
ATOM 1503 C C . GLY A 1 190 ? -12.18 -33.656 -2.111 1 97.88 190 GLY A C 1
ATOM 1504 O O . GLY A 1 190 ? -11.844 -32.656 -2.725 1 97.88 190 GLY A O 1
ATOM 1505 N N . ILE A 1 191 ? -13.281 -34.281 -2.328 1 98.25 191 ILE A N 1
ATOM 1506 C CA . ILE A 1 191 ? -14.398 -33.688 -3.064 1 98.25 191 ILE A CA 1
ATOM 1507 C C . ILE A 1 191 ? -15.641 -33.656 -2.174 1 98.25 191 ILE A C 1
ATOM 1509 O O . ILE A 1 191 ? -16.578 -34.438 -2.379 1 98.25 191 ILE A O 1
ATOM 1513 N N . PRO A 1 192 ? -15.602 -32.75 -1.247 1 97.75 192 PRO A N 1
ATOM 1514 C CA . PRO A 1 192 ? -16.703 -32.688 -0.294 1 97.75 192 PRO A CA 1
ATOM 1515 C C . PRO A 1 192 ? -18 -32.188 -0.925 1 97.75 192 PRO A C 1
ATOM 1517 O O . PRO A 1 192 ? -17.969 -31.406 -1.882 1 97.75 192 PRO A O 1
ATOM 1520 N N . GLU A 1 193 ? -19.094 -32.562 -0.273 1 94.94 193 GLU A N 1
ATOM 1521 C CA . GLU A 1 193 ? -20.406 -31.984 -0.573 1 94.94 193 GLU A CA 1
ATOM 1522 C C . GLU A 1 193 ? -20.5 -30.562 -0.052 1 94.94 193 GLU A C 1
ATOM 1524 O O . GLU A 1 193 ? -19.766 -30.172 0.869 1 94.94 193 GLU A O 1
ATOM 1529 N N . PRO A 1 194 ? -21.406 -29.859 -0.668 1 91.56 194 PRO A N 1
ATOM 1530 C CA . PRO A 1 194 ? -21.5 -28.438 -0.338 1 91.56 194 PRO A CA 1
ATOM 1531 C C . PRO A 1 194 ? -21.656 -28.188 1.161 1 91.56 194 PRO A C 1
ATOM 1533 O O . PRO A 1 194 ? -21.078 -27.234 1.689 1 91.56 194 PRO A O 1
ATOM 1536 N N . ASP A 1 195 ? -22.375 -29.031 1.874 1 92 195 ASP A N 1
ATOM 1537 C CA . ASP A 1 195 ? -22.688 -28.797 3.283 1 92 195 ASP A CA 1
ATOM 1538 C C . ASP A 1 195 ? -21.438 -29.016 4.156 1 92 195 ASP A C 1
ATOM 1540 O O . ASP A 1 195 ? -21.391 -28.547 5.297 1 92 195 ASP A O 1
ATOM 1544 N N . ARG A 1 196 ? -20.422 -29.672 3.617 1 96.12 196 ARG A N 1
ATOM 1545 C CA . ARG A 1 196 ? -19.219 -29.969 4.391 1 96.12 196 ARG A CA 1
ATOM 1546 C C . ARG A 1 196 ? -18.016 -29.203 3.857 1 96.12 196 ARG A C 1
ATOM 1548 O O . ARG A 1 196 ? -16.938 -29.219 4.453 1 96.12 196 ARG A O 1
ATOM 1555 N N . ALA A 1 197 ? -18.188 -28.547 2.814 1 97.19 197 ALA A N 1
ATOM 1556 C CA . ALA A 1 197 ? -17.078 -27.953 2.055 1 97.19 197 ALA A CA 1
ATOM 1557 C C . ALA A 1 197 ? -16.312 -26.938 2.891 1 97.19 197 ALA A C 1
ATOM 1559 O O . ALA A 1 197 ? -15.086 -26.984 2.959 1 97.19 197 ALA A O 1
ATOM 1560 N N . VAL A 1 198 ? -17 -26.062 3.633 1 97.88 198 VAL A N 1
ATOM 1561 C CA . VAL A 1 198 ? -16.375 -25 4.398 1 97.88 198 VAL A CA 1
ATOM 1562 C C . VAL A 1 198 ? -15.484 -25.594 5.488 1 97.88 198 VAL A C 1
ATOM 1564 O O . VAL A 1 198 ? -14.328 -25.203 5.645 1 97.88 198 VAL A O 1
ATOM 1567 N N . ALA A 1 199 ? -15.984 -26.547 6.188 1 97.62 199 ALA A N 1
ATOM 1568 C CA . ALA A 1 199 ? -15.25 -27.172 7.277 1 97.62 199 ALA A CA 1
ATOM 1569 C C . ALA A 1 199 ? -14.008 -27.891 6.758 1 97.62 199 ALA A C 1
ATOM 1571 O O . ALA A 1 199 ? -12.93 -27.781 7.348 1 97.62 199 ALA A O 1
ATOM 1572 N N . VAL A 1 200 ? -14.188 -28.625 5.664 1 97.88 200 VAL A N 1
ATOM 1573 C CA . VAL A 1 200 ? -13.086 -29.359 5.07 1 97.88 200 VAL A CA 1
ATOM 1574 C C . VAL A 1 200 ? -11.984 -28.406 4.629 1 97.88 200 VAL A C 1
ATOM 1576 O O . VAL A 1 200 ? -10.805 -28.609 4.941 1 97.88 200 VAL A O 1
ATOM 1579 N N . VAL A 1 201 ? -12.352 -27.359 3.965 1 98.5 201 VAL A N 1
ATOM 1580 C CA . VAL A 1 201 ? -11.375 -26.406 3.449 1 98.5 201 VAL A CA 1
ATOM 1581 C C . VAL A 1 201 ? -10.664 -25.719 4.609 1 98.5 201 VAL A C 1
ATOM 1583 O O . VAL A 1 201 ? -9.453 -25.5 4.566 1 98.5 201 VAL A O 1
ATOM 1586 N N . ARG A 1 202 ? -11.398 -25.344 5.637 1 98 202 ARG A N 1
ATOM 1587 C CA . ARG A 1 202 ? -10.805 -24.719 6.809 1 98 202 ARG A CA 1
ATOM 1588 C C . ARG A 1 202 ? -9.742 -25.609 7.434 1 98 202 ARG A C 1
ATOM 1590 O O . ARG A 1 202 ? -8.648 -25.141 7.77 1 98 202 ARG A O 1
ATOM 1597 N N . ASP A 1 203 ? -10.055 -26.859 7.566 1 98.25 203 ASP A N 1
ATOM 1598 C CA . ASP A 1 203 ? -9.109 -27.828 8.133 1 98.25 203 ASP A CA 1
ATOM 1599 C C . ASP A 1 203 ? -7.855 -27.938 7.27 1 98.25 203 ASP A C 1
ATOM 1601 O O . ASP A 1 203 ? -6.738 -27.969 7.793 1 98.25 203 ASP A O 1
ATOM 1605 N N . VAL A 1 204 ? -8.078 -28 5.992 1 98.69 204 VAL A N 1
ATOM 1606 C CA . VAL A 1 204 ? -6.973 -28.125 5.047 1 98.69 204 VAL A CA 1
ATOM 1607 C C . VAL A 1 204 ? -6.09 -26.875 5.129 1 98.69 204 VAL A C 1
ATOM 1609 O O . VAL A 1 204 ? -4.859 -26.984 5.152 1 98.69 204 VAL A O 1
ATOM 1612 N N . ILE A 1 205 ? -6.707 -25.703 5.207 1 98.56 205 ILE A N 1
ATOM 1613 C CA . ILE A 1 205 ? -5.984 -24.438 5.266 1 98.56 205 ILE A CA 1
ATOM 1614 C C . ILE A 1 205 ? -5.152 -24.391 6.543 1 98.56 205 ILE A C 1
ATOM 1616 O O . ILE A 1 205 ? -3.996 -23.953 6.52 1 98.56 205 ILE A O 1
ATOM 1620 N N . ASP A 1 206 ? -5.703 -24.797 7.648 1 97.81 206 ASP A N 1
ATOM 1621 C CA . ASP A 1 206 ? -4.969 -24.828 8.914 1 97.81 206 ASP A CA 1
ATOM 1622 C C . ASP A 1 206 ? -3.73 -25.719 8.812 1 97.81 206 ASP A C 1
ATOM 1624 O O . ASP A 1 206 ? -2.643 -25.312 9.234 1 97.81 206 ASP A O 1
ATOM 1628 N N . ASP A 1 207 ? -3.918 -26.844 8.258 1 98.12 207 ASP A N 1
ATOM 1629 C CA . ASP A 1 207 ? -2.814 -27.781 8.086 1 98.12 207 ASP A CA 1
ATOM 1630 C C . ASP A 1 207 ? -1.747 -27.203 7.156 1 98.12 207 ASP A C 1
ATOM 1632 O O . ASP A 1 207 ? -0.555 -27.266 7.469 1 98.12 207 ASP A O 1
ATOM 1636 N N . LEU A 1 208 ? -2.17 -26.688 6.039 1 98.19 208 LEU A N 1
ATOM 1637 C CA . LEU A 1 208 ? -1.251 -26.109 5.062 1 98.19 208 LEU A CA 1
ATOM 1638 C C . LEU A 1 208 ? -0.485 -24.938 5.664 1 98.19 208 LEU A C 1
ATOM 1640 O O . LEU A 1 208 ? 0.713 -24.781 5.414 1 98.19 208 LEU A O 1
ATOM 1644 N N . ASP A 1 209 ? -1.18 -24.125 6.414 1 97.56 209 ASP A N 1
ATOM 1645 C CA . ASP A 1 209 ? -0.543 -22.984 7.059 1 97.56 209 ASP A CA 1
ATOM 1646 C C . ASP A 1 209 ? 0.554 -23.438 8.023 1 97.56 209 ASP A C 1
ATOM 1648 O O . ASP A 1 209 ? 1.65 -22.875 8.031 1 97.56 209 ASP A O 1
ATOM 1652 N N . ASP A 1 210 ? 0.295 -24.469 8.781 1 96.81 210 ASP A N 1
ATOM 1653 C CA . ASP A 1 210 ? 1.26 -25.016 9.719 1 96.81 210 ASP A CA 1
ATOM 1654 C C . ASP A 1 210 ? 2.504 -25.531 8.992 1 96.81 210 ASP A C 1
ATOM 1656 O O . ASP A 1 210 ? 3.609 -25.484 9.539 1 96.81 210 ASP A O 1
ATOM 1660 N N . ARG A 1 211 ? 2.35 -25.953 7.766 1 95.75 211 ARG A N 1
ATOM 1661 C CA . ARG A 1 211 ? 3.439 -26.547 7.004 1 95.75 211 ARG A CA 1
ATOM 1662 C C . ARG A 1 211 ? 4.109 -25.516 6.105 1 95.75 211 ARG A C 1
ATOM 1664 O O . ARG A 1 211 ? 5.023 -25.844 5.344 1 95.75 211 ARG A O 1
ATOM 1671 N N . GLY A 1 212 ? 3.627 -24.328 6.137 1 95.19 212 GLY A N 1
ATOM 1672 C CA . GLY A 1 212 ? 4.207 -23.266 5.328 1 95.19 212 GLY A CA 1
ATOM 1673 C C . GLY A 1 212 ? 3.873 -23.391 3.855 1 95.19 212 GLY A C 1
ATOM 1674 O O . GLY A 1 212 ? 4.703 -23.094 2.998 1 95.19 212 GLY A O 1
ATOM 1675 N N . ARG A 1 213 ? 2.678 -23.891 3.549 1 96.88 213 ARG A N 1
ATOM 1676 C CA . ARG A 1 213 ? 2.227 -24.078 2.176 1 96.88 213 ARG A CA 1
ATOM 1677 C C . ARG A 1 213 ? 1.331 -22.938 1.723 1 96.88 213 ARG A C 1
ATOM 1679 O O . ARG A 1 213 ? 0.843 -22.156 2.547 1 96.88 213 ARG A O 1
ATOM 1686 N N . GLU A 1 214 ? 1.111 -22.812 0.431 1 97.5 214 GLU A N 1
ATOM 1687 C CA . GLU A 1 214 ? 0.495 -21.625 -0.147 1 97.5 214 GLU A CA 1
ATOM 1688 C C . GLU A 1 214 ? -1.011 -21.609 0.101 1 97.5 214 GLU A C 1
ATOM 1690 O O . GLU A 1 214 ? -1.576 -20.562 0.446 1 97.5 214 GLU A O 1
ATOM 1695 N N . GLY A 1 215 ? -1.718 -22.688 -0.255 1 98.44 215 GLY A N 1
ATOM 1696 C CA . GLY A 1 215 ? -3.164 -22.672 -0.097 1 98.44 215 GLY A CA 1
ATOM 1697 C C . GLY A 1 215 ? -3.865 -23.734 -0.923 1 98.44 215 GLY A C 1
ATOM 1698 O O . GLY A 1 215 ? -3.348 -24.844 -1.094 1 98.44 215 GLY A O 1
ATOM 1699 N N . VAL A 1 216 ? -5.152 -23.375 -1.34 1 98.75 216 VAL A N 1
ATOM 1700 C CA . VAL A 1 216 ? -5.949 -24.344 -2.072 1 98.75 216 VAL A CA 1
ATOM 1701 C C . VAL A 1 216 ? -6.566 -23.703 -3.307 1 98.75 216 VAL A C 1
ATOM 1703 O O . VAL A 1 216 ? -6.777 -22.484 -3.332 1 98.75 216 VAL A O 1
ATOM 1706 N N . VAL A 1 217 ? -6.75 -24.484 -4.305 1 98.38 217 VAL A N 1
ATOM 1707 C CA . VAL A 1 217 ? -7.645 -24.203 -5.418 1 98.38 217 VAL A CA 1
ATOM 1708 C C . VAL A 1 217 ? -8.891 -25.078 -5.316 1 98.38 217 VAL A C 1
ATOM 1710 O O . VAL A 1 217 ? -8.797 -26.297 -5.203 1 98.38 217 VAL A O 1
ATOM 1713 N N . MET A 1 218 ? -10 -24.453 -5.25 1 98.38 218 MET A N 1
ATOM 1714 C CA . MET A 1 218 ? -11.289 -25.125 -5.258 1 98.38 218 MET A CA 1
ATOM 1715 C C . MET A 1 218 ? -11.891 -25.125 -6.66 1 98.38 218 MET A C 1
ATOM 1717 O O . MET A 1 218 ? -11.852 -24.125 -7.359 1 98.38 218 MET A O 1
ATOM 1721 N N . GLN A 1 219 ? -12.391 -26.297 -7.023 1 97.69 219 GLN A N 1
ATOM 1722 C CA . GLN A 1 219 ? -12.914 -26.438 -8.375 1 97.69 219 GLN A CA 1
ATOM 1723 C C . GLN A 1 219 ? -14.242 -27.188 -8.383 1 97.69 219 GLN A C 1
ATOM 1725 O O . GLN A 1 219 ? -14.391 -28.188 -7.668 1 97.69 219 GLN A O 1
ATOM 1730 N N . SER A 1 220 ? -15.203 -26.719 -9.242 1 97.56 220 SER A N 1
ATOM 1731 C CA . SER A 1 220 ? -16.375 -27.547 -9.5 1 97.56 220 SER A CA 1
ATOM 1732 C C . SER A 1 220 ? -15.969 -28.875 -10.133 1 97.56 220 SER A C 1
ATOM 1734 O O . SER A 1 220 ? -14.914 -28.984 -10.758 1 97.56 220 SER A O 1
ATOM 1736 N N . THR A 1 221 ? -16.781 -29.891 -10.078 1 97.69 221 THR A N 1
ATOM 1737 C CA . THR A 1 221 ? -16.422 -31.234 -10.523 1 97.69 221 THR A CA 1
ATOM 1738 C C . THR A 1 221 ? -16.234 -31.266 -12.039 1 97.69 221 THR A C 1
ATOM 1740 O O . THR A 1 221 ? -15.484 -32.094 -12.562 1 97.69 221 THR A O 1
ATOM 1743 N N . ASP A 1 222 ? -16.875 -30.359 -12.75 1 97 222 ASP A N 1
ATOM 1744 C CA . ASP A 1 222 ? -16.719 -30.297 -14.195 1 97 222 ASP A CA 1
ATOM 1745 C C . ASP A 1 222 ? -15.508 -29.453 -14.594 1 97 222 ASP A C 1
ATOM 1747 O O . ASP A 1 222 ? -15.211 -29.312 -15.781 1 97 222 ASP A O 1
ATOM 1751 N N . GLY A 1 223 ? -14.836 -28.891 -13.641 1 95.5 223 GLY A N 1
ATOM 1752 C CA . GLY A 1 223 ? -13.578 -28.188 -13.859 1 95.5 223 GLY A CA 1
ATOM 1753 C C . GLY A 1 223 ? -13.766 -26.766 -14.344 1 95.5 223 GLY A C 1
ATOM 1754 O O . GLY A 1 223 ? -12.789 -26.062 -14.625 1 95.5 223 GLY A O 1
ATOM 1755 N N . ARG A 1 224 ? -14.922 -26.219 -14.32 1 94.5 224 ARG A N 1
ATOM 1756 C CA . ARG A 1 224 ? -15.195 -24.938 -14.969 1 94.5 224 ARG A CA 1
ATOM 1757 C C . ARG A 1 224 ? -15.094 -23.781 -13.969 1 94.5 224 ARG A C 1
ATOM 1759 O O . ARG A 1 224 ? -14.617 -22.703 -14.312 1 94.5 224 ARG A O 1
ATOM 1766 N N . ASP A 1 225 ? -15.602 -24.016 -12.797 1 95.06 225 ASP A N 1
ATOM 1767 C CA . ASP A 1 225 ? -15.578 -22.969 -11.773 1 95.06 225 ASP A CA 1
ATOM 1768 C C . ASP A 1 225 ? -14.391 -23.156 -10.828 1 95.06 225 ASP A C 1
ATOM 1770 O O . ASP A 1 225 ? -14.234 -24.203 -10.219 1 95.06 225 ASP A O 1
ATOM 1774 N N . LEU A 1 226 ? -13.617 -22.125 -10.758 1 96.69 226 LEU A N 1
ATOM 1775 C CA . LEU A 1 226 ? -12.414 -22.188 -9.938 1 96.69 226 LEU A CA 1
ATOM 1776 C C . LEU A 1 226 ? -12.414 -21.062 -8.898 1 96.69 226 LEU A C 1
ATOM 1778 O O . LEU A 1 226 ? -12.836 -19.938 -9.195 1 96.69 226 LEU A O 1
ATOM 1782 N N . LEU A 1 227 ? -11.961 -21.312 -7.691 1 97.5 227 LEU A N 1
ATOM 1783 C CA . LEU A 1 227 ? -11.828 -20.359 -6.586 1 97.5 227 LEU A CA 1
ATOM 1784 C C . LEU A 1 227 ? -10.586 -20.672 -5.754 1 97.5 227 LEU A C 1
ATOM 1786 O O . LEU A 1 227 ? -10.273 -21.828 -5.5 1 97.5 227 LEU A O 1
ATOM 1790 N N . LYS A 1 228 ? -9.898 -19.688 -5.395 1 98.25 228 LYS A N 1
ATOM 1791 C CA . LYS A 1 228 ? -8.68 -19.969 -4.637 1 98.25 228 LYS A CA 1
ATOM 1792 C C . LYS A 1 228 ? -8.719 -19.297 -3.271 1 98.25 228 LYS A C 1
ATOM 1794 O O . LYS A 1 228 ? -9.477 -18.344 -3.066 1 98.25 228 LYS A O 1
ATOM 1799 N N . TYR A 1 229 ? -7.938 -19.75 -2.348 1 98.56 229 TYR A N 1
ATOM 1800 C CA . TYR A 1 229 ? -7.742 -19.266 -0.986 1 98.56 229 TYR A CA 1
ATOM 1801 C C . TYR A 1 229 ? -6.332 -19.562 -0.497 1 98.56 229 TYR A C 1
ATOM 1803 O O . TYR A 1 229 ? -5.801 -20.656 -0.751 1 98.56 229 TYR A O 1
ATOM 1811 N N . THR A 1 230 ? -5.684 -18.609 0.136 1 98.25 230 THR A N 1
ATOM 1812 C CA . THR A 1 230 ? -4.285 -18.781 0.517 1 98.25 230 THR A CA 1
ATOM 1813 C C . THR A 1 230 ? -4.113 -18.641 2.027 1 98.25 230 THR A C 1
ATOM 1815 O O . THR A 1 230 ? -5.008 -18.141 2.713 1 98.25 230 THR A O 1
ATOM 1818 N N . THR A 1 231 ? -2.967 -19.078 2.547 1 98.31 231 THR A N 1
ATOM 1819 C CA . THR A 1 231 ? -2.688 -19.141 3.977 1 98.31 231 THR A CA 1
ATOM 1820 C C . THR A 1 231 ? -2.033 -17.859 4.457 1 98.31 231 THR A C 1
ATOM 1822 O O . THR A 1 231 ? -1.504 -17.078 3.654 1 98.31 231 THR A O 1
ATOM 1825 N N . GLY A 1 232 ? -2.113 -17.688 5.785 1 97.75 232 GLY A N 1
ATOM 1826 C CA . GLY A 1 232 ? -1.422 -16.547 6.383 1 97.75 232 GLY A CA 1
ATOM 1827 C C . GLY A 1 232 ? 0.08 -16.594 6.172 1 97.75 232 GLY A C 1
ATOM 1828 O O . GLY A 1 232 ? 0.705 -15.555 5.926 1 97.75 232 GLY A O 1
ATOM 1829 N N . THR A 1 233 ? 0.637 -17.75 6.238 1 96.38 233 THR A N 1
ATOM 1830 C CA . THR A 1 233 ? 2.07 -17.906 6.023 1 96.38 233 THR A CA 1
ATOM 1831 C C . THR A 1 233 ? 2.457 -17.453 4.617 1 96.38 233 THR A C 1
ATOM 1833 O O . THR A 1 233 ? 3.488 -16.812 4.426 1 96.38 233 THR A O 1
ATOM 1836 N N . GLN A 1 234 ? 1.619 -17.844 3.67 1 96.62 234 GLN A N 1
ATOM 1837 C CA . GLN A 1 234 ? 1.883 -17.422 2.299 1 96.62 234 GLN A CA 1
ATOM 1838 C C . GLN A 1 234 ? 1.83 -15.898 2.178 1 96.62 234 GLN A C 1
ATOM 1840 O O . GLN A 1 234 ? 2.645 -15.297 1.474 1 96.62 234 GLN A O 1
ATOM 1845 N N . HIS A 1 235 ? 0.835 -15.289 2.859 1 97.62 235 HIS A N 1
ATOM 1846 C CA . HIS A 1 235 ? 0.732 -13.836 2.818 1 97.62 235 HIS A CA 1
ATOM 1847 C C . HIS A 1 235 ? 1.994 -13.172 3.365 1 97.62 235 HIS A C 1
ATOM 1849 O O . HIS A 1 235 ? 2.512 -12.227 2.773 1 97.62 235 HIS A O 1
ATOM 1855 N N . ALA A 1 236 ? 2.465 -13.688 4.445 1 97.25 236 ALA A N 1
ATOM 1856 C CA . ALA A 1 236 ? 3.674 -13.156 5.066 1 97.25 236 ALA A CA 1
ATOM 1857 C C . ALA A 1 236 ? 4.879 -13.312 4.145 1 97.25 236 ALA A C 1
ATOM 1859 O O . ALA A 1 236 ? 5.703 -12.398 4.027 1 97.25 236 ALA A O 1
ATOM 1860 N N . ASP A 1 237 ? 4.992 -14.445 3.51 1 95.81 237 ASP A N 1
ATOM 1861 C CA . ASP A 1 237 ? 6.09 -14.695 2.58 1 95.81 237 ASP A CA 1
ATOM 1862 C C . ASP A 1 237 ? 6.031 -13.734 1.395 1 95.81 237 ASP A C 1
ATOM 1864 O O . ASP A 1 237 ? 7.066 -13.234 0.95 1 95.81 237 ASP A O 1
ATOM 1868 N N . ASP A 1 238 ? 4.828 -13.586 0.918 1 95.69 238 ASP A N 1
ATOM 1869 C CA . ASP A 1 238 ? 4.629 -12.641 -0.18 1 95.69 238 ASP A CA 1
ATOM 1870 C C . ASP A 1 238 ? 5.074 -11.234 0.216 1 95.69 238 ASP A C 1
ATOM 1872 O O . ASP A 1 238 ? 5.734 -10.547 -0.562 1 95.69 238 ASP A O 1
ATOM 1876 N N . LEU A 1 239 ? 4.668 -10.797 1.382 1 97.81 239 LEU A N 1
ATOM 1877 C CA . LEU A 1 239 ? 5.023 -9.477 1.879 1 97.81 239 LEU A CA 1
ATOM 1878 C C . LEU A 1 239 ? 6.531 -9.344 2.053 1 97.81 239 LEU A C 1
ATOM 1880 O O . LEU A 1 239 ? 7.121 -8.336 1.671 1 97.81 239 LEU A O 1
ATOM 1884 N N . ALA A 1 240 ? 7.129 -10.359 2.623 1 97.56 240 ALA A N 1
ATOM 1885 C CA . ALA A 1 240 ? 8.57 -10.344 2.832 1 97.56 240 ALA A CA 1
ATOM 1886 C C . ALA A 1 240 ? 9.32 -10.211 1.507 1 97.56 240 ALA A C 1
ATOM 1888 O O . ALA A 1 240 ? 10.266 -9.43 1.398 1 97.56 240 ALA A O 1
ATOM 1889 N N . PHE A 1 241 ? 8.875 -10.953 0.567 1 95.12 241 PHE A N 1
ATOM 1890 C CA . PHE A 1 241 ? 9.484 -10.867 -0.754 1 95.12 241 PHE A CA 1
ATOM 1891 C C . PHE A 1 241 ? 9.328 -9.469 -1.336 1 95.12 241 PHE A C 1
ATOM 1893 O O . PHE A 1 241 ? 10.305 -8.867 -1.783 1 95.12 241 PHE A O 1
ATOM 1900 N N . ALA A 1 242 ? 8.117 -8.984 -1.335 1 96.38 242 ALA A N 1
ATOM 1901 C CA . ALA A 1 242 ? 7.82 -7.676 -1.923 1 96.38 242 ALA A CA 1
ATOM 1902 C C . ALA A 1 242 ? 8.641 -6.574 -1.253 1 96.38 242 ALA A C 1
ATOM 1904 O O . ALA A 1 242 ? 9.141 -5.672 -1.925 1 96.38 242 ALA A O 1
ATOM 1905 N N . PHE A 1 243 ? 8.852 -6.645 0.051 1 97.75 243 PHE A N 1
ATOM 1906 C CA . PHE A 1 243 ? 9.5 -5.555 0.769 1 97.75 243 PHE A CA 1
ATOM 1907 C C . PHE A 1 243 ? 11.008 -5.789 0.861 1 97.75 243 PHE A C 1
ATOM 1909 O O . PHE A 1 243 ? 11.734 -4.949 1.391 1 97.75 243 PHE A O 1
ATOM 1916 N N . SER A 1 244 ? 11.477 -6.93 0.279 1 97.25 244 SER A N 1
ATOM 1917 C CA . SER A 1 244 ? 12.898 -7.02 -0.025 1 97.25 244 SER A CA 1
ATOM 1918 C C . SER A 1 244 ? 13.266 -6.16 -1.231 1 97.25 244 SER A C 1
ATOM 1920 O O . SER A 1 244 ? 14.438 -5.848 -1.446 1 97.25 244 SER A O 1
ATOM 1922 N N . LEU A 1 245 ? 12.297 -5.844 -2.047 1 97.25 245 LEU A N 1
ATOM 1923 C CA . LEU A 1 245 ? 12.422 -4.922 -3.168 1 97.25 245 LEU A CA 1
ATOM 1924 C C . LEU A 1 245 ? 11.289 -3.9 -3.168 1 97.25 245 LEU A C 1
ATOM 1926 O O . LEU A 1 245 ? 10.5 -3.848 -4.113 1 97.25 245 LEU A O 1
ATOM 1930 N N . PRO A 1 246 ? 11.258 -3.047 -2.17 1 96.81 246 PRO A N 1
ATOM 1931 C CA . PRO A 1 246 ? 10.062 -2.266 -1.861 1 96.81 246 PRO A CA 1
ATOM 1932 C C . PRO A 1 246 ? 9.672 -1.311 -2.988 1 96.81 246 PRO A C 1
ATOM 1934 O O . PRO A 1 246 ? 8.484 -1.091 -3.234 1 96.81 246 PRO A O 1
ATOM 1937 N N . PHE A 1 247 ? 10.578 -0.748 -3.686 1 96.81 247 PHE A N 1
ATOM 1938 C CA . PHE A 1 247 ? 10.242 0.259 -4.688 1 96.81 247 PHE A CA 1
ATOM 1939 C C . PHE A 1 247 ? 9.875 -0.396 -6.012 1 96.81 247 PHE A C 1
ATOM 1941 O O . PHE A 1 247 ? 9.367 0.268 -6.918 1 96.81 247 PHE A O 1
ATOM 1948 N N . ASP A 1 248 ? 10.109 -1.674 -6.109 1 94.38 248 ASP A N 1
ATOM 1949 C CA . ASP A 1 248 ? 9.703 -2.416 -7.301 1 94.38 248 ASP A CA 1
ATOM 1950 C C . ASP A 1 248 ? 8.359 -3.117 -7.082 1 94.38 248 ASP A C 1
ATOM 1952 O O . ASP A 1 248 ? 7.531 -3.172 -7.988 1 94.38 248 ASP A O 1
ATOM 1956 N N . TYR A 1 249 ? 8.141 -3.631 -5.844 1 92.56 249 TYR A N 1
ATOM 1957 C CA . TYR A 1 249 ? 7.008 -4.527 -5.656 1 92.56 249 TYR A CA 1
ATOM 1958 C C . TYR A 1 249 ? 6.137 -4.066 -4.492 1 92.56 249 TYR A C 1
ATOM 1960 O O . TYR A 1 249 ? 4.961 -4.434 -4.41 1 92.56 249 TYR A O 1
ATOM 1968 N N . GLY A 1 250 ? 6.605 -3.346 -3.588 1 90.19 250 GLY A N 1
ATOM 1969 C CA . GLY A 1 250 ? 5.961 -3.074 -2.311 1 90.19 250 GLY A CA 1
ATOM 1970 C C . GLY A 1 250 ? 4.562 -2.514 -2.459 1 90.19 250 GLY A C 1
ATOM 1971 O O . GLY A 1 250 ? 3.607 -3.057 -1.897 1 90.19 250 GLY A O 1
ATOM 1972 N N . ARG A 1 251 ? 4.406 -1.547 -3.303 1 89.88 251 ARG A N 1
ATOM 1973 C CA . ARG A 1 251 ? 3.146 -0.826 -3.436 1 89.88 251 ARG A CA 1
ATOM 1974 C C . ARG A 1 251 ? 2.068 -1.717 -4.047 1 89.88 251 ARG A C 1
ATOM 1976 O O . ARG A 1 251 ? 0.907 -1.664 -3.639 1 89.88 251 ARG A O 1
ATOM 1983 N N . ASP A 1 252 ? 2.377 -2.543 -4.887 1 87.62 252 ASP A N 1
ATOM 1984 C CA . ASP A 1 252 ? 1.416 -3.34 -5.648 1 87.62 252 ASP A CA 1
ATOM 1985 C C . ASP A 1 252 ? 0.945 -4.547 -4.84 1 87.62 252 ASP A C 1
ATOM 1987 O O . ASP A 1 252 ? -0.14 -5.078 -5.086 1 87.62 252 ASP A O 1
ATOM 1991 N N . PHE A 1 253 ? 1.726 -4.914 -3.881 1 88.5 253 PHE A N 1
ATOM 1992 C CA . PHE A 1 253 ? 1.472 -6.203 -3.256 1 88.5 253 PHE A CA 1
ATOM 1993 C C . PHE A 1 253 ? 0.857 -6.027 -1.873 1 88.5 253 PHE A C 1
ATOM 1995 O O . PHE A 1 253 ? 0.15 -6.91 -1.384 1 88.5 253 PHE A O 1
ATOM 2002 N N . ILE A 1 254 ? 1.109 -4.965 -1.308 1 95.25 254 ILE A N 1
ATOM 2003 C CA . ILE A 1 254 ? 0.943 -4.883 0.14 1 95.25 254 ILE A CA 1
ATOM 2004 C C . ILE A 1 254 ? -0.544 -4.863 0.488 1 95.25 254 ILE A C 1
ATOM 2006 O O . ILE A 1 254 ? -0.994 -5.621 1.352 1 95.25 254 ILE A O 1
ATOM 2010 N N . PHE A 1 255 ? -1.32 -4.191 -0.166 1 96.5 255 PHE A N 1
ATOM 2011 C CA . PHE A 1 255 ? -2.686 -3.934 0.277 1 96.5 255 PHE A CA 1
ATOM 2012 C C . PHE A 1 255 ? -3.52 -5.207 0.224 1 96.5 255 PHE A C 1
ATOM 2014 O O . PHE A 1 255 ? -4.191 -5.559 1.197 1 96.5 255 PHE A O 1
ATOM 2021 N N . SER A 1 256 ? -3.479 -5.922 -0.873 1 95.69 256 SER A N 1
ATOM 2022 C CA . SER A 1 256 ? -4.297 -7.121 -1.038 1 95.69 256 SER A CA 1
ATOM 2023 C C . SER A 1 256 ? -3.963 -8.164 0.021 1 95.69 256 SER A C 1
ATOM 2025 O O . SER A 1 256 ? -4.859 -8.828 0.551 1 95.69 256 SER A O 1
ATOM 2027 N N . ARG A 1 257 ? -2.715 -8.312 0.366 1 97.12 257 ARG A N 1
ATOM 2028 C CA . ARG A 1 257 ? -2.303 -9.305 1.353 1 97.12 257 ARG A CA 1
ATOM 2029 C C . ARG A 1 257 ? -2.764 -8.914 2.752 1 97.12 257 ARG A C 1
ATOM 2031 O O . ARG A 1 257 ? -3.164 -9.766 3.543 1 97.12 257 ARG A O 1
ATOM 2038 N N . LEU A 1 258 ? -2.721 -7.652 3.033 1 97.88 258 LEU A N 1
ATOM 2039 C CA . LEU A 1 258 ? -3.176 -7.207 4.348 1 97.88 258 LEU A CA 1
ATOM 2040 C C . LEU A 1 258 ? -4.676 -7.434 4.508 1 97.88 258 LEU A C 1
ATOM 2042 O O . LEU A 1 258 ? -5.129 -7.879 5.566 1 97.88 258 LEU A O 1
ATOM 2046 N N . ILE A 1 259 ? -5.418 -7.121 3.457 1 97.69 259 ILE A N 1
ATOM 2047 C CA . ILE A 1 259 ? -6.863 -7.328 3.5 1 97.69 259 ILE A CA 1
ATOM 2048 C C . ILE A 1 259 ? -7.164 -8.805 3.74 1 97.69 259 ILE A C 1
ATOM 2050 O O . ILE A 1 259 ? -8.047 -9.148 4.531 1 97.69 259 ILE A O 1
ATOM 2054 N N . ARG A 1 260 ? -6.406 -9.695 3.115 1 98.06 260 ARG A N 1
ATOM 2055 C CA . ARG A 1 260 ? -6.582 -11.125 3.326 1 98.06 260 ARG A CA 1
ATOM 2056 C C . ARG A 1 260 ? -6.367 -11.5 4.789 1 98.06 260 ARG A C 1
ATOM 2058 O O . ARG A 1 260 ? -7.148 -12.258 5.363 1 98.06 260 ARG A O 1
ATOM 2065 N N . GLU A 1 261 ? -5.32 -10.938 5.355 1 98.5 261 GLU A N 1
ATOM 2066 C CA . GLU A 1 261 ? -4.992 -11.211 6.75 1 98.5 261 GLU A CA 1
ATOM 2067 C C . GLU A 1 261 ? -6.102 -10.727 7.68 1 98.5 261 GLU A C 1
ATOM 2069 O O . GLU A 1 261 ? -6.457 -11.422 8.641 1 98.5 261 GLU A O 1
ATOM 2074 N N . GLY A 1 262 ? -6.652 -9.555 7.406 1 98.62 262 GLY A N 1
ATOM 2075 C CA . GLY A 1 262 ? -7.73 -9.023 8.227 1 98.62 262 GLY A CA 1
ATOM 2076 C C . GLY A 1 262 ? -8.977 -9.891 8.219 1 98.62 262 GLY A C 1
ATOM 2077 O O . GLY A 1 262 ? -9.508 -10.234 9.273 1 98.62 262 GLY A O 1
ATOM 2078 N N . PHE A 1 263 ? -9.438 -10.258 7.051 1 98.69 263 PHE A N 1
ATOM 2079 C CA . PHE A 1 263 ? -10.648 -11.062 6.926 1 98.69 263 PHE A CA 1
ATOM 2080 C C . PHE A 1 263 ? -10.438 -12.453 7.512 1 98.69 263 PHE A C 1
ATOM 2082 O O . PHE A 1 263 ? -11.336 -13.008 8.148 1 98.69 263 PHE A O 1
ATOM 2089 N N . GLN A 1 264 ? -9.227 -13.016 7.258 1 98.44 264 GLN A N 1
ATOM 2090 C CA . GLN A 1 264 ? -8.93 -14.344 7.793 1 98.44 264 GLN A CA 1
ATOM 2091 C C . GLN A 1 264 ? -8.953 -14.336 9.32 1 98.44 264 GLN A C 1
ATOM 2093 O O . GLN A 1 264 ? -9.492 -15.258 9.938 1 98.44 264 GLN A O 1
ATOM 2098 N N . ALA A 1 265 ? -8.375 -13.289 9.938 1 98.44 265 ALA A N 1
ATOM 2099 C CA . ALA A 1 265 ? -8.367 -13.18 11.391 1 98.44 265 ALA A CA 1
ATOM 2100 C C . ALA A 1 265 ? -9.789 -13.156 11.953 1 98.44 265 ALA A C 1
ATOM 2102 O O . ALA A 1 265 ? -10.078 -13.805 12.961 1 98.44 265 ALA A O 1
ATOM 2103 N N . VAL A 1 266 ? -10.672 -12.406 11.32 1 98.5 266 VAL A N 1
ATOM 2104 C CA . VAL A 1 266 ? -12.047 -12.281 11.773 1 98.5 266 VAL A CA 1
ATOM 2105 C C . VAL A 1 266 ? -12.789 -13.602 11.562 1 98.5 266 VAL A C 1
ATOM 2107 O O . VAL A 1 266 ? -13.477 -14.086 12.461 1 98.5 266 VAL A O 1
ATOM 2110 N N . GLU A 1 267 ? -12.656 -14.18 10.359 1 97.75 267 GLU A N 1
ATOM 2111 C CA . GLU A 1 267 ? -13.359 -15.422 10.039 1 97.75 267 GLU A CA 1
ATOM 2112 C C . GLU A 1 267 ? -12.945 -16.547 10.984 1 97.75 267 GLU A C 1
ATOM 2114 O O . GLU A 1 267 ? -13.773 -17.359 11.391 1 97.75 267 GLU A O 1
ATOM 2119 N N . PHE A 1 268 ? -11.672 -16.609 11.281 1 96.69 268 PHE A N 1
ATOM 2120 C CA . PHE A 1 268 ? -1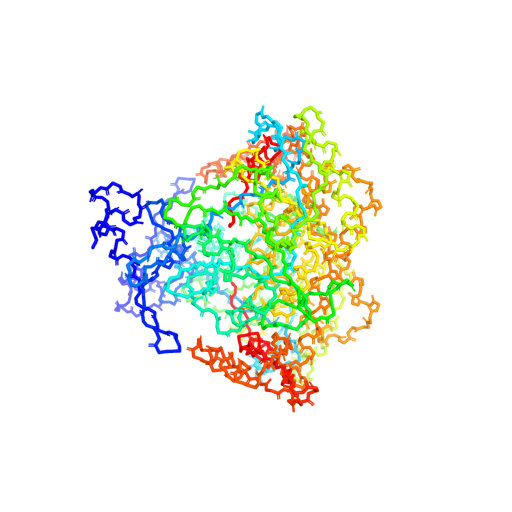1.148 -17.703 12.102 1 96.69 268 PHE A CA 1
ATOM 2121 C C . PHE A 1 268 ? -11.367 -17.422 13.578 1 96.69 268 PHE A C 1
ATOM 2123 O O . PHE A 1 268 ? -10.961 -18.219 14.43 1 96.69 268 PHE A O 1
ATOM 2130 N N . GLU A 1 269 ? -11.984 -16.312 13.914 1 96.12 269 GLU A N 1
ATOM 2131 C CA . GLU A 1 269 ? -12.32 -15.938 15.281 1 96.12 269 GLU A CA 1
ATOM 2132 C C . GLU A 1 269 ? -11.094 -16.016 16.188 1 96.12 269 GLU A C 1
ATOM 2134 O O . GLU A 1 269 ? -11.141 -16.656 17.25 1 96.12 269 GLU A O 1
ATOM 2139 N N . GLU A 1 270 ? -10.102 -15.445 15.75 1 96 270 GLU A N 1
ATOM 2140 C CA . GLU A 1 270 ? -8.836 -15.508 16.469 1 96 270 GLU A CA 1
ATOM 2141 C C . GLU A 1 270 ? -8.938 -14.797 17.812 1 96 270 GLU A C 1
ATOM 2143 O O . GLU A 1 270 ? -9.586 -13.75 17.938 1 96 270 GLU A O 1
ATOM 2148 N N . SER A 1 271 ? -8.18 -15.391 18.812 1 97.44 271 SER A N 1
ATOM 2149 C CA . SER A 1 271 ? -8.031 -14.734 20.109 1 97.44 271 SER A CA 1
ATOM 2150 C C . SER A 1 271 ? -7.133 -13.508 20 1 97.44 271 SER A C 1
ATOM 2152 O O . SER A 1 271 ? -6.461 -13.305 18.984 1 97.44 271 SER A O 1
ATOM 2154 N N . ASP A 1 272 ? -7.148 -12.703 21.031 1 97.56 272 ASP A N 1
ATOM 2155 C CA . ASP A 1 272 ? -6.277 -11.531 21.062 1 97.56 272 ASP A CA 1
ATOM 2156 C C . ASP A 1 272 ? -4.812 -11.93 20.922 1 97.56 272 ASP A C 1
ATOM 2158 O O . ASP A 1 272 ? -4.035 -11.242 20.266 1 97.56 272 ASP A O 1
ATOM 2162 N N . ALA A 1 273 ? -4.484 -13.023 21.531 1 98.12 273 ALA A N 1
ATOM 2163 C CA . ALA A 1 273 ? -3.105 -13.508 21.469 1 98.12 273 ALA A CA 1
ATOM 2164 C C . ALA A 1 273 ? -2.732 -13.93 20.062 1 98.12 273 ALA A C 1
ATOM 2166 O O . ALA A 1 273 ? -1.644 -13.617 19.578 1 98.12 273 ALA A O 1
ATOM 2167 N N . GLU A 1 274 ? -3.639 -14.672 19.391 1 97.81 274 GLU A N 1
ATOM 2168 C CA . GLU A 1 274 ? -3.404 -15.109 18.031 1 97.81 274 GLU A CA 1
ATOM 2169 C C . GLU A 1 274 ? -3.322 -13.922 17.078 1 97.81 274 GLU A C 1
ATOM 2171 O O . GLU A 1 274 ? -2.486 -13.898 16.172 1 97.81 274 GLU A O 1
ATOM 2176 N N . LEU A 1 275 ? -4.219 -12.992 17.359 1 98.56 275 LEU A N 1
ATOM 2177 C CA . LEU A 1 275 ? -4.23 -11.781 16.547 1 98.56 275 LEU A CA 1
ATOM 2178 C C . LEU A 1 275 ? -2.922 -11.016 16.688 1 98.56 275 LEU A C 1
ATOM 2180 O O . LEU A 1 275 ? -2.385 -10.5 15.703 1 98.56 275 LEU A O 1
ATOM 2184 N N . ARG A 1 276 ? -2.402 -10.898 17.891 1 98.62 276 ARG A N 1
ATOM 2185 C CA . ARG A 1 276 ? -1.133 -10.219 18.156 1 98.62 276 ARG A CA 1
ATOM 2186 C C . ARG A 1 276 ? 0.019 -10.938 17.453 1 98.62 276 ARG A C 1
ATOM 2188 O O . ARG A 1 276 ? 0.888 -10.297 16.859 1 98.62 276 ARG A O 1
ATOM 2195 N N . GLU A 1 277 ? 0.024 -12.266 17.5 1 98.38 277 GLU A N 1
ATOM 2196 C CA . GLU A 1 277 ? 1.053 -13.039 16.812 1 98.38 277 GLU A CA 1
ATOM 2197 C C . GLU A 1 277 ? 1.006 -12.797 15.297 1 98.38 277 GLU A C 1
ATOM 2199 O O . GLU A 1 277 ? 2.047 -12.648 14.656 1 98.38 277 GLU A O 1
ATOM 2204 N N . ARG A 1 278 ? -0.214 -12.82 14.773 1 98.56 278 ARG A N 1
ATOM 2205 C CA . ARG A 1 278 ? -0.396 -12.531 13.352 1 98.56 278 ARG A CA 1
ATOM 2206 C C . ARG A 1 278 ? 0.12 -11.141 13 1 98.56 278 ARG A C 1
ATOM 2208 O O . ARG A 1 278 ? 0.828 -10.969 12.008 1 98.56 278 ARG A O 1
ATOM 2215 N N . ALA A 1 279 ? -0.23 -10.148 13.797 1 98.88 279 ALA A N 1
ATOM 2216 C CA . ALA A 1 279 ? 0.211 -8.773 13.578 1 98.88 279 ALA A CA 1
ATOM 2217 C C . ALA A 1 279 ? 1.733 -8.672 13.586 1 98.88 279 ALA A C 1
ATOM 2219 O O . ALA A 1 279 ? 2.326 -8 12.742 1 98.88 279 ALA A O 1
ATOM 2220 N N . HIS A 1 280 ? 2.332 -9.328 14.547 1 98.88 280 HIS A N 1
ATOM 2221 C CA . HIS A 1 280 ? 3.785 -9.297 14.672 1 98.88 280 HIS A CA 1
ATOM 2222 C C . HIS A 1 280 ? 4.453 -9.93 13.453 1 98.88 280 HIS A C 1
ATOM 2224 O O . HIS A 1 280 ? 5.441 -9.406 12.938 1 98.88 280 HIS A O 1
ATOM 2230 N N . ARG A 1 281 ? 3.896 -11.023 12.992 1 98.62 281 ARG A N 1
ATOM 2231 C CA . ARG A 1 281 ? 4.422 -11.68 11.797 1 98.62 281 ARG A CA 1
ATOM 2232 C C . ARG A 1 281 ? 4.352 -10.766 10.586 1 98.62 281 ARG A C 1
ATOM 2234 O O . ARG A 1 281 ? 5.289 -10.703 9.789 1 98.62 281 ARG A O 1
ATOM 2241 N N . ILE A 1 282 ? 3.271 -10.055 10.469 1 98.62 282 ILE A N 1
ATOM 2242 C CA . ILE A 1 282 ? 3.096 -9.117 9.367 1 98.62 282 ILE A CA 1
ATOM 2243 C C . ILE A 1 282 ? 4.156 -8.016 9.445 1 98.62 282 ILE A C 1
ATOM 2245 O O . ILE A 1 282 ? 4.848 -7.742 8.461 1 98.62 282 ILE A O 1
ATOM 2249 N N . GLY A 1 283 ? 4.285 -7.395 10.609 1 98.81 283 GLY A N 1
ATOM 2250 C CA . GLY A 1 283 ? 5.266 -6.336 10.789 1 98.81 283 GLY A CA 1
ATOM 2251 C C . GLY A 1 283 ? 6.68 -6.77 10.461 1 98.81 283 GLY A C 1
ATOM 2252 O O . GLY A 1 283 ? 7.426 -6.035 9.805 1 98.81 283 GLY A O 1
ATOM 2253 N N . GLU A 1 284 ? 7.043 -7.973 10.922 1 98.88 284 GLU A N 1
ATOM 2254 C CA . GLU A 1 284 ? 8.375 -8.508 10.648 1 98.88 284 GLU A CA 1
ATOM 2255 C C . GLU A 1 284 ? 8.57 -8.758 9.156 1 98.88 284 GLU A C 1
ATOM 2257 O O . GLU A 1 284 ? 9.648 -8.484 8.617 1 98.88 284 GLU A O 1
ATOM 2262 N N . SER A 1 285 ? 7.559 -9.25 8.516 1 98.56 285 SER A N 1
ATOM 2263 C CA . SER A 1 285 ? 7.637 -9.555 7.09 1 98.56 285 SER A CA 1
ATOM 2264 C C . SER A 1 285 ? 7.812 -8.281 6.262 1 98.56 285 SER A C 1
ATOM 2266 O O . SER A 1 285 ? 8.414 -8.32 5.184 1 98.56 285 SER A O 1
ATOM 2268 N N . LEU A 1 286 ? 7.34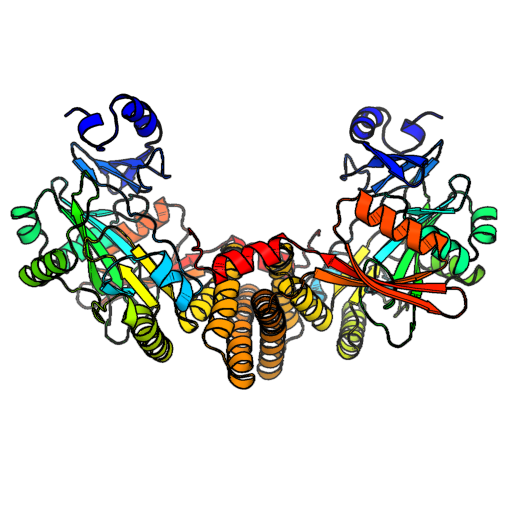8 -7.207 6.754 1 98.62 286 LEU A N 1
ATOM 2269 C CA . LEU A 1 286 ? 7.449 -5.938 6.043 1 98.62 286 LEU A CA 1
ATOM 2270 C C . LEU A 1 286 ? 8.789 -5.262 6.32 1 98.62 286 LEU A C 1
ATOM 2272 O O . LEU A 1 286 ? 9.5 -4.879 5.391 1 98.62 286 LEU A O 1
ATOM 2276 N N . LEU A 1 287 ? 9.141 -5.195 7.551 1 98.81 287 LEU A N 1
ATOM 2277 C CA . LEU A 1 287 ? 10.219 -4.297 7.957 1 98.81 287 LEU A CA 1
ATOM 2278 C C . LEU A 1 287 ? 11.578 -4.977 7.801 1 98.81 287 LEU A C 1
ATOM 2280 O O . LEU A 1 287 ? 12.531 -4.355 7.336 1 98.81 287 LEU A O 1
ATOM 2284 N N . PHE A 1 288 ? 11.719 -6.254 8.211 1 98.81 288 PHE A N 1
ATOM 2285 C CA . PHE A 1 288 ? 13.016 -6.902 8.273 1 98.81 288 PHE A CA 1
ATOM 2286 C C . PHE A 1 288 ? 13.664 -6.957 6.891 1 98.81 288 PHE A C 1
ATOM 2288 O O . PHE A 1 288 ? 14.789 -6.484 6.703 1 98.81 288 PHE A O 1
ATOM 2295 N N . PRO A 1 289 ? 12.953 -7.465 5.875 1 98.31 289 PRO A N 1
ATOM 2296 C CA . PRO A 1 289 ? 13.594 -7.52 4.559 1 98.31 289 PRO A CA 1
ATOM 2297 C C . PRO A 1 289 ? 13.922 -6.137 4.004 1 98.31 289 PRO A C 1
ATOM 2299 O O . PRO A 1 289 ? 14.945 -5.961 3.338 1 98.31 289 PRO A O 1
ATOM 2302 N N . MET A 1 290 ? 13.07 -5.164 4.246 1 98.5 290 MET A N 1
ATOM 2303 C CA . MET A 1 290 ? 13.297 -3.807 3.76 1 98.5 290 MET A CA 1
ATOM 2304 C C . MET A 1 290 ? 14.562 -3.211 4.375 1 98.5 290 MET A C 1
ATOM 2306 O O . MET A 1 290 ? 15.391 -2.643 3.664 1 98.5 290 MET A O 1
ATOM 2310 N N . VAL A 1 291 ? 14.672 -3.355 5.664 1 98.75 291 VAL A N 1
ATOM 2311 C CA . VAL A 1 291 ? 15.828 -2.824 6.379 1 98.75 291 VAL A CA 1
ATOM 2312 C C . VAL A 1 291 ? 17.109 -3.494 5.875 1 98.75 291 VAL A C 1
ATOM 2314 O O . VAL A 1 291 ? 18.125 -2.83 5.668 1 98.75 291 VAL A O 1
ATOM 2317 N N . GLU A 1 292 ? 17.016 -4.809 5.672 1 98.44 292 GLU A N 1
ATOM 2318 C CA . GLU A 1 292 ? 18.156 -5.539 5.137 1 98.44 292 GLU A CA 1
ATOM 2319 C C . GLU A 1 292 ? 18.578 -4.992 3.773 1 98.44 292 GLU A C 1
ATOM 2321 O O . GLU A 1 292 ? 19.766 -4.789 3.516 1 98.44 292 GLU A O 1
ATOM 2326 N N . THR A 1 293 ? 17.672 -4.754 2.938 1 98.25 293 THR A N 1
ATOM 2327 C CA . THR A 1 293 ? 17.969 -4.246 1.604 1 98.25 293 THR A CA 1
ATOM 2328 C C . THR A 1 293 ? 18.578 -2.844 1.682 1 98.25 293 THR A C 1
ATOM 2330 O O . THR A 1 293 ? 19.516 -2.529 0.962 1 98.25 293 THR A O 1
ATOM 2333 N N . ILE A 1 294 ? 18.016 -1.962 2.537 1 98.62 294 ILE A N 1
ATOM 2334 C CA . ILE A 1 294 ? 18.562 -0.619 2.695 1 98.62 294 ILE A CA 1
ATOM 2335 C C . ILE A 1 294 ? 20 -0.704 3.16 1 98.62 294 ILE A C 1
ATOM 2337 O O . ILE A 1 294 ? 20.875 0.004 2.643 1 98.62 294 ILE A O 1
ATOM 2341 N N . ARG A 1 295 ? 20.266 -1.608 4.121 1 98.38 295 ARG A N 1
ATOM 2342 C CA . ARG A 1 295 ? 21.625 -1.809 4.613 1 98.38 295 ARG A CA 1
ATOM 2343 C C . ARG A 1 295 ? 22.547 -2.324 3.504 1 98.38 295 ARG A C 1
ATOM 2345 O O . ARG A 1 295 ? 23.688 -1.895 3.387 1 98.38 295 ARG A O 1
ATOM 2352 N N . ASP A 1 296 ? 22.047 -3.24 2.68 1 97.38 296 ASP A N 1
ATOM 2353 C CA . ASP A 1 296 ? 22.812 -3.793 1.57 1 97.38 296 ASP A CA 1
ATOM 2354 C C . ASP A 1 296 ? 23.188 -2.707 0.561 1 97.38 296 ASP A C 1
ATOM 2356 O O . ASP A 1 296 ? 24.328 -2.627 0.116 1 97.38 296 ASP A O 1
ATOM 2360 N N . VAL A 1 297 ? 22.25 -1.928 0.227 1 97.69 297 VAL A N 1
ATOM 2361 C CA . VAL A 1 297 ? 22.5 -0.85 -0.722 1 97.69 297 VAL A CA 1
ATOM 2362 C C . VAL A 1 297 ? 23.531 0.12 -0.14 1 97.69 297 VAL A C 1
ATOM 2364 O O . VAL A 1 297 ? 24.438 0.556 -0.839 1 97.69 297 VAL A O 1
ATOM 2367 N N . ARG A 1 298 ? 23.344 0.47 1.115 1 97.62 298 ARG A N 1
ATOM 2368 C CA . ARG A 1 298 ? 24.281 1.354 1.793 1 97.62 298 ARG A CA 1
ATOM 2369 C C . ARG A 1 298 ? 25.703 0.79 1.738 1 97.62 298 ARG A C 1
ATOM 2371 O O . ARG A 1 298 ? 26.672 1.541 1.614 1 97.62 298 ARG A O 1
ATOM 2378 N N . ALA A 1 299 ? 25.828 -0.507 1.794 1 97.12 299 ALA A N 1
ATOM 2379 C CA . ALA A 1 299 ? 27.109 -1.194 1.783 1 97.12 299 ALA A CA 1
ATOM 2380 C C . ALA A 1 299 ? 27.609 -1.398 0.356 1 97.12 299 ALA A C 1
ATOM 2382 O O . ALA A 1 299 ? 28.688 -1.96 0.143 1 97.12 299 ALA A O 1
ATOM 2383 N N . GLY A 1 300 ? 26.844 -1.015 -0.636 1 94.88 300 GLY A N 1
ATOM 2384 C CA . GLY A 1 300 ? 27.25 -1.125 -2.025 1 94.88 300 GLY A CA 1
ATOM 2385 C C . GLY A 1 300 ? 27 -2.498 -2.617 1 94.88 300 GLY A C 1
ATOM 2386 O O . GLY A 1 300 ? 27.578 -2.85 -3.65 1 94.88 300 GLY A O 1
ATOM 2387 N N . ALA A 1 301 ? 26.141 -3.262 -1.989 1 93.56 301 ALA A N 1
ATOM 2388 C CA . ALA A 1 301 ? 25.844 -4.609 -2.469 1 93.56 301 ALA A CA 1
ATOM 2389 C C . ALA A 1 301 ? 24.828 -4.574 -3.602 1 93.56 301 ALA A C 1
ATOM 2391 O O . ALA A 1 301 ? 24.047 -3.621 -3.721 1 93.56 301 ALA A O 1
ATOM 2392 N N . THR A 1 302 ? 24.828 -5.574 -4.391 1 91.69 302 THR A N 1
ATOM 2393 C CA . THR A 1 302 ? 23.812 -5.754 -5.43 1 91.69 302 THR A CA 1
ATOM 2394 C C . THR A 1 302 ? 22.484 -6.188 -4.828 1 91.69 302 THR A C 1
ATOM 2396 O O . THR A 1 302 ? 22.453 -7.008 -3.908 1 91.69 302 THR A O 1
ATOM 2399 N N . VAL A 1 303 ? 21.484 -5.527 -5.371 1 94.56 303 VAL A N 1
ATOM 2400 C CA . VAL A 1 303 ? 20.141 -5.855 -4.895 1 94.56 303 VAL A CA 1
ATOM 2401 C C . VAL A 1 303 ? 19.297 -6.383 -6.051 1 94.56 303 VAL A C 1
ATOM 2403 O O . VAL A 1 303 ? 19.359 -5.863 -7.168 1 94.56 303 VAL A O 1
ATOM 2406 N N . GLY A 1 304 ? 18.531 -7.43 -5.793 1 95.25 304 GLY A N 1
ATOM 2407 C CA . GLY A 1 304 ? 17.672 -8.031 -6.793 1 95.25 304 GLY A CA 1
ATOM 2408 C C . GLY A 1 304 ? 17.156 -9.398 -6.391 1 95.25 304 GLY A C 1
ATOM 2409 O O . GLY A 1 304 ? 17.281 -9.797 -5.23 1 95.25 304 GLY A O 1
ATOM 2410 N N . GLU A 1 305 ? 16.5 -10.117 -7.34 1 95.25 305 GLU A N 1
ATOM 2411 C CA . GLU A 1 305 ? 15.992 -11.469 -7.117 1 95.25 305 GLU A CA 1
ATOM 2412 C C . GLU A 1 305 ? 17.062 -12.516 -7.422 1 95.25 305 GLU A C 1
ATOM 2414 O O . GLU A 1 305 ? 17.594 -12.57 -8.531 1 95.25 305 GLU A O 1
ATOM 2419 N N . ARG A 1 306 ? 17.375 -13.391 -6.477 1 94.5 306 ARG A N 1
ATOM 2420 C CA . ARG A 1 306 ? 18.391 -14.438 -6.656 1 94.5 306 ARG A CA 1
ATOM 2421 C C . ARG A 1 306 ? 17.734 -15.75 -7.082 1 94.5 306 ARG A C 1
ATOM 2423 O O . ARG A 1 306 ? 16.734 -16.172 -6.512 1 94.5 306 ARG A O 1
ATOM 2430 N N . HIS A 1 307 ? 18.281 -16.266 -8.062 1 97.44 307 HIS A N 1
ATOM 2431 C CA . HIS A 1 307 ? 17.797 -17.547 -8.578 1 97.44 307 HIS A CA 1
ATOM 2432 C C . HIS A 1 307 ? 18.953 -18.484 -8.875 1 97.44 307 HIS A C 1
ATOM 2434 O O . HIS A 1 307 ? 20.094 -18.047 -9.062 1 97.44 307 HIS A O 1
ATOM 2440 N N . THR A 1 308 ? 18.688 -19.719 -8.797 1 97.44 308 THR A N 1
ATOM 2441 C CA . THR A 1 308 ? 19.578 -20.781 -9.258 1 97.44 308 THR A CA 1
ATOM 2442 C C . THR A 1 308 ? 18.922 -21.594 -10.367 1 97.44 308 THR A C 1
ATOM 2444 O O . THR A 1 308 ? 17.766 -22 -10.234 1 97.44 308 THR A O 1
ATOM 2447 N N . VAL A 1 309 ? 19.656 -21.75 -11.445 1 97.81 309 VAL A N 1
ATOM 2448 C CA . VAL A 1 309 ? 19.141 -22.594 -12.516 1 97.81 309 VAL A CA 1
ATOM 2449 C C . VAL A 1 309 ? 20.078 -23.781 -12.727 1 97.81 309 VAL A C 1
ATOM 2451 O O . VAL A 1 309 ? 21.297 -23.641 -12.633 1 97.81 309 VAL A O 1
ATOM 2454 N N . ARG A 1 310 ? 19.5 -24.891 -12.922 1 97.56 310 ARG A N 1
ATOM 2455 C CA . ARG A 1 310 ? 20.234 -26.125 -13.211 1 97.56 310 ARG A CA 1
ATOM 2456 C C . ARG A 1 310 ? 19.656 -26.828 -14.438 1 97.56 310 ARG A C 1
ATOM 2458 O O . ARG A 1 310 ? 18.453 -27.141 -14.469 1 97.56 310 ARG A O 1
ATOM 2465 N N . ALA A 1 311 ? 20.406 -27.062 -15.445 1 98.12 311 ALA A N 1
ATOM 2466 C CA . ALA A 1 311 ? 20.016 -27.734 -16.688 1 98.12 311 ALA A CA 1
ATOM 2467 C C . ALA A 1 311 ? 21.219 -28.047 -17.547 1 98.12 311 ALA A C 1
ATOM 2469 O O . ALA A 1 311 ? 22.359 -27.906 -17.109 1 98.12 311 ALA A O 1
ATOM 2470 N N . SER A 1 312 ? 20.969 -28.594 -18.766 1 97.69 312 SER A N 1
ATOM 2471 C CA . SER A 1 312 ? 22.047 -28.734 -19.734 1 97.69 312 SER A CA 1
ATOM 2472 C C . SER A 1 312 ? 22.688 -27.391 -20.062 1 97.69 312 SER A C 1
ATOM 2474 O O . SER A 1 312 ? 22.031 -26.344 -19.953 1 97.69 312 SER A O 1
ATOM 2476 N N . PRO A 1 313 ? 23.938 -27.406 -20.406 1 97.94 313 PRO A N 1
ATOM 2477 C CA . PRO A 1 313 ? 24.594 -26.141 -20.75 1 97.94 313 PRO A CA 1
ATOM 2478 C C . PRO A 1 313 ? 23.828 -25.344 -21.812 1 97.94 313 PRO A C 1
ATOM 2480 O O . PRO A 1 313 ? 23.719 -24.125 -21.703 1 97.94 313 PRO A O 1
ATOM 2483 N N . GLU A 1 314 ? 23.328 -26.031 -22.75 1 97.12 314 GLU A N 1
ATOM 2484 C CA . GLU A 1 314 ? 22.578 -25.375 -23.812 1 97.12 314 GLU A CA 1
ATOM 2485 C C . GLU A 1 314 ? 21.312 -24.703 -23.281 1 97.12 314 GLU A C 1
ATOM 2487 O O . GLU A 1 314 ? 21 -23.562 -23.625 1 97.12 314 GLU A O 1
ATOM 2492 N N . THR A 1 315 ? 20.625 -25.406 -22.422 1 97.69 315 THR A N 1
ATOM 2493 C CA . THR A 1 315 ? 19.391 -24.891 -21.844 1 97.69 315 THR A CA 1
ATOM 2494 C C . THR A 1 315 ? 19.672 -23.672 -20.953 1 97.69 315 THR A C 1
ATOM 2496 O O . THR A 1 315 ? 18.953 -22.688 -21.016 1 97.69 315 THR A O 1
ATOM 2499 N N . VAL A 1 316 ? 20.688 -23.734 -20.172 1 98.5 316 VAL A N 1
ATOM 2500 C CA . VAL A 1 316 ? 21.047 -22.641 -19.281 1 98.5 316 VAL A CA 1
ATOM 2501 C C . VAL A 1 316 ? 21.422 -21.406 -20.125 1 98.5 316 VAL A C 1
ATOM 2503 O O . VAL A 1 316 ? 20.953 -20.297 -19.844 1 98.5 316 VAL A O 1
ATOM 2506 N N . ALA A 1 317 ? 22.234 -21.672 -21.156 1 97.88 317 ALA A N 1
ATOM 2507 C CA . ALA A 1 317 ? 22.625 -20.562 -22.031 1 97.88 317 ALA A CA 1
ATOM 2508 C C . ALA A 1 317 ? 21.406 -19.891 -22.656 1 97.88 317 ALA A C 1
ATOM 2510 O O . ALA A 1 317 ? 21.281 -18.672 -22.672 1 97.88 317 ALA A O 1
ATOM 2511 N N . ALA A 1 318 ? 20.531 -20.703 -23.156 1 97.56 318 ALA A N 1
ATOM 2512 C CA . ALA A 1 318 ? 19.312 -20.188 -23.781 1 97.56 318 ALA A CA 1
ATOM 2513 C C . ALA A 1 318 ? 18.453 -19.438 -22.781 1 97.56 318 ALA A C 1
ATOM 2515 O O . ALA A 1 318 ? 17.828 -18.422 -23.125 1 97.56 318 ALA A O 1
ATOM 2516 N N . THR A 1 319 ? 18.391 -19.906 -21.578 1 98.12 319 THR A N 1
ATOM 2517 C CA . THR A 1 319 ? 17.625 -19.297 -20.5 1 98.12 319 THR A CA 1
ATOM 2518 C C . THR A 1 319 ? 18.156 -17.906 -20.172 1 98.12 319 THR A C 1
ATOM 2520 O O . THR A 1 319 ? 17.406 -16.938 -20.109 1 98.12 319 THR A O 1
ATOM 2523 N N . LEU A 1 320 ? 19.438 -17.828 -19.969 1 98.19 320 LEU A N 1
ATOM 2524 C CA . LEU A 1 320 ? 20.062 -16.547 -19.656 1 98.19 320 LEU A CA 1
ATOM 2525 C C . LEU A 1 320 ? 19.891 -15.555 -20.797 1 98.19 320 LEU A C 1
ATOM 2527 O O . LEU A 1 320 ? 19.594 -14.383 -20.562 1 98.19 320 LEU A O 1
ATOM 2531 N N . ASP A 1 321 ? 20.062 -16.047 -22.016 1 97.19 321 ASP A N 1
ATOM 2532 C CA . ASP A 1 321 ? 19.859 -15.195 -23.188 1 97.19 321 ASP A CA 1
ATOM 2533 C C . ASP A 1 321 ? 18.422 -14.688 -23.25 1 97.19 321 ASP A C 1
ATOM 2535 O O . ASP A 1 321 ? 18.188 -13.516 -23.562 1 97.19 321 ASP A O 1
ATOM 2539 N N . HIS A 1 322 ? 17.562 -15.578 -22.984 1 96.5 322 HIS A N 1
ATOM 2540 C CA . HIS A 1 322 ? 16.141 -15.234 -22.984 1 96.5 322 HIS A CA 1
ATOM 2541 C C . HIS A 1 322 ? 15.844 -14.125 -21.984 1 96.5 322 HIS A C 1
ATOM 2543 O O . HIS A 1 322 ? 15.156 -13.156 -22.312 1 96.5 322 HIS A O 1
ATOM 2549 N N . LEU A 1 323 ? 16.328 -14.242 -20.766 1 96.69 323 LEU A N 1
ATOM 2550 C CA . LEU A 1 323 ? 16.125 -13.234 -19.719 1 96.69 323 LEU A CA 1
ATOM 2551 C C . LEU A 1 323 ? 16.719 -11.898 -20.125 1 96.69 323 LEU A C 1
ATOM 2553 O O . LEU A 1 323 ? 16.094 -10.852 -19.969 1 96.69 323 LEU A O 1
ATOM 2557 N N . ARG A 1 324 ? 17.875 -11.93 -20.766 1 96.75 324 ARG A N 1
ATOM 2558 C CA . ARG A 1 324 ? 18.531 -10.711 -21.234 1 96.75 324 ARG A CA 1
ATOM 2559 C C . ARG A 1 324 ? 17.719 -10.062 -22.359 1 96.75 324 ARG A C 1
ATOM 2561 O O . ARG A 1 324 ? 17.562 -8.844 -22.391 1 96.75 324 ARG A O 1
ATOM 2568 N N . ASP A 1 325 ? 17.219 -10.891 -23.188 1 94.19 325 ASP A N 1
ATOM 2569 C CA . ASP A 1 325 ? 16.422 -10.398 -24.297 1 94.19 325 ASP A CA 1
ATOM 2570 C C . ASP A 1 325 ? 15.141 -9.719 -23.812 1 94.19 325 ASP A C 1
ATOM 2572 O O . ASP A 1 325 ? 14.594 -8.852 -24.484 1 94.19 325 ASP A O 1
ATOM 2576 N N . GLN A 1 326 ? 14.711 -10.141 -22.719 1 92 326 GLN A N 1
ATOM 2577 C CA . GLN A 1 326 ? 13.531 -9.531 -22.125 1 92 326 GLN A CA 1
ATOM 2578 C C . GLN A 1 326 ? 13.883 -8.25 -21.375 1 92 326 GLN A C 1
ATOM 2580 O O . GLN A 1 326 ? 13.031 -7.648 -20.719 1 92 326 GLN A O 1
ATOM 2585 N N . GLY A 1 327 ? 15.117 -7.863 -21.391 1 92.56 327 GLY A N 1
ATOM 2586 C CA . GLY A 1 327 ? 15.555 -6.605 -20.797 1 92.56 327 GLY A CA 1
ATOM 2587 C C . GLY A 1 327 ? 15.961 -6.738 -19.344 1 92.56 327 GLY A C 1
ATOM 2588 O O . GLY A 1 327 ? 16.109 -5.738 -18.641 1 92.56 327 GLY A O 1
ATOM 2589 N N . ILE A 1 328 ? 16.109 -7.941 -18.875 1 95.19 328 ILE A N 1
ATOM 2590 C CA . ILE A 1 328 ? 16.5 -8.156 -17.484 1 95.19 328 ILE A CA 1
ATOM 2591 C C . ILE A 1 328 ? 18.016 -8.141 -17.375 1 95.19 328 ILE A C 1
ATOM 2593 O O . ILE A 1 328 ? 18.719 -8.883 -18.062 1 95.19 328 ILE A O 1
ATOM 2597 N N . ARG A 1 329 ? 18.562 -7.293 -16.516 1 95.31 329 ARG A N 1
ATOM 2598 C CA . ARG A 1 329 ? 19.984 -7.285 -16.219 1 95.31 329 ARG A CA 1
ATOM 2599 C C . ARG A 1 329 ? 20.344 -8.398 -15.242 1 95.31 329 ARG A C 1
ATOM 2601 O O . ARG A 1 329 ? 19.75 -8.508 -14.164 1 95.31 329 ARG A O 1
ATOM 2608 N N . LEU A 1 330 ? 21.328 -9.156 -15.594 1 97.56 330 LEU A N 1
ATOM 2609 C CA . LEU A 1 330 ? 21.719 -10.297 -14.781 1 97.56 330 LEU A CA 1
ATOM 2610 C C . LEU A 1 330 ? 23.141 -10.125 -14.25 1 97.56 330 LEU A C 1
ATOM 2612 O O . LEU A 1 330 ? 24.016 -9.633 -14.961 1 97.56 330 LEU A O 1
ATOM 2616 N N . GLU A 1 331 ? 23.312 -10.422 -13.039 1 97.12 331 GLU A N 1
ATOM 2617 C CA . GLU A 1 331 ? 24.625 -10.594 -12.445 1 97.12 331 GLU A CA 1
ATOM 2618 C C . GLU A 1 331 ? 24.859 -12.047 -12.031 1 97.12 331 GLU A C 1
ATOM 2620 O O . GLU A 1 331 ? 24.156 -12.57 -11.172 1 97.12 331 GLU A O 1
ATOM 2625 N N . ILE A 1 332 ? 25.891 -12.625 -12.617 1 97.94 332 ILE A N 1
ATOM 2626 C CA . ILE A 1 332 ? 26.203 -14.023 -12.328 1 97.94 332 ILE A CA 1
ATOM 2627 C C . ILE A 1 332 ? 27.047 -14.117 -11.062 1 97.94 332 ILE A C 1
ATOM 2629 O O . ILE A 1 332 ? 28.094 -13.477 -10.961 1 97.94 332 ILE A O 1
ATOM 2633 N N . GLU A 1 333 ? 26.578 -14.898 -10.148 1 97.19 333 GLU A N 1
ATOM 2634 C CA . GLU A 1 333 ? 27.297 -15.047 -8.883 1 97.19 333 GLU A CA 1
ATOM 2635 C C . GLU A 1 333 ? 28.109 -16.344 -8.852 1 97.19 333 GLU A C 1
ATOM 2637 O O . GLU A 1 333 ? 29.156 -16.391 -8.211 1 97.19 333 GLU A O 1
ATOM 2642 N N . SER A 1 334 ? 27.594 -17.359 -9.422 1 97.94 334 SER A N 1
ATOM 2643 C CA . SER A 1 334 ? 28.266 -18.656 -9.516 1 97.94 334 SER A CA 1
ATOM 2644 C C . SER A 1 334 ? 27.891 -19.375 -10.805 1 97.94 334 SER A C 1
ATOM 2646 O O . SER A 1 334 ? 26.766 -19.25 -11.289 1 97.94 334 SER A O 1
ATOM 2648 N N . ASP A 1 335 ? 28.797 -20.078 -11.406 1 98.25 335 ASP A N 1
ATOM 2649 C CA . ASP A 1 335 ? 28.641 -20.859 -12.625 1 98.25 335 ASP A CA 1
ATOM 2650 C C . ASP A 1 335 ? 29.5 -22.141 -12.57 1 98.25 335 ASP A C 1
ATOM 2652 O O . ASP A 1 335 ? 30.719 -22.078 -12.734 1 98.25 335 ASP A O 1
ATOM 2656 N N . ARG A 1 336 ? 28.828 -23.234 -12.312 1 97.38 336 ARG A N 1
ATOM 2657 C CA . ARG A 1 336 ? 29.562 -24.484 -12.109 1 97.38 336 ARG A CA 1
ATOM 2658 C C . ARG A 1 336 ? 28.938 -25.625 -12.891 1 97.38 336 ARG A C 1
ATOM 2660 O O . ARG A 1 336 ? 27.766 -25.547 -13.297 1 97.38 336 ARG A O 1
ATOM 2667 N N . THR A 1 337 ? 29.656 -26.531 -13.125 1 97.12 337 THR A N 1
ATOM 2668 C CA . THR A 1 337 ? 29.172 -27.75 -13.734 1 97.12 337 THR A CA 1
ATOM 2669 C C . THR A 1 337 ? 29.125 -28.891 -12.703 1 97.12 337 THR A C 1
ATOM 2671 O O . THR A 1 337 ? 30.141 -29.172 -12.047 1 97.12 337 THR A O 1
ATOM 2674 N N . ILE A 1 338 ? 28 -29.438 -12.57 1 95.81 338 ILE A N 1
ATOM 2675 C CA . ILE A 1 338 ? 27.812 -30.562 -11.656 1 95.81 338 ILE A CA 1
ATOM 2676 C C . ILE A 1 338 ? 27.156 -31.719 -12.406 1 95.81 338 ILE A C 1
ATOM 2678 O O . ILE A 1 338 ? 26.016 -31.609 -12.844 1 95.81 338 ILE A O 1
ATOM 2682 N N . ASP A 1 339 ? 27.797 -32.938 -12.492 1 93.12 339 ASP A N 1
ATOM 2683 C CA . ASP A 1 339 ? 27.266 -34.156 -13.133 1 93.12 339 ASP A CA 1
ATOM 2684 C C . ASP A 1 339 ? 26.734 -33.844 -14.531 1 93.12 339 ASP A C 1
ATOM 2686 O O . ASP A 1 339 ? 25.578 -34.156 -14.852 1 93.12 339 ASP A O 1
ATOM 2690 N N . ASP A 1 340 ? 27.422 -33.062 -15.305 1 93.19 340 ASP A N 1
ATOM 2691 C CA . ASP A 1 340 ? 27.172 -32.75 -16.703 1 93.19 340 ASP A CA 1
ATOM 2692 C C . ASP A 1 340 ? 26.031 -31.734 -16.828 1 93.19 340 ASP A C 1
ATOM 2694 O O . ASP A 1 340 ? 25.5 -31.531 -17.922 1 93.19 340 ASP A O 1
ATOM 2698 N N . GLN A 1 341 ? 25.578 -31.234 -15.727 1 97 341 GLN A N 1
ATOM 2699 C CA . GLN A 1 341 ? 24.609 -30.141 -15.719 1 97 341 GLN A CA 1
ATOM 2700 C C . GLN A 1 341 ? 25.281 -28.812 -15.352 1 97 341 GLN A C 1
ATOM 2702 O O . GLN A 1 341 ? 26.234 -28.797 -14.57 1 97 341 GLN A O 1
ATOM 2707 N N . ARG A 1 342 ? 24.844 -27.766 -15.977 1 98.19 342 ARG A N 1
ATOM 2708 C CA . ARG A 1 342 ? 25.297 -26.422 -15.633 1 98.19 342 ARG A CA 1
ATOM 2709 C C . ARG A 1 342 ? 24.406 -25.812 -14.562 1 98.19 342 ARG A C 1
ATOM 2711 O O . ARG A 1 342 ? 23.188 -25.844 -14.664 1 98.19 342 ARG A O 1
ATOM 2718 N N . VAL A 1 343 ? 25 -25.438 -13.453 1 98.38 343 VAL A N 1
ATOM 2719 C CA . VAL A 1 343 ? 24.297 -24.797 -12.344 1 98.38 343 VAL A CA 1
ATOM 2720 C C . VAL A 1 343 ? 24.766 -23.344 -12.211 1 98.38 343 VAL A C 1
ATOM 2722 O O . VAL A 1 343 ? 25.938 -23.094 -11.914 1 98.38 343 VAL A O 1
ATOM 2725 N N . VAL A 1 344 ? 23.844 -22.406 -12.438 1 98.44 344 VAL A N 1
ATOM 2726 C CA . VAL A 1 344 ? 24.188 -20.984 -12.406 1 98.44 344 VAL A CA 1
ATOM 2727 C C . VAL A 1 344 ? 23.344 -20.266 -11.359 1 98.44 344 VAL A C 1
ATOM 2729 O O . VAL A 1 344 ? 22.125 -20.422 -11.328 1 98.44 344 VAL A O 1
ATOM 2732 N N . GLU A 1 345 ? 23.984 -19.609 -10.461 1 98.06 345 GLU A N 1
ATOM 2733 C CA . GLU A 1 345 ? 23.344 -18.688 -9.531 1 98.06 345 GLU A CA 1
ATOM 2734 C C . GLU A 1 345 ? 23.453 -17.234 -10.023 1 98.06 345 GLU A C 1
ATOM 2736 O O . GLU A 1 345 ? 24.547 -16.781 -10.375 1 98.06 345 GLU A O 1
ATOM 2741 N N . PHE A 1 346 ? 22.312 -16.578 -10.102 1 97.69 346 PHE A N 1
ATOM 2742 C CA . PHE A 1 346 ? 22.359 -15.219 -10.625 1 97.69 346 PHE A CA 1
ATOM 2743 C C . PHE A 1 346 ? 21.328 -14.336 -9.922 1 97.69 346 PHE A C 1
ATOM 2745 O O . PHE A 1 346 ? 20.422 -14.836 -9.258 1 97.69 346 PHE A O 1
ATOM 2752 N N . VAL A 1 347 ? 21.578 -13.047 -10.039 1 96.88 347 VAL A N 1
ATOM 2753 C CA . VAL A 1 347 ? 20.688 -12.023 -9.5 1 96.88 347 VAL A CA 1
ATOM 2754 C C . VAL A 1 347 ? 20.031 -11.25 -10.641 1 96.88 347 VAL A C 1
ATOM 2756 O O . VAL A 1 347 ? 20.719 -10.789 -11.555 1 96.88 347 VAL A O 1
ATOM 2759 N N . LYS A 1 348 ? 18.734 -11.273 -10.656 1 96.81 348 LYS A N 1
ATOM 2760 C CA . LYS A 1 348 ? 18.031 -10.297 -11.484 1 96.81 348 LYS A CA 1
ATOM 2761 C C . LYS A 1 348 ? 18.062 -8.914 -10.852 1 96.81 348 LYS A C 1
ATOM 2763 O O . LYS A 1 348 ? 17.328 -8.641 -9.898 1 96.81 348 LYS A O 1
ATOM 2768 N N . VAL A 1 349 ? 18.781 -8.086 -11.406 1 94.69 349 VAL A N 1
ATOM 2769 C CA . VAL A 1 349 ? 19.078 -6.812 -10.773 1 94.69 349 VAL A CA 1
ATOM 2770 C C . VAL A 1 349 ? 17.875 -5.887 -10.859 1 94.69 349 VAL A C 1
ATOM 2772 O O . VAL A 1 349 ? 17.234 -5.785 -11.914 1 94.69 349 VAL A O 1
ATOM 2775 N N . THR A 1 350 ? 17.562 -5.324 -9.773 1 91.88 350 THR A N 1
ATOM 2776 C CA . THR A 1 350 ? 16.453 -4.375 -9.703 1 91.88 350 THR A CA 1
ATOM 2777 C C . THR A 1 350 ? 16.984 -2.955 -9.484 1 91.88 350 THR A C 1
ATOM 2779 O O . THR A 1 350 ? 17.266 -2.557 -8.352 1 91.88 350 THR A O 1
ATOM 2782 N N . ASP A 1 351 ? 16.953 -2.15 -10.43 1 89.88 351 ASP A N 1
ATOM 2783 C CA . ASP A 1 351 ? 17.578 -0.83 -10.406 1 89.88 351 ASP A CA 1
ATOM 2784 C C . ASP A 1 351 ? 16.703 0.181 -9.672 1 89.88 351 ASP A C 1
ATOM 2786 O O . ASP A 1 351 ? 17.203 1.054 -8.969 1 89.88 351 ASP A O 1
ATOM 2790 N N . LYS A 1 352 ? 15.445 -0.017 -9.773 1 94.44 352 LYS A N 1
ATOM 2791 C CA . LYS A 1 352 ? 14.562 0.978 -9.172 1 94.44 352 LYS A CA 1
ATOM 2792 C C . LYS A 1 352 ? 14.734 1.021 -7.656 1 94.44 352 LYS A C 1
ATOM 2794 O O . LYS A 1 352 ? 14.883 2.098 -7.074 1 94.44 352 LYS A O 1
ATOM 2799 N N . THR A 1 353 ? 14.727 -0.123 -7.047 1 96.81 353 THR A N 1
ATOM 2800 C CA . THR A 1 353 ? 14.93 -0.209 -5.605 1 96.81 353 THR A CA 1
ATOM 2801 C C . THR A 1 353 ? 16.312 0.321 -5.215 1 96.81 353 THR A C 1
ATOM 2803 O O . THR A 1 353 ? 16.422 1.129 -4.293 1 96.81 353 THR A O 1
ATOM 2806 N N . ARG A 1 354 ? 17.25 -0.14 -5.855 1 96.19 354 ARG A N 1
ATOM 2807 C CA . ARG A 1 354 ? 18.594 0.324 -5.559 1 96.19 354 ARG A CA 1
ATOM 2808 C C . ARG A 1 354 ? 18.703 1.837 -5.715 1 96.19 354 ARG A C 1
ATOM 2810 O O . ARG A 1 354 ? 19.172 2.527 -4.812 1 96.19 354 ARG A O 1
ATOM 2817 N N . ASP A 1 355 ? 18.25 2.359 -6.859 1 97 355 ASP A N 1
ATOM 2818 C CA . ASP A 1 355 ? 18.375 3.777 -7.18 1 97 355 ASP A CA 1
ATOM 2819 C C . ASP A 1 355 ? 17.594 4.641 -6.188 1 97 355 ASP A C 1
ATOM 2821 O O . ASP A 1 355 ? 18.094 5.68 -5.742 1 97 355 ASP A O 1
ATOM 2825 N N . SER A 1 356 ? 16.453 4.238 -5.891 1 97.69 356 SER A N 1
ATOM 2826 C CA . SER A 1 356 ? 15.641 4.988 -4.941 1 97.69 356 SER A CA 1
ATOM 2827 C C . SER A 1 356 ? 16.281 5.023 -3.561 1 97.69 356 SER A C 1
ATOM 2829 O O . SER A 1 356 ? 16.344 6.078 -2.926 1 97.69 356 SER A O 1
ATOM 2831 N N . ILE A 1 357 ? 16.703 3.861 -3.127 1 98.12 357 ILE A N 1
ATOM 2832 C CA . ILE A 1 357 ? 17.312 3.789 -1.808 1 98.12 357 ILE A CA 1
ATOM 2833 C C . ILE A 1 357 ? 18.578 4.656 -1.779 1 98.12 357 ILE A C 1
ATOM 2835 O O . ILE A 1 357 ? 18.797 5.406 -0.825 1 98.12 357 ILE A O 1
ATOM 2839 N N . GLU A 1 358 ? 19.375 4.582 -2.812 1 97.94 358 GLU A N 1
ATOM 2840 C CA . GLU A 1 358 ? 20.562 5.41 -2.9 1 97.94 358 GLU A CA 1
ATOM 2841 C C . GLU A 1 358 ? 20.219 6.895 -2.875 1 97.94 358 GLU A C 1
ATOM 2843 O O . GLU A 1 358 ? 20.875 7.684 -2.189 1 97.94 358 GLU A O 1
ATOM 2848 N N . TYR A 1 359 ? 19.219 7.258 -3.615 1 97.94 359 TYR A N 1
ATOM 2849 C CA . TYR A 1 359 ? 18.766 8.641 -3.67 1 97.94 359 TYR A CA 1
ATOM 2850 C C . TYR A 1 359 ? 18.453 9.164 -2.275 1 97.94 359 TYR A C 1
ATOM 2852 O O . TYR A 1 359 ? 18.906 10.25 -1.896 1 97.94 359 TYR A O 1
ATOM 2860 N N . TYR A 1 360 ? 17.734 8.398 -1.522 1 97.94 360 TYR A N 1
ATOM 2861 C CA . TYR A 1 360 ? 17.328 8.844 -0.195 1 97.94 360 TYR A CA 1
ATOM 2862 C C . TYR A 1 360 ? 18.516 8.797 0.777 1 97.94 360 TYR A C 1
ATOM 2864 O O . TYR A 1 360 ? 18.656 9.688 1.621 1 97.94 360 TYR A O 1
ATOM 2872 N N . LEU A 1 361 ? 19.328 7.766 0.651 1 98.06 361 LEU A N 1
ATOM 2873 C CA . LEU A 1 361 ? 20.5 7.664 1.509 1 98.06 361 LEU A CA 1
ATOM 2874 C C . LEU A 1 361 ? 21.438 8.852 1.291 1 98.06 361 LEU A C 1
ATOM 2876 O O . LEU A 1 361 ? 22.156 9.258 2.207 1 98.06 361 LEU A O 1
ATOM 2880 N N . GLU A 1 362 ? 21.391 9.43 0.111 1 97.44 362 GLU A N 1
ATOM 2881 C CA . GLU A 1 362 ? 22.281 10.539 -0.234 1 97.44 362 GLU A CA 1
ATOM 2882 C C . GLU A 1 362 ? 21.609 11.883 0.051 1 97.44 362 GLU A C 1
ATOM 2884 O O . GLU A 1 362 ? 22.109 12.93 -0.364 1 97.44 362 GLU A O 1
ATOM 2889 N N . GLY A 1 363 ? 20.438 11.852 0.671 1 96.31 363 GLY A N 1
ATOM 2890 C CA . GLY A 1 363 ? 19.812 13.078 1.144 1 96.31 363 GLY A CA 1
ATOM 2891 C C . GLY A 1 363 ? 18.641 13.523 0.294 1 96.31 363 GLY A C 1
ATOM 2892 O O . GLY A 1 363 ? 18.109 14.617 0.479 1 96.31 363 GLY A O 1
ATOM 2893 N N . GLY A 1 364 ? 18.266 12.648 -0.626 1 96.38 364 GLY A N 1
ATOM 2894 C CA . GLY A 1 364 ? 17.094 12.953 -1.415 1 96.38 364 GLY A CA 1
ATOM 2895 C C . GLY A 1 364 ? 15.836 13.102 -0.576 1 96.38 364 GLY A C 1
ATOM 2896 O O . GLY A 1 364 ? 15.711 12.477 0.481 1 96.38 364 GLY A O 1
ATOM 2897 N N . THR A 1 365 ? 14.883 13.969 -1.086 1 96.31 365 THR A N 1
ATOM 2898 C CA . THR A 1 365 ? 13.656 14.234 -0.349 1 96.31 365 THR A CA 1
ATOM 2899 C C . THR A 1 365 ? 12.445 13.711 -1.108 1 96.31 365 THR A C 1
ATOM 2901 O O . THR A 1 365 ? 12.562 13.297 -2.264 1 96.31 365 THR A O 1
ATOM 2904 N N . ILE A 1 366 ? 11.367 13.57 -0.404 1 93.56 366 ILE A N 1
ATOM 2905 C CA . ILE A 1 366 ? 10.086 13.18 -0.987 1 93.56 366 ILE A CA 1
ATOM 2906 C C . ILE A 1 366 ? 9.141 14.383 -1.005 1 93.56 366 ILE A C 1
ATOM 2908 O O . ILE A 1 366 ? 8.953 15.047 0.016 1 93.56 366 ILE A O 1
ATOM 2912 N N . ASP A 1 367 ? 8.555 14.672 -2.213 1 84.75 367 ASP A N 1
ATOM 2913 C CA . ASP A 1 367 ? 7.523 15.703 -2.314 1 84.75 367 ASP A CA 1
ATOM 2914 C C . ASP A 1 367 ? 6.129 15.102 -2.141 1 84.75 367 ASP A C 1
ATOM 2916 O O . ASP A 1 367 ? 5.754 14.18 -2.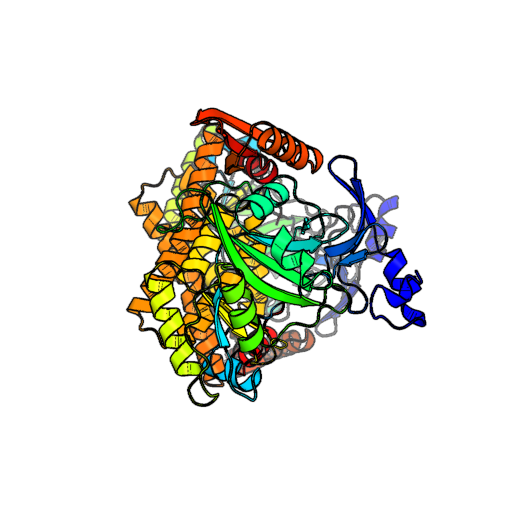859 1 84.75 367 ASP A O 1
ATOM 2920 N N . GLU A 1 368 ? 5.539 15.305 -1.041 1 73.62 368 GLU A N 1
ATOM 2921 C CA . GLU A 1 368 ? 4.211 14.75 -0.821 1 73.62 368 GLU A CA 1
ATOM 2922 C C . GLU A 1 368 ? 3.143 15.836 -0.831 1 73.62 368 GLU A C 1
ATOM 2924 O O . GLU A 1 368 ? 3.424 16.984 -0.499 1 73.62 368 GLU A O 1
ATOM 2929 N N . MET B 1 1 ? -8.484 46.406 -10.086 1 39.91 1 MET B N 1
ATOM 2930 C CA . MET B 1 1 ? -7.062 46.094 -9.953 1 39.91 1 MET B CA 1
ATOM 2931 C C . MET B 1 1 ? -6.68 44.969 -10.898 1 39.91 1 MET B C 1
ATOM 2933 O O . MET B 1 1 ? -7.484 44.062 -11.164 1 39.91 1 MET B O 1
ATOM 2937 N N . ASP B 1 2 ? -5.645 45.094 -11.695 1 50.03 2 ASP B N 1
ATOM 2938 C CA . ASP B 1 2 ? -5.098 44.156 -12.695 1 50.03 2 ASP B CA 1
ATOM 2939 C C . ASP B 1 2 ? -4.746 42.812 -12.078 1 50.03 2 ASP B C 1
ATOM 2941 O O . ASP B 1 2 ? -4.023 42.75 -11.086 1 50.03 2 ASP B O 1
ATOM 2945 N N . GLU B 1 3 ? -5.559 41.906 -12.344 1 52.34 3 GLU B N 1
ATOM 2946 C CA . GLU B 1 3 ? -5.426 40.562 -11.82 1 52.34 3 GLU B CA 1
ATOM 2947 C C . GLU B 1 3 ? -3.973 40.094 -11.859 1 52.34 3 GLU B C 1
ATOM 2949 O O . GLU B 1 3 ? -3.541 39.312 -11.008 1 52.34 3 GLU B O 1
ATOM 2954 N N . ALA B 1 4 ? -3.227 40.438 -12.797 1 50.81 4 ALA B N 1
ATOM 2955 C CA . ALA B 1 4 ? -1.813 40.094 -12.93 1 50.81 4 ALA B CA 1
ATOM 2956 C C . ALA B 1 4 ? -1.018 40.562 -11.719 1 50.81 4 ALA B C 1
ATOM 2958 O O . ALA B 1 4 ? -0.138 39.875 -11.219 1 50.81 4 ALA B O 1
ATOM 2959 N N . ASN B 1 5 ? -1.47 41.719 -11.297 1 57.16 5 ASN B N 1
ATOM 2960 C CA . ASN B 1 5 ? -0.79 42.312 -10.148 1 57.16 5 ASN B CA 1
ATOM 2961 C C . ASN B 1 5 ? -1.138 41.594 -8.852 1 57.16 5 ASN B C 1
ATOM 2963 O O . ASN B 1 5 ? -0.363 41.594 -7.895 1 57.16 5 ASN B O 1
ATOM 2967 N N . LEU B 1 6 ? -2.16 40.688 -9 1 62.62 6 LEU B N 1
ATOM 2968 C CA . LEU B 1 6 ? -2.666 40.062 -7.789 1 62.62 6 LEU B CA 1
ATOM 2969 C C . LEU B 1 6 ? -1.885 38.781 -7.48 1 62.62 6 LEU B C 1
ATOM 2971 O O . LEU B 1 6 ? -1.762 38.406 -6.316 1 62.62 6 LEU B O 1
ATOM 2975 N N . LEU B 1 7 ? -1.281 38.125 -8.477 1 70.94 7 LEU B N 1
ATOM 2976 C CA . LEU B 1 7 ? -0.68 36.812 -8.234 1 70.94 7 LEU B CA 1
ATOM 2977 C C . LEU B 1 7 ? 0.836 36.875 -8.391 1 70.94 7 LEU B C 1
ATOM 2979 O O . LEU B 1 7 ? 1.528 35.875 -8.164 1 70.94 7 LEU B O 1
ATOM 2983 N N . ASP B 1 8 ? 1.44 37.938 -8.492 1 68.25 8 ASP B N 1
ATOM 2984 C CA . ASP B 1 8 ? 2.875 38.094 -8.711 1 68.25 8 ASP B CA 1
ATOM 2985 C C . ASP B 1 8 ? 3.379 37.125 -9.773 1 68.25 8 ASP B C 1
ATOM 2987 O O . ASP B 1 8 ? 4.352 36.406 -9.555 1 68.25 8 ASP B O 1
ATOM 2991 N N . VAL B 1 9 ? 2.619 36.906 -10.797 1 73.94 9 VAL B N 1
ATOM 2992 C CA . VAL B 1 9 ? 2.988 36.094 -11.945 1 73.94 9 VAL B CA 1
ATOM 2993 C C . VAL B 1 9 ? 3.164 36.969 -13.18 1 73.94 9 VAL B C 1
ATOM 2995 O O . VAL B 1 9 ? 2.652 38.094 -13.227 1 73.94 9 VAL B O 1
ATOM 2998 N N . SER B 1 10 ? 4.023 36.5 -14.102 1 77.12 10 SER B N 1
ATOM 2999 C CA . SER B 1 10 ? 4.242 37.25 -15.32 1 77.12 10 SER B CA 1
ATOM 3000 C C . SER B 1 10 ? 2.936 37.5 -16.062 1 77.12 10 SER B C 1
ATOM 3002 O O . SER B 1 10 ? 2.029 36.656 -16.031 1 77.12 10 SER B O 1
ATOM 3004 N N . PRO B 1 11 ? 2.816 38.688 -16.641 1 76.62 11 PRO B N 1
ATOM 3005 C CA . PRO B 1 11 ? 1.592 39.062 -17.359 1 76.62 11 PRO B CA 1
ATOM 3006 C C . PRO B 1 11 ? 1.199 38 -18.406 1 76.62 11 PRO B C 1
ATOM 3008 O O . PRO B 1 11 ? 0.01 37.781 -18.625 1 76.62 11 PRO B O 1
ATOM 3011 N N . ASP B 1 12 ? 2.139 37.375 -18.969 1 76.44 12 ASP B N 1
ATOM 3012 C CA . ASP B 1 12 ? 1.86 36.406 -20.031 1 76.44 12 ASP B CA 1
ATOM 3013 C C . ASP B 1 12 ? 1.236 35.125 -19.453 1 76.44 12 ASP B C 1
ATOM 3015 O O . ASP B 1 12 ? 0.495 34.438 -20.156 1 76.44 12 ASP B O 1
ATOM 3019 N N . GLU B 1 13 ? 1.462 34.875 -18.188 1 79.62 13 GLU B N 1
ATOM 3020 C CA . GLU B 1 13 ? 1.026 33.625 -17.594 1 79.62 13 GLU B CA 1
ATOM 3021 C C . GLU B 1 13 ? -0.275 33.812 -16.828 1 79.62 13 GLU B C 1
ATOM 3023 O O . GLU B 1 13 ? -0.967 32.812 -16.531 1 79.62 13 GLU B O 1
ATOM 3028 N N . VAL B 1 14 ? -0.604 35 -16.578 1 78.81 14 VAL B N 1
ATOM 3029 C CA . VAL B 1 14 ? -1.712 35.312 -15.672 1 78.81 14 VAL B CA 1
ATOM 3030 C C . VAL B 1 14 ? -3.016 34.781 -16.266 1 78.81 14 VAL B C 1
ATOM 3032 O O . VAL B 1 14 ? -3.818 34.156 -15.555 1 78.81 14 VAL B O 1
ATOM 3035 N N . GLU B 1 15 ? -3.117 35 -17.484 1 80.62 15 GLU B N 1
ATOM 3036 C CA . GLU B 1 15 ? -4.348 34.531 -18.125 1 80.62 15 GLU B CA 1
ATOM 3037 C C . GLU B 1 15 ? -4.461 33 -18.078 1 80.62 15 GLU B C 1
ATOM 3039 O O . GLU B 1 15 ? -5.551 32.469 -17.859 1 80.62 15 GLU B O 1
ATOM 3044 N N . THR B 1 16 ? -3.391 32.406 -18.188 1 83.88 16 THR B N 1
ATOM 3045 C CA . THR B 1 16 ? -3.359 30.953 -18.203 1 83.88 16 THR B CA 1
ATOM 3046 C C . THR B 1 16 ? -3.695 30.391 -16.812 1 83.88 16 THR B C 1
ATOM 3048 O O . THR B 1 16 ? -4.438 29.422 -16.703 1 83.88 16 THR B O 1
ATOM 3051 N N . VAL B 1 17 ? -3.24 31.016 -15.82 1 87.12 17 VAL B N 1
ATOM 3052 C CA . VAL B 1 17 ? -3.473 30.531 -14.461 1 87.12 17 VAL B CA 1
ATOM 3053 C C . VAL B 1 17 ? -4.922 30.812 -14.062 1 87.12 17 VAL B C 1
ATOM 3055 O O . VAL B 1 17 ? -5.566 29.969 -13.43 1 87.12 17 VAL B O 1
ATOM 3058 N N . LEU B 1 18 ? -5.418 31.938 -14.508 1 88.56 18 LEU B N 1
ATOM 3059 C CA . LEU B 1 18 ? -6.746 32.375 -14.102 1 88.56 18 LEU B CA 1
ATOM 3060 C C . LEU B 1 18 ? -7.82 31.422 -14.625 1 88.56 18 LEU B C 1
ATOM 3062 O O . LEU B 1 18 ? -8.852 31.234 -13.984 1 88.56 18 LEU B O 1
ATOM 3066 N N . GLU B 1 19 ? -7.5 30.797 -15.68 1 90.44 19 GLU B N 1
ATOM 3067 C CA . GLU B 1 19 ? -8.469 29.891 -16.281 1 90.44 19 GLU B CA 1
ATOM 3068 C C . GLU B 1 19 ? -8.672 28.641 -15.414 1 90.44 19 GLU B C 1
ATOM 3070 O O . GLU B 1 19 ? -9.68 27.953 -15.539 1 90.44 19 GLU B O 1
ATOM 3075 N N . HIS B 1 20 ? -7.707 28.453 -14.531 1 93.06 20 HIS B N 1
ATOM 3076 C CA . HIS B 1 20 ? -7.758 27.234 -13.734 1 93.06 20 HIS B CA 1
ATOM 3077 C C . HIS B 1 20 ? -8.438 27.484 -12.391 1 93.06 20 HIS B C 1
ATOM 3079 O O . HIS B 1 20 ? -8.641 26.547 -11.617 1 93.06 20 HIS B O 1
ATOM 3085 N N . PHE B 1 21 ? -8.75 28.703 -12.172 1 94.5 21 PHE B N 1
ATOM 3086 C CA . PHE B 1 21 ? -9.477 29 -10.938 1 94.5 21 PHE B CA 1
ATOM 3087 C C . PHE B 1 21 ? -10.93 28.547 -11.047 1 94.5 21 PHE B C 1
ATOM 3089 O O . PHE B 1 21 ? -11.555 28.688 -12.102 1 94.5 21 PHE B O 1
ATOM 3096 N N . GLU B 1 22 ? -11.375 28.016 -9.945 1 96 22 GLU B N 1
ATOM 3097 C CA . GLU B 1 22 ? -12.758 27.547 -9.891 1 96 22 GLU B CA 1
ATOM 3098 C C . GLU B 1 22 ? -13.578 28.375 -8.898 1 96 22 GLU B C 1
ATOM 3100 O O . GLU B 1 22 ? -13.055 28.828 -7.883 1 96 22 GLU B O 1
ATOM 3105 N N . ARG B 1 23 ? -14.906 28.578 -9.328 1 95.06 23 ARG B N 1
ATOM 3106 C CA . ARG B 1 23 ? -15.828 29.312 -8.469 1 95.06 23 ARG B CA 1
ATOM 3107 C C . ARG B 1 23 ? -16.234 28.469 -7.258 1 95.06 23 ARG B C 1
ATOM 3109 O O . ARG B 1 23 ? -16.484 27.266 -7.387 1 95.06 23 ARG B O 1
ATOM 3116 N N . GLU B 1 24 ? -16.156 29.109 -6.004 1 94.31 24 GLU B N 1
ATOM 3117 C CA . GLU B 1 24 ? -16.547 28.5 -4.734 1 94.31 24 GLU B CA 1
ATOM 3118 C C . GLU B 1 24 ? -17.516 29.406 -3.975 1 94.31 24 GLU B C 1
ATOM 3120 O O . GLU B 1 24 ? -17.344 30.625 -3.961 1 94.31 24 GLU B O 1
ATOM 3125 N N . THR B 1 25 ? -18.562 28.797 -3.408 1 94 25 THR B N 1
ATOM 3126 C CA . THR B 1 25 ? -19.5 29.547 -2.586 1 94 25 THR B CA 1
ATOM 3127 C C . THR B 1 25 ? -19.656 28.906 -1.206 1 94 25 THR B C 1
ATOM 3129 O O . THR B 1 25 ? -19.953 27.719 -1.095 1 94 25 THR B O 1
ATOM 3132 N N . VAL B 1 26 ? -19.359 29.672 -0.198 1 91.88 26 VAL B N 1
ATOM 3133 C CA . VAL B 1 26 ? -19.516 29.219 1.183 1 91.88 26 VAL B CA 1
ATOM 3134 C C . VAL B 1 26 ? -20.312 30.266 1.974 1 91.88 26 VAL B C 1
ATOM 3136 O O . VAL B 1 26 ? -19.953 31.438 1.984 1 91.88 26 VAL B O 1
ATOM 3139 N N . GLU B 1 27 ? -21.25 29.828 2.654 1 88.25 27 GLU B N 1
ATOM 3140 C CA . GLU B 1 27 ? -22.109 30.703 3.457 1 88.25 27 GLU B CA 1
ATOM 3141 C C . GLU B 1 27 ? -22.5 31.953 2.682 1 88.25 27 GLU B C 1
ATOM 3143 O O . GLU B 1 27 ? -22.391 33.062 3.193 1 88.25 27 GLU B O 1
ATOM 3148 N N . GLY B 1 28 ? -22.797 31.797 1.486 1 87.19 28 GLY B N 1
ATOM 3149 C CA . GLY B 1 28 ? -23.312 32.906 0.674 1 87.19 28 GLY B CA 1
ATOM 3150 C C . GLY B 1 28 ? -22.219 33.75 0.054 1 87.19 28 GLY B C 1
ATOM 3151 O O . GLY B 1 28 ? -22.5 34.656 -0.728 1 87.19 28 GLY B O 1
ATOM 3152 N N . ARG B 1 29 ? -20.984 33.469 0.339 1 91.38 29 ARG B N 1
ATOM 3153 C CA . ARG B 1 29 ? -19.859 34.188 -0.241 1 91.38 29 ARG B CA 1
ATOM 3154 C C . ARG B 1 29 ? -19.281 33.406 -1.435 1 91.38 29 ARG B C 1
ATOM 3156 O O . ARG B 1 29 ? -18.953 32.25 -1.324 1 91.38 29 ARG B O 1
ATOM 3163 N N . THR B 1 30 ? -19.188 34.188 -2.512 1 95.25 30 THR B N 1
ATOM 3164 C CA . THR B 1 30 ? -18.641 33.562 -3.713 1 95.25 30 THR B CA 1
ATOM 3165 C C . THR B 1 30 ? -17.266 34.156 -4.043 1 95.25 30 THR B C 1
ATOM 3167 O O . THR B 1 30 ? -17.062 35.344 -3.949 1 95.25 30 THR B O 1
ATOM 3170 N N . TYR B 1 31 ? -16.359 33.312 -4.344 1 96.62 31 TYR B N 1
ATOM 3171 C CA . TYR B 1 31 ? -14.992 33.656 -4.707 1 96.62 31 TYR B CA 1
ATOM 3172 C C . TYR B 1 31 ? -14.352 32.594 -5.574 1 96.62 31 TYR B C 1
ATOM 3174 O O . TYR B 1 31 ? -15.016 31.625 -5.969 1 96.62 31 TYR B O 1
ATOM 3182 N N . ARG B 1 32 ? -13.086 32.781 -5.992 1 96.31 32 ARG B N 1
ATOM 3183 C CA . ARG B 1 32 ? -12.391 31.797 -6.836 1 96.31 32 ARG B CA 1
ATOM 3184 C C . ARG B 1 32 ? -11.188 31.203 -6.113 1 96.31 32 ARG B C 1
ATOM 3186 O O . ARG B 1 32 ? -10.508 31.891 -5.352 1 96.31 32 ARG B O 1
ATOM 3193 N N . ARG B 1 33 ? -10.961 30 -6.324 1 96.88 33 ARG B N 1
ATOM 3194 C CA . ARG B 1 33 ? -9.812 29.328 -5.742 1 96.88 33 ARG B CA 1
ATOM 3195 C C . ARG B 1 33 ? -9.109 28.453 -6.77 1 96.88 33 ARG B C 1
ATOM 3197 O O . ARG B 1 33 ? -9.734 28 -7.738 1 96.88 33 ARG B O 1
ATOM 3204 N N . LEU B 1 34 ? -7.887 28.219 -6.535 1 95.81 34 LEU B N 1
ATOM 3205 C CA . LEU B 1 34 ? -7.094 27.344 -7.395 1 95.81 34 LEU B CA 1
ATOM 3206 C C . LEU B 1 34 ? -7.043 25.938 -6.828 1 95.81 34 LEU B C 1
ATOM 3208 O O . LEU B 1 34 ? -6.379 25.688 -5.82 1 95.81 34 LEU B O 1
ATOM 3212 N N . PRO B 1 35 ? -7.59 24.922 -7.504 1 95.44 35 PRO B N 1
ATOM 3213 C CA . PRO B 1 35 ? -7.695 23.578 -6.926 1 95.44 35 PRO B CA 1
ATOM 3214 C C . PRO B 1 35 ? -6.371 22.828 -6.957 1 95.44 35 PRO B C 1
ATOM 3216 O O . PRO B 1 35 ? -6.125 21.969 -6.105 1 95.44 35 PRO B O 1
ATOM 3219 N N . ASP B 1 36 ? -5.605 23.078 -7.949 1 94.12 36 ASP B N 1
ATOM 3220 C CA . ASP B 1 36 ? -4.301 22.453 -8.094 1 94.12 36 ASP B CA 1
ATOM 3221 C C . ASP B 1 36 ? -3.227 23.484 -8.438 1 94.12 36 ASP B C 1
ATOM 3223 O O . ASP B 1 36 ? -3.5 24.469 -9.117 1 94.12 36 ASP B O 1
ATOM 3227 N N . ALA B 1 37 ? -2.092 23.141 -7.961 1 91.94 37 ALA B N 1
ATOM 3228 C CA . ALA B 1 37 ? -0.987 24.031 -8.273 1 91.94 37 ALA B CA 1
ATOM 3229 C C . ALA B 1 37 ? -0.794 24.172 -9.781 1 91.94 37 ALA B C 1
ATOM 3231 O O . ALA B 1 37 ? -0.902 23.188 -10.516 1 91.94 37 ALA B O 1
ATOM 3232 N N . ARG B 1 38 ? -0.564 25.406 -10.188 1 88.38 38 ARG B N 1
ATOM 3233 C CA . ARG B 1 38 ? -0.367 25.703 -11.602 1 88.38 38 ARG B CA 1
ATOM 3234 C C . ARG B 1 38 ? 0.639 26.828 -11.789 1 88.38 38 ARG B C 1
ATOM 3236 O O . ARG B 1 38 ? 0.53 27.875 -11.148 1 88.38 38 ARG B O 1
ATOM 3243 N N . HIS B 1 39 ? 1.577 26.547 -12.586 1 85.12 39 HIS B N 1
ATOM 3244 C CA . HIS B 1 39 ? 2.496 27.578 -13.031 1 85.12 39 HIS B CA 1
ATOM 3245 C C . HIS B 1 39 ? 3.096 28.344 -11.852 1 85.12 39 HIS B C 1
ATOM 3247 O O . HIS B 1 39 ? 3.092 29.562 -11.828 1 85.12 39 HIS B O 1
ATOM 3253 N N . GLY B 1 40 ? 3.373 27.641 -10.836 1 83.19 40 GLY B N 1
ATOM 3254 C CA . GLY B 1 40 ? 4.07 28.234 -9.703 1 83.19 40 GLY B CA 1
ATOM 3255 C C . GLY B 1 40 ? 3.133 28.797 -8.656 1 83.19 40 GLY B C 1
ATOM 3256 O O . GLY B 1 40 ? 3.58 29.297 -7.625 1 83.19 40 GLY B O 1
ATOM 3257 N N . VAL B 1 41 ? 1.867 28.781 -8.906 1 90.44 41 VAL B N 1
ATOM 3258 C CA . VAL B 1 41 ? 0.88 29.219 -7.922 1 90.44 41 VAL B CA 1
ATOM 3259 C C . VAL B 1 41 ? 0.375 28.016 -7.125 1 90.44 41 VAL B C 1
ATOM 3261 O O . VAL B 1 41 ? 0.009 26.984 -7.699 1 90.44 41 VAL B O 1
ATOM 3264 N N . GLU B 1 42 ? 0.346 28.203 -5.863 1 93.81 42 GLU B N 1
ATOM 3265 C CA . GLU B 1 42 ? 0.073 27.094 -4.957 1 93.81 42 GLU B CA 1
ATOM 3266 C C . GLU B 1 42 ? -1.395 26.672 -5.02 1 93.81 42 GLU B C 1
ATOM 3268 O O . GLU B 1 42 ? -2.273 27.516 -5.23 1 93.81 42 GLU B O 1
ATOM 3273 N N . ARG B 1 43 ? -1.59 25.438 -4.816 1 94.62 43 ARG B N 1
ATOM 3274 C CA . ARG B 1 43 ? -2.945 24.953 -4.582 1 94.62 43 ARG B CA 1
ATOM 3275 C C . ARG B 1 43 ? -3.617 25.719 -3.449 1 94.62 43 ARG B C 1
ATOM 3277 O O . ARG B 1 43 ? -2.988 26 -2.426 1 94.62 43 ARG B O 1
ATOM 3284 N N . GLY B 1 44 ? -4.898 26.031 -3.635 1 96.25 44 GLY B N 1
ATOM 3285 C CA . GLY B 1 44 ? -5.664 26.688 -2.582 1 96.25 44 GLY B CA 1
ATOM 3286 C C . GLY B 1 44 ? -5.566 28.203 -2.613 1 96.25 44 GLY B C 1
ATOM 3287 O O . GLY B 1 44 ? -6.152 28.875 -1.77 1 96.25 44 GLY B O 1
ATOM 3288 N N . THR B 1 45 ? -4.809 28.75 -3.52 1 96.5 45 THR B N 1
ATOM 3289 C CA . THR B 1 45 ? -4.793 30.203 -3.689 1 96.5 45 THR B CA 1
ATOM 3290 C C . THR B 1 45 ? -6.195 30.734 -3.971 1 96.5 45 THR B C 1
ATOM 3292 O O . THR B 1 45 ? -6.957 30.109 -4.723 1 96.5 45 THR B O 1
ATOM 3295 N N . VAL B 1 46 ? -6.434 31.891 -3.373 1 96.44 46 VAL B N 1
ATOM 3296 C CA . VAL B 1 46 ? -7.797 32.406 -3.406 1 96.44 46 VAL B CA 1
ATOM 3297 C C . VAL B 1 46 ? -7.793 33.844 -3.971 1 96.44 46 VAL B C 1
ATOM 3299 O O . VAL B 1 46 ? -6.91 34.625 -3.652 1 96.44 46 VAL B O 1
ATOM 3302 N N . LEU B 1 47 ? -8.773 34.062 -4.82 1 95.06 47 LEU B N 1
ATOM 3303 C CA . LEU B 1 47 ? -9.133 35.406 -5.254 1 95.06 47 LEU B CA 1
ATOM 3304 C C . LEU B 1 47 ? -10.516 35.781 -4.734 1 95.06 47 LEU B C 1
ATOM 3306 O O . LEU B 1 47 ? -11.523 35.188 -5.129 1 95.06 47 LEU B O 1
ATOM 3310 N N . ILE B 1 48 ? -10.516 36.719 -3.852 1 93.31 48 ILE B N 1
ATOM 3311 C CA . ILE B 1 48 ? -11.758 37.094 -3.199 1 93.31 48 ILE B CA 1
ATOM 3312 C C . ILE B 1 48 ? -11.859 38.625 -3.139 1 93.31 48 ILE B C 1
ATOM 3314 O O . ILE B 1 48 ? -10.969 39.281 -2.609 1 93.31 48 ILE B O 1
ATOM 3318 N N . ASP B 1 49 ? -12.945 39.062 -3.826 1 85.69 49 ASP B N 1
ATOM 3319 C CA . ASP B 1 49 ? -13.102 40.5 -3.998 1 85.69 49 ASP B CA 1
ATOM 3320 C C . ASP B 1 49 ? -11.867 41.094 -4.66 1 85.69 49 ASP B C 1
ATOM 3322 O O . ASP B 1 49 ? -11.445 40.656 -5.734 1 85.69 49 ASP B O 1
ATOM 3326 N N . ASP B 1 50 ? -11.125 41.906 -4.055 1 81.62 50 ASP B N 1
ATOM 3327 C CA . ASP B 1 50 ? -9.945 42.531 -4.648 1 81.62 50 ASP B CA 1
ATOM 3328 C C . ASP B 1 50 ? -8.672 42.094 -3.922 1 81.62 50 ASP B C 1
ATOM 3330 O O . ASP B 1 50 ? -7.703 42.844 -3.855 1 81.62 50 ASP B O 1
ATOM 3334 N N . THR B 1 51 ? -8.852 40.938 -3.422 1 89.25 51 THR B N 1
ATOM 3335 C CA . THR B 1 51 ? -7.727 40.469 -2.615 1 89.25 51 THR B CA 1
ATOM 3336 C C . THR B 1 51 ? -7.289 39.062 -3.049 1 89.25 51 THR B C 1
ATOM 3338 O O . THR B 1 51 ? -8.125 38.219 -3.377 1 89.25 51 THR B O 1
ATOM 3341 N N . ALA B 1 52 ? -5.957 38.906 -3.088 1 93 52 ALA B N 1
ATOM 3342 C CA . ALA B 1 52 ? -5.387 37.562 -3.342 1 93 52 ALA B CA 1
ATOM 3343 C C . ALA B 1 52 ? -4.762 37 -2.074 1 93 52 ALA B C 1
ATOM 3345 O O . ALA B 1 52 ? -4.117 37.719 -1.307 1 93 52 ALA B O 1
ATOM 3346 N N . VAL B 1 53 ? -5.062 35.719 -1.836 1 95.56 53 VAL B N 1
ATOM 3347 C CA . VAL B 1 53 ? -4.457 35 -0.729 1 95.56 53 VAL B CA 1
ATOM 3348 C C . VAL B 1 53 ? -3.746 33.75 -1.259 1 95.56 53 VAL B C 1
ATOM 3350 O O . VAL B 1 53 ? -4.395 32.781 -1.661 1 95.56 53 VAL B O 1
ATOM 3353 N N . ARG B 1 54 ? -2.477 33.719 -1.189 1 94.88 54 ARG B N 1
ATOM 3354 C CA . ARG B 1 54 ? -1.676 32.625 -1.735 1 94.88 54 ARG B CA 1
ATOM 3355 C C . ARG B 1 54 ? -1.865 31.344 -0.924 1 94.88 54 ARG B C 1
ATOM 3357 O O . ARG B 1 54 ? -2.24 31.391 0.249 1 94.88 54 ARG B O 1
ATOM 3364 N N . GLY B 1 55 ? -1.651 30.188 -1.641 1 94 55 GLY B N 1
ATOM 3365 C CA . GLY B 1 55 ? -1.707 28.906 -0.964 1 94 55 GLY B CA 1
ATOM 3366 C C . GLY B 1 55 ? -0.436 28.578 -0.205 1 94 55 GLY B C 1
ATOM 3367 O O . GLY B 1 55 ? 0.516 29.359 -0.206 1 94 55 GLY B O 1
ATOM 3368 N N . PHE B 1 56 ? -0.467 27.375 0.5 1 87.31 56 PHE B N 1
ATOM 3369 C CA . PHE B 1 56 ? 0.683 26.875 1.246 1 87.31 56 PHE B CA 1
ATOM 3370 C C . PHE B 1 56 ? 1.717 26.266 0.306 1 87.31 56 PHE B C 1
ATOM 3372 O O . PHE B 1 56 ? 1.363 25.562 -0.639 1 87.31 56 PHE B O 1
ATOM 3379 N N . PRO B 1 57 ? 2.922 26.594 0.669 1 84.06 57 PRO B N 1
ATOM 3380 C CA . PRO B 1 57 ? 3.926 25.828 -0.076 1 84.06 57 PRO B CA 1
ATOM 3381 C C . PRO B 1 57 ? 3.99 24.375 0.349 1 84.06 57 PRO B C 1
ATOM 3383 O O . PRO B 1 57 ? 3.627 24.031 1.48 1 84.06 57 PRO B O 1
ATOM 3386 N N . SER B 1 58 ? 4.359 23.562 -0.538 1 88.69 58 SER B N 1
ATOM 3387 C CA . SER B 1 58 ? 4.633 22.172 -0.194 1 88.69 58 SER B CA 1
ATOM 3388 C C . SER B 1 58 ? 5.941 22.047 0.582 1 88.69 58 SER B C 1
ATOM 3390 O O . SER B 1 58 ? 6.898 22.781 0.32 1 88.69 58 SER B O 1
ATOM 3392 N N . ILE B 1 59 ? 5.93 21.203 1.557 1 94.75 59 ILE B N 1
ATOM 3393 C CA . ILE B 1 59 ? 7.133 20.969 2.344 1 94.75 59 ILE B CA 1
ATOM 3394 C C . ILE B 1 59 ? 7.664 19.562 2.064 1 94.75 59 ILE B C 1
ATOM 3396 O O . ILE B 1 59 ? 7 18.562 2.369 1 94.75 59 ILE B O 1
ATOM 3400 N N . PRO B 1 60 ? 8.812 19.438 1.484 1 96.5 60 PRO B N 1
ATOM 3401 C CA . PRO B 1 60 ? 9.391 18.109 1.246 1 96.5 60 PRO B CA 1
ATOM 3402 C C . PRO B 1 60 ? 9.789 17.406 2.537 1 96.5 60 PRO B C 1
ATOM 3404 O O . PRO B 1 60 ? 9.938 18.047 3.58 1 96.5 60 PRO B O 1
ATOM 3407 N N . ARG B 1 61 ? 9.883 16.125 2.447 1 97.56 61 ARG B N 1
ATOM 3408 C CA . ARG B 1 61 ? 10.242 15.281 3.584 1 97.56 61 ARG B CA 1
ATOM 3409 C C . ARG B 1 61 ? 11.633 14.68 3.396 1 97.56 61 ARG B C 1
ATOM 3411 O O . ARG B 1 61 ? 11.977 14.234 2.299 1 97.56 61 ARG B O 1
ATOM 3418 N N . ALA B 1 62 ? 12.391 14.664 4.445 1 97.31 62 ALA B N 1
ATOM 3419 C CA . ALA B 1 62 ? 13.625 13.891 4.469 1 97.31 62 ALA B CA 1
ATOM 3420 C C . ALA B 1 62 ? 13.383 12.492 5.027 1 97.31 62 ALA B C 1
ATOM 3422 O O . ALA B 1 62 ? 12.617 12.32 5.984 1 97.31 62 ALA B O 1
ATOM 3423 N N . LEU B 1 63 ? 14.07 11.516 4.484 1 97.88 63 LEU B N 1
ATOM 3424 C CA . LEU B 1 63 ? 14.031 10.172 5.043 1 97.88 63 LEU B CA 1
ATOM 3425 C C . LEU B 1 63 ? 15.258 9.898 5.898 1 97.88 63 LEU B C 1
ATOM 3427 O O . LEU B 1 63 ? 15.219 9.062 6.809 1 97.88 63 LEU B O 1
ATOM 3431 N N . VAL B 1 64 ? 16.328 10.57 5.559 1 98.25 64 VAL B N 1
ATOM 3432 C CA . VAL B 1 64 ? 17.594 10.43 6.27 1 98.25 64 VAL B CA 1
ATOM 3433 C C . VAL B 1 64 ? 18.078 11.805 6.734 1 98.25 64 VAL B C 1
ATOM 3435 O O . VAL B 1 64 ? 18.281 12.703 5.918 1 98.25 64 VAL B O 1
ATOM 3438 N N . LEU B 1 65 ? 18.25 11.969 8.016 1 98.25 65 LEU B N 1
ATOM 3439 C CA . LEU B 1 65 ? 18.656 13.25 8.586 1 98.25 65 LEU B CA 1
ATOM 3440 C C . LEU B 1 65 ? 20.125 13.539 8.281 1 98.25 65 LEU B C 1
ATOM 3442 O O . LEU B 1 65 ? 20.469 14.656 7.887 1 98.25 65 LEU B O 1
ATOM 3446 N N . GLU B 1 66 ? 20.938 12.594 8.43 1 97.88 66 GLU B N 1
ATOM 3447 C CA . GLU B 1 66 ? 22.391 12.75 8.344 1 97.88 66 GLU B CA 1
ATOM 3448 C C . GLU B 1 66 ? 22.797 13.359 7.004 1 97.88 66 GLU B C 1
ATOM 3450 O O . GLU B 1 66 ? 23.688 14.211 6.949 1 97.88 66 GLU B O 1
ATOM 3455 N N . THR B 1 67 ? 22.188 12.922 5.953 1 97.94 67 THR B N 1
ATOM 3456 C CA . THR B 1 67 ? 22.547 13.422 4.625 1 97.94 67 THR B CA 1
ATOM 3457 C C . THR B 1 67 ? 21.516 14.438 4.137 1 97.94 67 THR B C 1
ATOM 3459 O O . THR B 1 67 ? 21.859 15.344 3.365 1 97.94 67 THR B O 1
ATOM 3462 N N . GLY B 1 68 ? 20.312 14.312 4.562 1 97.69 68 GLY B N 1
ATOM 3463 C CA . GLY B 1 68 ? 19.25 15.18 4.102 1 97.69 68 GLY B CA 1
ATOM 3464 C C . GLY B 1 68 ? 19.406 16.625 4.555 1 97.69 68 GLY B C 1
ATOM 3465 O O . GLY B 1 68 ? 19.234 17.547 3.764 1 97.69 68 GLY B O 1
ATOM 3466 N N . ILE B 1 69 ? 19.766 16.812 5.82 1 98 69 ILE B N 1
ATOM 3467 C CA . ILE B 1 69 ? 19.859 18.156 6.391 1 98 69 ILE B CA 1
ATOM 3468 C C . ILE B 1 69 ? 20.969 18.938 5.707 1 98 69 ILE B C 1
ATOM 3470 O O . ILE B 1 69 ? 20.734 20.031 5.18 1 98 69 ILE B O 1
ATOM 3474 N N . PRO B 1 70 ? 22.172 18.422 5.574 1 97.06 70 PRO B N 1
ATOM 3475 C CA . PRO B 1 70 ? 23.234 19.203 4.953 1 97.06 70 PRO B CA 1
ATOM 3476 C C . PRO B 1 70 ? 23.031 19.406 3.455 1 97.06 70 PRO B C 1
ATOM 3478 O O . PRO B 1 70 ? 23.531 20.375 2.879 1 97.06 70 PRO B O 1
ATOM 3481 N N . THR B 1 71 ? 22.328 18.453 2.865 1 96.06 71 THR B N 1
ATOM 3482 C CA . THR B 1 71 ? 22.047 18.609 1.441 1 96.06 71 THR B CA 1
ATOM 3483 C C . THR B 1 71 ? 21.031 19.703 1.2 1 96.06 71 THR B C 1
ATOM 3485 O O . THR B 1 71 ? 21.109 20.422 0.198 1 96.06 71 THR B O 1
ATOM 3488 N N . PHE B 1 72 ? 20.172 19.906 2.148 1 95.31 72 PHE B N 1
ATOM 3489 C CA . PHE B 1 72 ? 19.031 20.797 1.95 1 95.31 72 PHE B CA 1
ATOM 3490 C C . PHE B 1 72 ? 19.328 22.188 2.48 1 95.31 72 PHE B C 1
ATOM 3492 O O . PHE B 1 72 ? 18.844 23.188 1.943 1 95.31 72 PHE B O 1
ATOM 3499 N N . PHE B 1 73 ? 20.141 22.297 3.48 1 96.62 73 PHE B N 1
ATOM 3500 C CA . PHE B 1 73 ? 20.406 23.578 4.137 1 96.62 73 PHE B CA 1
ATOM 3501 C C . PHE B 1 73 ? 21.891 23.922 4.074 1 96.62 73 PHE B C 1
ATOM 3503 O O . PHE B 1 73 ? 22.734 23.078 4.387 1 96.62 73 PHE B O 1
ATOM 3510 N N . SER B 1 74 ? 22.188 25.188 3.705 1 93.75 74 SER B N 1
ATOM 3511 C CA . SER B 1 74 ? 23.578 25.641 3.637 1 93.75 74 SER B CA 1
ATOM 3512 C C . SER B 1 74 ? 23.938 26.484 4.859 1 93.75 74 SER B C 1
ATOM 3514 O O . SER B 1 74 ? 25.109 26.781 5.086 1 93.75 74 SER B O 1
ATOM 3516 N N . GLY B 1 75 ? 23.016 26.875 5.652 1 96.25 75 GLY B N 1
ATOM 3517 C CA . GLY B 1 75 ? 23.219 27.703 6.832 1 96.25 75 GLY B CA 1
ATOM 3518 C C . GLY B 1 75 ? 22.422 27.234 8.031 1 96.25 75 GLY B C 1
ATOM 3519 O O . GLY B 1 75 ? 21.891 26.109 8.039 1 96.25 75 GLY B O 1
ATOM 3520 N N . PRO B 1 76 ? 22.422 28.094 9.055 1 97.12 76 PRO B N 1
ATOM 3521 C CA . PRO B 1 76 ? 21.625 27.734 10.234 1 97.12 76 PRO B CA 1
ATOM 3522 C C . PRO B 1 76 ? 20.156 27.5 9.906 1 97.12 76 PRO B C 1
ATOM 3524 O O . PRO B 1 76 ? 19.625 28.094 8.969 1 97.12 76 PRO B O 1
ATOM 3527 N N . LEU B 1 77 ? 19.578 26.578 10.664 1 97.69 77 LEU B N 1
ATOM 3528 C CA . LEU B 1 77 ? 18.172 26.266 10.422 1 97.69 77 LEU B CA 1
ATOM 3529 C C . LEU B 1 77 ? 17.375 26.281 11.719 1 97.69 77 LEU B C 1
ATOM 3531 O O . LEU B 1 77 ? 17.891 25.891 12.773 1 97.69 77 LEU B O 1
ATOM 3535 N N . ALA B 1 78 ? 16.156 26.781 11.656 1 98.62 78 ALA B N 1
ATOM 3536 C CA . ALA B 1 78 ? 15.242 26.734 12.789 1 98.62 78 ALA B CA 1
ATOM 3537 C C . ALA B 1 78 ? 14.508 25.391 12.852 1 98.62 78 ALA B C 1
ATOM 3539 O O . ALA B 1 78 ? 14.031 24.891 11.82 1 98.62 78 ALA B O 1
ATOM 3540 N N . VAL B 1 79 ? 14.477 24.734 14.039 1 98.75 79 VAL B N 1
ATOM 3541 C CA . VAL B 1 79 ? 13.773 23.484 14.258 1 98.75 79 VAL B CA 1
ATOM 3542 C C . VAL B 1 79 ? 12.547 23.719 15.133 1 98.75 79 VAL B C 1
ATOM 3544 O O . VAL B 1 79 ? 12.672 24.047 16.312 1 98.75 79 VAL B O 1
ATOM 3547 N N . GLU B 1 80 ? 11.352 23.516 14.531 1 98.75 80 GLU B N 1
ATOM 3548 C CA . GLU B 1 80 ? 10.109 23.719 15.266 1 98.75 80 GLU B CA 1
ATOM 3549 C C . GLU B 1 80 ? 9.266 22.453 15.281 1 98.75 80 GLU B C 1
ATOM 3551 O O . GLU B 1 80 ? 9.438 21.578 14.43 1 98.75 80 GLU B O 1
ATOM 3556 N N . GLU B 1 81 ? 8.438 22.328 16.266 1 98.56 81 GLU B N 1
ATOM 3557 C CA . GLU B 1 81 ? 7.566 21.172 16.375 1 98.56 81 GLU B CA 1
ATOM 3558 C C . GLU B 1 81 ? 6.547 21.141 15.242 1 98.56 81 GLU B C 1
ATOM 3560 O O . GLU B 1 81 ? 5.91 22.141 14.945 1 98.56 81 GLU B O 1
ATOM 3565 N N . LYS B 1 82 ? 6.523 20.047 14.531 1 97.94 82 LYS B N 1
ATOM 3566 C CA . LYS B 1 82 ? 5.418 19.781 13.617 1 97.94 82 LYS B CA 1
ATOM 3567 C C . LYS B 1 82 ? 4.203 19.25 14.375 1 97.94 82 LYS B C 1
ATOM 3569 O O . LYS B 1 82 ? 4.25 18.156 14.961 1 97.94 82 LYS B O 1
ATOM 3574 N N . LEU B 1 83 ? 3.164 19.953 14.391 1 96.69 83 LEU B N 1
ATOM 3575 C CA . LEU B 1 83 ? 1.972 19.609 15.156 1 96.69 83 LEU B CA 1
ATOM 3576 C C . LEU B 1 83 ? 1.003 18.797 14.297 1 96.69 83 LEU B C 1
ATOM 3578 O O . LEU B 1 83 ? 0.959 18.953 13.078 1 96.69 83 LEU B O 1
ATOM 3582 N N . ASN B 1 84 ? 0.329 17.922 15.008 1 95.75 84 ASN B N 1
ATOM 3583 C CA . ASN B 1 84 ? -0.678 17.094 14.352 1 95.75 84 ASN B CA 1
ATOM 3584 C C . ASN B 1 84 ? -2.076 17.688 14.516 1 95.75 84 ASN B C 1
ATOM 3586 O O . ASN B 1 84 ? -2.791 17.344 15.461 1 95.75 84 ASN B O 1
ATOM 3590 N N . GLY B 1 85 ? -2.438 18.5 13.672 1 96.38 85 GLY B N 1
ATOM 3591 C CA . GLY B 1 85 ? -3.744 19.141 13.562 1 96.38 85 GLY B CA 1
ATOM 3592 C C . GLY B 1 85 ? -4.152 19.406 12.125 1 96.38 85 GLY B C 1
ATOM 3593 O O . GLY B 1 85 ? -3.883 18.609 11.234 1 96.38 85 GLY B O 1
ATOM 3594 N N . TYR B 1 86 ? -4.941 20.406 11.969 1 96.31 86 TYR B N 1
ATOM 3595 C CA . TYR B 1 86 ? -5.258 20.875 10.625 1 96.31 86 TYR B CA 1
ATOM 3596 C C . TYR B 1 86 ? -4.879 22.344 10.445 1 96.31 86 TYR B C 1
ATOM 3598 O O . TYR B 1 86 ? -4.98 23.125 11.383 1 96.31 86 TYR B O 1
ATOM 3606 N N . ASN B 1 87 ? -4.398 22.641 9.266 1 95.31 87 ASN B N 1
ATOM 3607 C CA . ASN B 1 87 ? -3.861 23.984 9.078 1 95.31 87 ASN B CA 1
ATOM 3608 C C . ASN B 1 87 ? -4.801 24.844 8.242 1 95.31 87 ASN B C 1
ATOM 3610 O O . ASN B 1 87 ? -5.566 24.328 7.43 1 95.31 87 ASN B O 1
ATOM 3614 N N . VAL B 1 88 ? -4.734 26.125 8.539 1 97.38 88 VAL B N 1
ATOM 3615 C CA . VAL B 1 88 ? -5.457 27.125 7.77 1 97.38 88 VAL B CA 1
ATOM 3616 C C . VAL B 1 88 ? -4.551 28.328 7.512 1 97.38 88 VAL B C 1
ATOM 3618 O O . VAL B 1 88 ? -3.541 28.5 8.195 1 97.38 88 VAL B O 1
ATOM 3621 N N . ARG B 1 89 ? -4.984 29.109 6.547 1 97.38 89 ARG B N 1
ATOM 3622 C CA . ARG B 1 89 ? -4.496 30.469 6.344 1 97.38 89 ARG B CA 1
ATOM 3623 C C . ARG B 1 89 ? -5.551 31.5 6.742 1 97.38 89 ARG B C 1
ATOM 3625 O O . ARG B 1 89 ? -6.727 31.344 6.402 1 97.38 89 ARG B O 1
ATOM 3632 N N . ILE B 1 90 ? -5.086 32.438 7.48 1 98.44 90 ILE B N 1
ATOM 3633 C CA . ILE B 1 90 ? -5.984 33.5 7.918 1 98.44 90 ILE B CA 1
ATOM 3634 C C . ILE B 1 90 ? -5.547 34.812 7.301 1 98.44 90 ILE B C 1
ATOM 3636 O O . ILE B 1 90 ? -4.395 35.219 7.445 1 98.44 90 ILE B O 1
ATOM 3640 N N . ALA B 1 91 ? -6.453 35.469 6.621 1 97.62 91 ALA B N 1
ATOM 3641 C CA . ALA B 1 91 ? -6.16 36.75 5.965 1 97.62 91 ALA B CA 1
ATOM 3642 C C . ALA B 1 91 ? -7.332 37.719 6.094 1 97.62 91 ALA B C 1
ATOM 3644 O O . ALA B 1 91 ? -8.477 37.312 6.297 1 97.62 91 ALA B O 1
ATOM 3645 N N . ASN B 1 92 ? -6.934 38.969 6.039 1 96.44 92 ASN B N 1
ATOM 3646 C CA . ASN B 1 92 ? -7.957 40 6.031 1 96.44 92 ASN B CA 1
ATOM 3647 C C . ASN B 1 92 ? -8.406 40.344 4.613 1 96.44 92 ASN B C 1
ATOM 3649 O O . ASN B 1 92 ? -7.633 40.875 3.82 1 96.44 92 ASN B O 1
ATOM 3653 N N . VAL B 1 93 ? -9.625 40 4.344 1 94.31 93 VAL B N 1
ATOM 3654 C CA . VAL B 1 93 ? -10.219 40.312 3.043 1 94.31 93 VAL B CA 1
ATOM 3655 C C . VAL B 1 93 ? -11.43 41.219 3.219 1 94.31 93 VAL B C 1
ATOM 3657 O O . VAL B 1 93 ? -12.477 41 2.604 1 94.31 93 VAL B O 1
ATOM 3660 N N . GLY B 1 94 ? -11.375 42.188 3.99 1 92.81 94 GLY B N 1
ATOM 3661 C CA . GLY B 1 94 ? -12.461 43 4.527 1 92.81 94 GLY B CA 1
ATOM 3662 C C . GLY B 1 94 ? -12.812 42.625 5.961 1 92.81 94 GLY B C 1
ATOM 3663 O O . GLY B 1 94 ? -13.117 43.531 6.766 1 92.81 94 GLY B O 1
ATOM 3664 N N . GLU B 1 95 ? -12.664 41.375 6.203 1 94.38 95 GLU B N 1
ATOM 3665 C CA . GLU B 1 95 ? -12.703 40.75 7.52 1 94.38 95 GLU B CA 1
ATOM 3666 C C . GLU B 1 95 ? -11.773 39.531 7.582 1 94.38 95 GLU B C 1
ATOM 3668 O O . GLU B 1 95 ? -11.43 38.938 6.551 1 94.38 95 GLU B O 1
ATOM 3673 N N . PRO B 1 96 ? -11.352 39.219 8.789 1 97.25 96 PRO B N 1
ATOM 3674 C CA . PRO B 1 96 ? -10.5 38.031 8.867 1 97.25 96 PRO B CA 1
ATOM 3675 C C . PRO B 1 96 ? -11.25 36.75 8.531 1 97.25 96 PRO B C 1
ATOM 3677 O O . PRO B 1 96 ? -12.297 36.469 9.125 1 97.25 96 PRO B O 1
ATOM 3680 N N . LEU B 1 97 ? -10.719 36 7.586 1 97.31 97 LEU B N 1
ATOM 3681 C CA . LEU B 1 97 ? -11.266 34.719 7.211 1 97.31 97 LEU B CA 1
ATOM 3682 C C . LEU B 1 97 ? -10.18 33.625 7.266 1 97.31 97 LEU B C 1
ATOM 3684 O O . LEU B 1 97 ? -9.008 33.906 7.008 1 97.31 97 LEU B O 1
ATOM 3688 N N . ALA B 1 98 ? -10.617 32.438 7.641 1 98.25 98 ALA B N 1
ATOM 3689 C CA . ALA B 1 98 ? -9.742 31.281 7.621 1 98.25 98 ALA B CA 1
ATOM 3690 C C . ALA B 1 98 ? -10.008 30.422 6.395 1 98.25 98 ALA B C 1
ATOM 3692 O O . ALA B 1 98 ? -11.148 30.031 6.137 1 98.25 98 ALA B O 1
ATOM 3693 N N . PHE B 1 99 ? -8.914 30.094 5.668 1 97.56 99 PHE B N 1
ATOM 3694 C CA . PHE B 1 99 ? -8.992 29.266 4.465 1 97.56 99 PHE B CA 1
ATOM 3695 C C . PHE B 1 99 ? -8.312 27.922 4.68 1 97.56 99 PHE B C 1
ATOM 3697 O O . PHE B 1 99 ? -7.195 27.859 5.191 1 97.56 99 PHE B O 1
ATOM 3704 N N . SER B 1 100 ? -9 26.859 4.293 1 96.38 100 SER B N 1
ATOM 3705 C CA . SER B 1 100 ? -8.367 25.547 4.32 1 96.38 100 SER B CA 1
ATOM 3706 C C . SER B 1 100 ? -7.215 25.453 3.326 1 96.38 100 SER B C 1
ATOM 3708 O O . SER B 1 100 ? -6.98 26.391 2.561 1 96.38 100 SER B O 1
ATOM 3710 N N . ARG B 1 101 ? -6.523 24.328 3.361 1 93.81 101 ARG B N 1
ATOM 3711 C CA . ARG B 1 101 ? -5.414 24.109 2.438 1 93.81 101 ARG B CA 1
ATOM 3712 C C . ARG B 1 101 ? -5.887 24.203 0.989 1 93.81 101 ARG B C 1
ATOM 3714 O O . ARG B 1 101 ? -5.141 24.656 0.117 1 93.81 101 ARG B O 1
ATOM 3721 N N . GLY B 1 102 ? -7.109 23.859 0.76 1 94.94 102 GLY B N 1
ATOM 3722 C CA . GLY B 1 102 ? -7.664 23.906 -0.583 1 94.94 102 GLY B CA 1
ATOM 3723 C C . GLY B 1 102 ? -8.25 25.266 -0.931 1 94.94 102 GLY B C 1
ATOM 3724 O O . GLY B 1 102 ? -8.758 25.469 -2.039 1 94.94 102 GLY B O 1
ATOM 3725 N N . GLY B 1 103 ? -8.273 26.141 -0.093 1 96.56 103 GLY B N 1
ATOM 3726 C CA . GLY B 1 103 ? -8.75 27.5 -0.355 1 96.56 103 GLY B CA 1
ATOM 3727 C C . GLY B 1 103 ? -10.234 27.672 -0.077 1 96.56 103 GLY B C 1
ATOM 3728 O O . GLY B 1 103 ? -10.875 28.547 -0.642 1 96.56 103 GLY B O 1
ATOM 3729 N N . ILE B 1 104 ? -10.703 26.859 0.742 1 97 104 ILE B N 1
ATOM 3730 C CA . ILE B 1 104 ? -12.125 26.938 1.084 1 97 104 ILE B CA 1
ATOM 3731 C C . ILE B 1 104 ? -12.289 27.672 2.414 1 97 104 ILE B C 1
ATOM 3733 O O . ILE B 1 104 ? -11.641 27.328 3.404 1 97 104 ILE B O 1
ATOM 3737 N N . VAL B 1 105 ? -13.18 28.641 2.4 1 97.31 105 VAL B N 1
ATOM 3738 C CA . VAL B 1 105 ? -13.477 29.344 3.646 1 97.31 105 VAL B CA 1
ATOM 3739 C C . VAL B 1 105 ? -14.078 28.375 4.656 1 97.31 105 VAL B C 1
ATOM 3741 O O . VAL B 1 105 ? -15.039 27.656 4.348 1 97.31 105 VAL B O 1
ATOM 3744 N N . CYS B 1 106 ? -13.562 28.359 5.859 1 97.31 106 CYS B N 1
ATOM 3745 C CA . CYS B 1 106 ? -13.984 27.375 6.844 1 97.31 106 CYS B CA 1
ATOM 3746 C C . CYS B 1 106 ? -14.938 28 7.859 1 97.31 106 CYS B C 1
ATOM 3748 O O . CYS B 1 106 ? -14.523 28.781 8.711 1 97.31 106 CYS B O 1
ATOM 3750 N N . PRO B 1 107 ? -16.172 27.516 7.871 1 97.5 107 PRO B N 1
ATOM 3751 C CA . PRO B 1 107 ? -17.156 28.109 8.773 1 97.5 107 PRO B CA 1
ATOM 3752 C C . PRO B 1 107 ? -16.875 27.812 10.242 1 97.5 107 PRO B C 1
ATOM 3754 O O . PRO B 1 107 ? -17.344 28.547 11.125 1 97.5 107 PRO B O 1
ATOM 3757 N N . PHE B 1 108 ? -16.172 26.75 10.516 1 98.12 108 PHE B N 1
ATOM 3758 C CA . PHE B 1 108 ? -15.82 26.422 11.891 1 98.12 108 PHE B CA 1
ATOM 3759 C C . PHE B 1 108 ? -14.633 27.234 12.367 1 98.12 108 PHE B C 1
ATOM 3761 O O . PHE B 1 108 ? -14.688 27.859 13.43 1 98.12 108 PHE B O 1
ATOM 3768 N N . THR B 1 109 ? -13.609 27.312 11.539 1 98.38 109 THR B N 1
ATOM 3769 C CA . THR B 1 109 ? -12.328 27.844 11.984 1 98.38 109 THR B CA 1
ATOM 3770 C C . THR B 1 109 ? -12.344 29.375 11.961 1 98.38 109 THR B C 1
ATOM 3772 O O . THR B 1 109 ? -11.648 30.016 12.758 1 98.38 109 THR B O 1
ATOM 3775 N N . THR B 1 110 ? -13.125 30.016 11.062 1 98.19 110 THR B N 1
ATOM 3776 C CA . THR B 1 110 ? -13.164 31.469 10.969 1 98.19 110 THR B CA 1
ATOM 3777 C C . THR B 1 110 ? -13.602 32.062 12.297 1 98.19 110 THR B C 1
ATOM 3779 O O . THR B 1 110 ? -12.867 32.875 12.891 1 98.19 110 THR B O 1
ATOM 3782 N N . PRO B 1 111 ? -14.742 31.656 12.805 1 97.88 111 PRO B N 1
ATOM 3783 C CA . PRO B 1 111 ? -15.117 32.25 14.094 1 97.88 111 PRO B CA 1
ATOM 3784 C C . PRO B 1 111 ? -14.188 31.828 15.234 1 97.88 111 PRO B C 1
ATOM 3786 O O . PRO B 1 111 ? -13.93 32.625 16.141 1 97.88 111 PRO B O 1
ATOM 3789 N N . LYS B 1 112 ? -13.672 30.625 15.211 1 97.94 112 LYS B N 1
ATOM 3790 C CA . LYS B 1 112 ? -12.766 30.156 16.25 1 97.94 112 LYS B CA 1
ATOM 3791 C C . LYS B 1 112 ? -11.469 30.953 16.25 1 97.94 112 LYS B C 1
ATOM 3793 O O . LYS B 1 112 ? -10.93 31.281 17.312 1 97.94 112 LYS B O 1
ATOM 3798 N N . ALA B 1 113 ? -10.961 31.25 15.078 1 98.44 113 ALA B N 1
ATOM 3799 C CA . ALA B 1 113 ? -9.758 32.062 14.961 1 98.44 113 ALA B CA 1
ATOM 3800 C C . ALA B 1 113 ? -9.977 33.438 15.555 1 98.44 113 ALA B C 1
ATOM 3802 O O . ALA B 1 113 ? -9.102 33.969 16.234 1 98.44 113 ALA B O 1
ATOM 3803 N N . ARG B 1 114 ? -11.141 34.031 15.32 1 97.56 114 ARG B N 1
ATOM 3804 C CA . ARG B 1 114 ? -11.469 35.375 15.828 1 97.56 114 ARG B CA 1
ATOM 3805 C C . ARG B 1 114 ? -11.586 35.375 17.344 1 97.56 114 ARG B C 1
ATOM 3807 O O . ARG B 1 114 ? -11.305 36.375 18 1 97.56 114 ARG B O 1
ATOM 3814 N N . GLU B 1 115 ? -11.953 34.219 17.828 1 96.69 115 GLU B N 1
ATOM 3815 C CA . GLU B 1 115 ? -12.086 34.062 19.281 1 96.69 115 GLU B CA 1
ATOM 3816 C C . GLU B 1 115 ? -10.727 33.875 19.938 1 96.69 115 GLU B C 1
ATOM 3818 O O . GLU B 1 115 ? -10.477 34.406 21.031 1 96.69 115 GLU B O 1
ATOM 3823 N N . LEU B 1 116 ? -9.875 33.125 19.281 1 97.44 116 LEU B N 1
ATOM 3824 C CA . LEU B 1 116 ? -8.664 32.656 19.938 1 97.44 116 LEU B CA 1
ATOM 3825 C C . LEU B 1 116 ? -7.488 33.594 19.688 1 97.44 116 LEU B C 1
ATOM 3827 O O . LEU B 1 116 ? -6.48 33.531 20.391 1 97.44 116 LEU B O 1
ATOM 3831 N N . LEU B 1 117 ? -7.566 34.406 18.641 1 98.44 117 LEU B N 1
ATOM 3832 C CA . LEU B 1 117 ? -6.5 35.312 18.25 1 98.44 117 LEU B CA 1
ATOM 3833 C C . LEU B 1 117 ? -7.02 36.75 18.141 1 98.44 117 LEU B C 1
ATOM 3835 O O . LEU B 1 117 ? -8.117 36.969 17.625 1 98.44 117 LEU B O 1
ATOM 3839 N N . ASP B 1 118 ? -6.27 37.688 18.609 1 97.88 118 ASP B N 1
ATOM 3840 C CA . ASP B 1 118 ? -6.637 39.094 18.406 1 97.88 118 ASP B CA 1
ATOM 3841 C C . ASP B 1 118 ? -6.352 39.531 16.969 1 97.88 118 ASP B C 1
ATOM 3843 O O . ASP B 1 118 ? -5.473 40.344 16.734 1 97.88 118 ASP B O 1
ATOM 3847 N N . LEU B 1 119 ? -7.168 39.094 16.109 1 98.56 119 LEU B N 1
ATOM 3848 C CA . LEU B 1 119 ? -6.961 39.281 14.672 1 98.56 119 LEU B CA 1
ATOM 3849 C C . LEU B 1 119 ? -7.227 40.75 14.281 1 98.56 119 LEU B C 1
ATOM 3851 O O . LEU B 1 119 ? -6.613 41.25 13.344 1 98.56 119 LEU B O 1
ATOM 3855 N N . GLU B 1 120 ? -8.125 41.375 14.961 1 96.69 120 GLU B N 1
ATOM 3856 C CA . GLU B 1 120 ? -8.453 42.75 14.641 1 96.69 120 GLU B CA 1
ATOM 3857 C C . GLU B 1 120 ? -7.234 43.656 14.828 1 96.69 120 GLU B C 1
ATOM 3859 O O . GLU B 1 120 ? -6.891 44.438 13.93 1 96.69 120 GLU B O 1
ATOM 3864 N N . ALA B 1 121 ? -6.641 43.531 15.938 1 97.75 121 ALA B N 1
ATOM 3865 C CA . ALA B 1 121 ? -5.457 44.312 16.219 1 97.75 121 ALA B CA 1
ATOM 3866 C C . ALA B 1 121 ? -4.328 44 15.25 1 97.75 121 ALA B C 1
ATOM 3868 O O . ALA B 1 121 ? -3.654 44.906 14.75 1 97.75 121 ALA B O 1
ATOM 3869 N N . PHE B 1 122 ? -4.121 42.781 14.984 1 98.62 122 PHE B N 1
ATOM 3870 C CA . PHE B 1 122 ? -3.033 42.344 14.109 1 98.62 122 PHE B CA 1
ATOM 3871 C C . PHE B 1 122 ? -3.225 42.906 12.703 1 98.62 122 PHE B C 1
ATOM 3873 O O . PHE B 1 122 ? -2.305 43.5 12.133 1 98.62 122 PHE B O 1
ATOM 3880 N N . PHE B 1 123 ? -4.422 42.75 12.164 1 98.25 123 PHE B N 1
ATOM 3881 C CA . PHE B 1 123 ? -4.645 43.094 10.766 1 98.25 123 PHE B CA 1
ATOM 3882 C C . PHE B 1 123 ? -4.816 44.594 10.609 1 98.25 123 PHE B C 1
ATOM 3884 O O . PHE B 1 123 ? -4.684 45.125 9.508 1 98.25 123 PHE B O 1
ATOM 3891 N N . ALA B 1 124 ? -5.164 45.25 11.68 1 97.94 124 ALA B N 1
ATOM 3892 C CA . ALA B 1 124 ? -5.121 46.719 11.633 1 97.94 124 ALA B CA 1
ATOM 3893 C C . ALA B 1 124 ? -3.709 47.219 11.344 1 97.94 124 ALA B C 1
ATOM 3895 O O . ALA B 1 124 ? -3.523 48.156 10.586 1 97.94 124 ALA B O 1
ATOM 3896 N N . ASP B 1 125 ? -2.717 46.531 11.945 1 98.19 125 ASP B N 1
ATOM 3897 C CA . ASP B 1 125 ? -1.317 46.938 11.797 1 98.19 125 ASP B CA 1
ATOM 3898 C C . ASP B 1 125 ? -0.706 46.281 10.547 1 98.19 125 ASP B C 1
ATOM 3900 O O . ASP B 1 125 ? 0.196 46.875 9.93 1 98.19 125 ASP B O 1
ATOM 3904 N N . HIS B 1 126 ? -1.196 45.094 10.188 1 98.12 126 HIS B N 1
ATOM 3905 C CA . HIS B 1 126 ? -0.586 44.344 9.102 1 98.12 126 HIS B CA 1
ATOM 3906 C C . HIS B 1 126 ? -1.646 43.781 8.156 1 98.12 126 HIS B C 1
ATOM 3908 O O . HIS B 1 126 ? -1.778 42.562 8.008 1 98.12 126 HIS B O 1
ATOM 3914 N N . PRO B 1 127 ? -2.328 44.625 7.379 1 96.44 127 PRO B N 1
ATOM 3915 C CA . PRO B 1 127 ? -3.438 44.188 6.531 1 96.44 127 PRO B CA 1
ATOM 3916 C C . PRO B 1 127 ? -2.975 43.344 5.352 1 96.44 127 PRO B C 1
ATOM 3918 O O . PRO B 1 127 ? -3.77 42.594 4.777 1 96.44 127 PRO B O 1
ATOM 3921 N N . GLU B 1 128 ? -1.723 43.375 5.004 1 95.31 128 GLU B N 1
ATOM 3922 C CA . GLU B 1 128 ? -1.227 42.688 3.816 1 95.31 128 GLU B CA 1
ATOM 3923 C C . GLU B 1 128 ? -0.687 41.312 4.164 1 95.31 128 GLU B C 1
ATOM 3925 O O . GLU B 1 128 ? -0.368 40.5 3.275 1 95.31 128 GLU B O 1
ATOM 3930 N N . LYS B 1 129 ? -0.601 41 5.438 1 97.94 129 LYS B N 1
ATOM 3931 C CA . LYS B 1 129 ? -0.007 39.75 5.863 1 97.94 129 LYS B CA 1
ATOM 3932 C C . LYS B 1 129 ? -1.063 38.656 5.961 1 97.94 129 LYS B C 1
ATOM 3934 O O . LYS B 1 129 ? -2.256 38.938 6.086 1 97.94 129 LYS B O 1
ATOM 3939 N N . MET B 1 130 ? -0.626 37.5 5.848 1 97.56 130 MET B N 1
ATOM 3940 C CA . MET B 1 130 ? -1.43 36.312 6.102 1 97.56 130 MET B CA 1
ATOM 3941 C C . MET B 1 130 ? -0.81 35.438 7.211 1 97.56 130 MET B C 1
ATOM 3943 O O . MET B 1 130 ? 0.415 35.344 7.305 1 97.56 130 MET B O 1
ATOM 3947 N N . LEU B 1 131 ? -1.635 34.906 8.047 1 98.5 131 LEU B N 1
ATOM 3948 C CA . LEU B 1 131 ? -1.211 34.031 9.125 1 98.5 131 LEU B CA 1
ATOM 3949 C C . LEU B 1 131 ? -1.445 32.562 8.75 1 98.5 131 LEU B C 1
ATOM 3951 O O . LEU B 1 131 ? -2.512 32.219 8.234 1 98.5 131 LEU B O 1
ATOM 3955 N N . SER B 1 132 ? -0.432 31.75 8.891 1 97.81 132 SER B N 1
ATOM 3956 C CA . SER B 1 132 ? -0.597 30.297 8.805 1 97.81 132 SER B CA 1
ATOM 3957 C C . SER B 1 132 ? -0.631 29.672 10.195 1 97.81 132 SER B C 1
ATOM 3959 O O . SER B 1 132 ? 0.285 29.859 10.992 1 97.81 132 SER B O 1
ATOM 3961 N N . ALA B 1 133 ? -1.677 28.906 10.383 1 98.19 133 ALA B N 1
ATOM 3962 C CA . ALA B 1 133 ? -1.879 28.391 11.742 1 98.19 133 ALA B CA 1
ATOM 3963 C C . ALA B 1 133 ? -2.32 26.938 11.727 1 98.19 133 ALA B C 1
ATOM 3965 O O . ALA B 1 133 ? -2.959 26.484 10.773 1 98.19 133 ALA B O 1
ATOM 3966 N N . GLU B 1 134 ? -1.901 26.234 12.766 1 97.88 134 GLU B N 1
ATOM 3967 C CA . GLU B 1 134 ? -2.346 24.875 13.039 1 97.88 134 GLU B CA 1
ATOM 3968 C C . GLU B 1 134 ? -3.32 24.828 14.211 1 97.88 134 GLU B C 1
ATOM 3970 O O . GLU B 1 134 ? -3.023 25.344 15.289 1 97.88 134 GLU B O 1
ATOM 3975 N N . PHE B 1 135 ? -4.453 24.297 13.93 1 97.88 135 PHE B N 1
ATOM 3976 C CA . PHE B 1 135 ? -5.41 24.062 15 1 97.88 135 PHE B CA 1
ATOM 3977 C C . PHE B 1 135 ? -5.312 22.625 15.508 1 97.88 135 PHE B C 1
ATOM 3979 O O . PHE B 1 135 ? -5.223 21.688 14.711 1 97.88 135 PHE B O 1
ATOM 3986 N N . ILE B 1 136 ? -5.246 22.5 16.844 1 97.31 136 ILE B N 1
ATOM 3987 C CA . ILE B 1 136 ? -5.023 21.203 17.438 1 97.31 136 ILE B CA 1
ATOM 3988 C C . ILE B 1 136 ? -6.023 20.984 18.578 1 97.31 136 ILE B C 1
ATOM 3990 O O . ILE B 1 136 ? -6.59 21.938 19.109 1 97.31 136 ILE B O 1
ATOM 3994 N N . GLY B 1 137 ? -6.234 19.688 18.938 1 95.5 137 GLY B N 1
ATOM 3995 C CA . GLY B 1 137 ? -7.137 19.328 20.016 1 95.5 137 GLY B CA 1
ATOM 3996 C C . GLY B 1 137 ? -8.258 18.406 19.578 1 95.5 137 GLY B C 1
ATOM 3997 O O . GLY B 1 137 ? -8.469 18.188 18.391 1 95.5 137 GLY B O 1
ATOM 3998 N N . PRO B 1 138 ? -8.992 17.891 20.547 1 95.19 138 PRO B N 1
ATOM 3999 C CA . PRO B 1 138 ? -9.93 16.812 20.266 1 95.19 138 PRO B CA 1
ATOM 4000 C C . PRO B 1 138 ? -11.273 17.312 19.719 1 95.19 138 PRO B C 1
ATOM 4002 O O . PRO B 1 138 ? -12.062 16.516 19.203 1 95.19 138 PRO B O 1
ATOM 4005 N N . GLU B 1 139 ? -11.57 18.609 19.859 1 96.81 139 GLU B N 1
ATOM 4006 C CA . GLU B 1 139 ? -12.914 19.062 19.531 1 96.81 139 GLU B CA 1
ATOM 4007 C C . GLU B 1 139 ? -12.898 19.953 18.297 1 96.81 139 GLU B C 1
ATOM 4009 O O . GLU B 1 139 ? -13.148 21.156 18.375 1 96.81 139 GLU B O 1
ATOM 4014 N N . ASN B 1 140 ? -12.719 19.344 17.156 1 96.75 140 ASN B N 1
ATOM 4015 C CA . ASN B 1 140 ? -12.781 19.953 15.836 1 96.75 140 ASN B CA 1
ATOM 4016 C C . ASN B 1 140 ? -13.266 18.953 14.781 1 96.75 140 ASN B C 1
ATOM 4018 O O . ASN B 1 140 ? -13.289 17.75 15.031 1 96.75 140 ASN B O 1
ATOM 4022 N N . PRO B 1 141 ? -13.625 19.391 13.68 1 97.06 141 PRO B N 1
ATOM 4023 C CA . PRO B 1 141 ? -14.266 18.484 12.719 1 97.06 141 PRO B CA 1
ATOM 4024 C C . PRO B 1 141 ? -13.273 17.797 11.781 1 97.06 141 PRO B C 1
ATOM 4026 O O . PRO B 1 141 ? -13.672 17.125 10.836 1 97.06 141 PRO B O 1
ATOM 4029 N N . TYR B 1 142 ? -11.938 17.984 12.016 1 95.25 142 TYR B N 1
ATOM 4030 C CA . TYR B 1 142 ? -11.031 17.578 10.945 1 95.25 142 TYR B CA 1
ATOM 4031 C C . TYR B 1 142 ? -10 16.578 11.461 1 95.25 142 TYR B C 1
ATOM 4033 O O . TYR B 1 142 ? -9.68 15.602 10.773 1 95.25 142 TYR B O 1
ATOM 4041 N N . THR B 1 143 ? -9.414 16.812 12.547 1 91.44 143 THR B N 1
ATOM 4042 C CA . THR B 1 143 ? -8.359 15.953 13.086 1 91.44 143 THR B CA 1
ATOM 4043 C C . THR B 1 143 ? -8.641 15.586 14.539 1 91.44 143 THR B C 1
ATOM 4045 O O . THR B 1 143 ? -8.828 16.469 15.383 1 91.44 143 THR B O 1
ATOM 4048 N N . ALA B 1 144 ? -8.641 14.281 14.719 1 80.19 144 ALA B N 1
ATOM 4049 C CA . ALA B 1 144 ? -8.883 13.836 16.094 1 80.19 144 ALA B CA 1
ATOM 4050 C C . ALA B 1 144 ? -7.586 13.406 16.766 1 80.19 144 ALA B C 1
ATOM 4052 O O . ALA B 1 144 ? -7.207 12.234 16.703 1 80.19 144 ALA B O 1
ATOM 4053 N N . HIS B 1 145 ? -6.797 14.211 17.125 1 88.44 145 HIS B N 1
ATOM 4054 C CA . HIS B 1 145 ? -5.59 13.945 17.906 1 88.44 145 HIS B CA 1
ATOM 4055 C C . HIS B 1 145 ? -5.609 14.688 19.234 1 88.44 145 HIS B C 1
ATOM 4057 O O . HIS B 1 145 ? -5.973 15.867 19.281 1 88.44 145 HIS B O 1
ATOM 4063 N N . GLU B 1 146 ? -5.199 14 20.203 1 88.75 146 GLU B N 1
ATOM 4064 C CA . GLU B 1 146 ? -5.266 14.586 21.547 1 88.75 146 GLU B CA 1
ATOM 4065 C C . GLU B 1 146 ? -3.891 15.055 22.016 1 88.75 146 GLU B C 1
ATOM 4067 O O . GLU B 1 146 ? -2.898 14.344 21.844 1 88.75 146 GLU B O 1
ATOM 4072 N N . TYR B 1 147 ? -3.859 16.234 22.328 1 91.31 147 TYR B N 1
ATOM 4073 C CA . TYR B 1 147 ? -2.734 16.797 23.062 1 91.31 147 TYR B CA 1
ATOM 4074 C C . TYR B 1 147 ? -3.086 16.984 24.531 1 91.31 147 TYR B C 1
ATOM 4076 O O . TYR B 1 147 ? -4.078 17.641 24.859 1 91.31 147 TYR B O 1
ATOM 4084 N N . PRO B 1 148 ? -2.266 16.484 25.438 1 90.5 148 PRO B N 1
ATOM 4085 C CA . PRO B 1 148 ? -2.59 16.609 26.859 1 90.5 148 PRO B CA 1
ATOM 4086 C C . PRO B 1 148 ? -2.771 18.062 27.297 1 90.5 148 PRO B C 1
ATOM 4088 O O . PRO B 1 148 ? -3.559 18.344 28.203 1 90.5 148 PRO B O 1
ATOM 4091 N N . GLU B 1 149 ? -2.133 18.969 26.688 1 92.69 149 GLU B N 1
ATOM 4092 C CA . GLU B 1 149 ? -2.145 20.359 27.094 1 92.69 149 GLU B CA 1
ATOM 4093 C C . GLU B 1 149 ? -3.299 21.125 26.453 1 92.69 149 GLU B C 1
ATOM 4095 O O . GLU B 1 149 ? -3.494 22.312 26.719 1 92.69 149 GLU B O 1
ATOM 4100 N N . VAL B 1 150 ? -4.105 20.484 25.578 1 94.5 150 VAL B N 1
ATOM 4101 C CA . VAL B 1 150 ? -5.223 21.125 24.891 1 94.5 150 VAL B CA 1
ATOM 4102 C C . VAL B 1 150 ? -6.52 20.391 25.203 1 94.5 150 VAL B C 1
ATOM 4104 O O . VAL B 1 150 ? -6.707 19.25 24.781 1 94.5 150 VAL B O 1
ATOM 4107 N N . SER B 1 151 ? -7.445 20.953 25.891 1 92.12 151 SER B N 1
ATOM 4108 C CA . SER B 1 151 ? -8.664 20.281 26.328 1 92.12 151 SER B CA 1
ATOM 4109 C C . SER B 1 151 ? -9.719 20.266 25.219 1 92.12 151 SER B C 1
ATOM 4111 O O . SER B 1 151 ? -10.453 19.281 25.078 1 92.12 151 SER B O 1
ATOM 4113 N N . SER B 1 152 ? -9.828 21.359 24.516 1 94.12 152 SER B N 1
ATOM 4114 C CA . SER B 1 152 ? -10.828 21.453 23.469 1 94.12 152 SER B CA 1
ATOM 4115 C C . SER B 1 152 ? -10.18 21.781 22.125 1 94.12 152 SER B C 1
ATOM 4117 O O . SER B 1 152 ? -9.75 20.891 21.391 1 94.12 152 SER B O 1
ATOM 4119 N N . LEU B 1 153 ? -9.828 23.047 21.984 1 96.62 153 LEU B N 1
ATOM 4120 C CA . LEU B 1 153 ? -9.227 23.516 20.75 1 96.62 153 LEU B CA 1
ATOM 4121 C C . LEU B 1 153 ? -8.117 24.531 21.031 1 96.62 153 LEU B C 1
ATOM 4123 O O . LEU B 1 153 ? -8.297 25.438 21.844 1 96.62 153 LEU B O 1
ATOM 4127 N N . GLY B 1 154 ? -6.977 24.266 20.438 1 96.94 154 GLY B N 1
ATOM 4128 C CA . GLY B 1 154 ? -5.859 25.203 20.5 1 96.94 154 GLY B CA 1
ATOM 4129 C C . GLY B 1 154 ? -5.355 25.625 19.141 1 96.94 154 GLY B C 1
ATOM 4130 O O . GLY B 1 154 ? -5.707 25.016 18.125 1 96.94 154 GLY B O 1
ATOM 4131 N N . VAL B 1 155 ? -4.602 26.734 19.125 1 98.12 155 VAL B N 1
ATOM 4132 C CA . VAL B 1 155 ? -4.051 27.234 17.859 1 98.12 155 VAL B CA 1
ATOM 4133 C C . VAL B 1 155 ? -2.568 27.562 18.047 1 98.12 155 VAL B C 1
ATOM 4135 O O . VAL B 1 155 ? -2.15 28.016 19.109 1 98.12 155 VAL B O 1
ATOM 4138 N N . ARG B 1 156 ? -1.77 27.234 17.062 1 98.56 156 ARG B N 1
ATOM 4139 C CA . ARG B 1 156 ? -0.376 27.641 16.938 1 98.56 156 ARG B CA 1
ATOM 4140 C C . ARG B 1 156 ? -0.117 28.297 15.594 1 98.56 156 ARG B C 1
ATOM 4142 O O . ARG B 1 156 ? -0.343 27.688 14.547 1 98.56 156 ARG B O 1
ATOM 4149 N N . VAL B 1 157 ? 0.259 29.578 15.641 1 98.75 157 VAL B N 1
ATOM 4150 C CA . VAL B 1 157 ? 0.612 30.266 14.398 1 98.75 157 VAL B CA 1
ATOM 4151 C C . VAL B 1 157 ? 2.061 29.953 14.031 1 98.75 157 VAL B C 1
ATOM 4153 O O . VAL B 1 157 ? 2.986 30.312 14.758 1 98.75 157 VAL B O 1
ATOM 4156 N N . PHE B 1 158 ? 2.268 29.328 12.875 1 98.12 158 PHE B N 1
ATOM 4157 C CA . PHE B 1 158 ? 3.6 28.797 12.594 1 98.12 158 PHE B CA 1
ATOM 4158 C C . PHE B 1 158 ? 4.262 29.594 11.477 1 98.12 158 PHE B C 1
ATOM 4160 O O . PHE B 1 158 ? 5.445 29.406 11.188 1 98.12 158 PHE B O 1
ATOM 4167 N N . ASP B 1 159 ? 3.469 30.516 10.82 1 97.81 159 ASP B N 1
ATOM 4168 C CA . ASP B 1 159 ? 4.059 31.25 9.711 1 97.81 159 ASP B CA 1
ATOM 4169 C C . ASP B 1 159 ? 3.326 32.562 9.484 1 97.81 159 ASP B C 1
ATOM 4171 O O . ASP B 1 159 ? 2.148 32.688 9.828 1 97.81 159 ASP B O 1
ATOM 4175 N N . VAL B 1 160 ? 4.023 33.562 9.062 1 98.44 160 VAL B N 1
ATOM 4176 C CA . VAL B 1 160 ? 3.514 34.875 8.602 1 98.44 160 VAL B CA 1
ATOM 4177 C C . VAL B 1 160 ? 4.086 35.188 7.227 1 98.44 160 VAL B C 1
ATOM 4179 O O . VAL B 1 160 ? 5.309 35.219 7.047 1 98.44 160 VAL B O 1
ATOM 4182 N N . ARG B 1 161 ? 3.188 35.406 6.34 1 97.19 161 ARG B N 1
ATOM 4183 C CA . ARG B 1 161 ? 3.609 35.656 4.965 1 97.19 161 ARG B CA 1
ATOM 4184 C C . ARG B 1 161 ? 2.904 36.875 4.379 1 97.19 161 ARG B C 1
ATOM 4186 O O . ARG B 1 161 ? 1.877 37.312 4.902 1 97.19 161 ARG B O 1
ATOM 4193 N N . ASP B 1 162 ? 3.555 37.406 3.328 1 95.69 162 ASP B N 1
ATOM 4194 C CA . ASP B 1 162 ? 2.816 38.344 2.494 1 95.69 162 ASP B CA 1
ATOM 4195 C C . ASP B 1 162 ? 1.683 37.656 1.746 1 95.69 162 ASP B C 1
ATOM 4197 O O . ASP B 1 162 ? 1.907 36.656 1.058 1 95.69 162 ASP B O 1
ATOM 4201 N N . ARG B 1 163 ? 0.533 38.156 1.856 1 94.31 163 ARG B N 1
ATOM 4202 C CA . ARG B 1 163 ? -0.631 37.438 1.357 1 94.31 163 ARG B CA 1
ATOM 4203 C C . ARG B 1 163 ? -0.621 37.344 -0.165 1 94.31 163 ARG B C 1
ATOM 4205 O O . ARG B 1 163 ? -1.17 36.406 -0.752 1 94.31 163 ARG B O 1
ATOM 4212 N N . VAL B 1 164 ? 0.05 38.25 -0.854 1 90.5 164 VAL B N 1
ATOM 4213 C CA . VAL B 1 164 ? 0.004 38.344 -2.311 1 90.5 164 VAL B CA 1
ATOM 4214 C C . VAL B 1 164 ? 1.185 37.562 -2.906 1 90.5 164 VAL B C 1
ATOM 4216 O O . VAL B 1 164 ? 1.021 36.812 -3.867 1 90.5 164 VAL B O 1
ATOM 4219 N N . THR B 1 165 ? 2.338 37.719 -2.328 1 89.62 165 THR B N 1
ATOM 4220 C CA . THR B 1 165 ? 3.531 37.125 -2.904 1 89.62 165 THR B CA 1
ATOM 4221 C C . THR B 1 165 ? 3.783 35.75 -2.287 1 89.62 165 THR B C 1
ATOM 4223 O O . THR B 1 165 ? 4.516 34.938 -2.854 1 89.62 165 THR B O 1
ATOM 4226 N N . GLY B 1 166 ? 3.266 35.594 -1.114 1 93 166 GLY B N 1
ATOM 4227 C CA . GLY B 1 166 ? 3.523 34.344 -0.402 1 93 166 GLY B CA 1
ATOM 4228 C C . GLY B 1 166 ? 4.883 34.312 0.272 1 93 166 GLY B C 1
ATOM 4229 O O . GLY B 1 166 ? 5.277 33.312 0.837 1 93 166 GLY B O 1
ATOM 4230 N N . ARG B 1 167 ? 5.609 35.438 0.282 1 94.44 167 ARG B N 1
ATOM 4231 C CA . ARG B 1 167 ? 6.941 35.469 0.876 1 94.44 167 ARG B CA 1
ATOM 4232 C C . ARG B 1 167 ? 6.863 35.469 2.398 1 94.44 167 ARG B C 1
ATOM 4234 O O . ARG B 1 167 ? 6.113 36.25 2.988 1 94.44 167 ARG B O 1
ATOM 4241 N N . PRO B 1 168 ? 7.676 34.625 2.986 1 97.38 168 PRO B N 1
ATOM 4242 C CA . PRO B 1 168 ? 7.613 34.531 4.445 1 97.38 168 PRO B CA 1
ATOM 4243 C C . PRO B 1 168 ? 8.453 35.594 5.141 1 97.38 168 PRO B C 1
ATOM 4245 O O . PRO B 1 168 ? 9.414 36.094 4.559 1 97.38 168 PRO B O 1
ATOM 4248 N N . LEU B 1 169 ? 8.047 35.938 6.383 1 98 169 LEU B N 1
ATOM 4249 C CA . LEU B 1 169 ? 8.961 36.656 7.266 1 98 169 LEU B CA 1
ATOM 4250 C C . LEU B 1 169 ? 10.078 35.719 7.75 1 98 169 LEU B C 1
ATOM 4252 O O . LEU B 1 169 ? 9.859 34.531 7.961 1 98 169 LEU B O 1
ATOM 4256 N N . PRO B 1 170 ? 11.258 36.344 7.938 1 98.31 170 PRO B N 1
ATOM 4257 C CA . PRO B 1 170 ? 12.305 35.562 8.586 1 98.31 170 PRO B CA 1
ATOM 4258 C C . PRO B 1 170 ? 11.883 35.031 9.961 1 98.31 170 PRO B C 1
ATOM 4260 O O . PRO B 1 170 ? 11.148 35.719 10.68 1 98.31 170 PRO B O 1
ATOM 4263 N N . VAL B 1 171 ? 12.414 33.906 10.359 1 98.31 171 VAL B N 1
ATOM 4264 C CA . VAL B 1 171 ? 11.938 33.156 11.508 1 98.31 171 VAL B CA 1
ATOM 4265 C C . VAL B 1 171 ? 11.984 34 12.766 1 98.31 171 VAL B C 1
ATOM 4267 O O . VAL B 1 171 ? 11 34.094 13.508 1 98.31 171 VAL B O 1
ATOM 4270 N N . ARG B 1 172 ? 13.062 34.688 13.016 1 98.06 172 ARG B N 1
ATOM 4271 C CA . ARG B 1 172 ? 13.188 35.469 14.219 1 98.06 172 ARG B CA 1
ATOM 4272 C C . ARG B 1 172 ? 12.211 36.656 14.203 1 98.06 172 ARG B C 1
ATOM 4274 O O . ARG B 1 172 ? 11.578 36.938 15.219 1 98.06 172 ARG B O 1
ATOM 4281 N N . GLU B 1 173 ? 12.125 37.281 13.062 1 98.5 173 GLU B N 1
ATOM 4282 C CA . GLU B 1 173 ? 11.195 38.406 12.914 1 98.5 173 GLU B CA 1
ATOM 4283 C C . GLU B 1 173 ? 9.75 37.938 13.102 1 98.5 173 GLU B C 1
ATOM 4285 O O . GLU B 1 173 ? 8.953 38.625 13.758 1 98.5 173 GLU B O 1
ATOM 4290 N N . ARG B 1 174 ? 9.414 36.875 12.547 1 98.5 174 ARG B N 1
ATOM 4291 C CA . ARG B 1 174 ? 8.078 36.281 12.664 1 98.5 174 ARG B CA 1
ATOM 4292 C C . ARG B 1 174 ? 7.738 36 14.117 1 98.5 174 ARG B C 1
ATOM 4294 O O . ARG B 1 174 ? 6.66 36.344 14.594 1 98.5 174 ARG B O 1
ATOM 4301 N N . ARG B 1 175 ? 8.633 35.344 14.789 1 98.56 175 ARG B N 1
ATOM 4302 C CA . ARG B 1 175 ? 8.383 34.938 16.172 1 98.56 175 ARG B CA 1
ATOM 4303 C C . ARG B 1 175 ? 8.242 36.125 17.078 1 98.56 175 ARG B C 1
ATOM 4305 O O . ARG B 1 175 ? 7.395 36.156 17.969 1 98.56 175 ARG B O 1
ATOM 4312 N N . ASP B 1 176 ? 9.055 37.188 16.859 1 98.69 176 ASP B N 1
ATOM 4313 C CA . ASP B 1 176 ? 8.945 38.406 17.609 1 98.69 176 ASP B CA 1
ATOM 4314 C C . ASP B 1 176 ? 7.598 39.094 17.359 1 98.69 176 ASP B C 1
ATOM 4316 O O . ASP B 1 176 ? 6.938 39.531 18.312 1 98.69 176 ASP B O 1
ATOM 4320 N N . LEU B 1 177 ? 7.242 39.156 16.125 1 98.69 177 LEU B N 1
ATOM 4321 C CA . LEU B 1 177 ? 5.98 39.781 15.742 1 98.69 177 LEU B CA 1
ATOM 4322 C C . LEU B 1 177 ? 4.801 39.062 16.406 1 98.69 177 LEU B C 1
ATOM 4324 O O . LEU B 1 177 ? 3.91 39.719 16.953 1 98.69 177 LEU B O 1
ATOM 4328 N N . LEU B 1 178 ? 4.816 37.781 16.328 1 98.81 178 LEU B N 1
ATOM 4329 C CA . LEU B 1 178 ? 3.725 37 16.906 1 98.81 178 LEU B CA 1
ATOM 4330 C C . LEU B 1 178 ? 3.666 37.156 18.422 1 98.81 178 LEU B C 1
ATOM 4332 O O . LEU B 1 178 ? 2.578 37.188 19 1 98.81 178 LEU B O 1
ATOM 4336 N N . SER B 1 179 ? 4.82 37.219 19.016 1 98.56 179 SER B N 1
ATOM 4337 C CA . SER B 1 179 ? 4.867 37.438 20.453 1 98.56 179 SER B CA 1
ATOM 4338 C C . SER B 1 179 ? 4.273 38.812 20.828 1 98.56 179 SER B C 1
ATOM 4340 O O . SER B 1 179 ? 3.621 38.938 21.875 1 98.56 179 SER B O 1
ATOM 4342 N N . GLU B 1 180 ? 4.508 39.75 20.047 1 98.31 180 GLU B N 1
ATOM 4343 C CA . GLU B 1 180 ? 3.975 41.094 20.281 1 98.31 180 GLU B CA 1
ATOM 4344 C C . GLU B 1 180 ? 2.453 41.062 20.375 1 98.31 180 GLU B C 1
ATOM 4346 O O . GLU B 1 180 ? 1.862 41.844 21.141 1 98.31 180 GLU B O 1
ATOM 4351 N N . TYR B 1 181 ? 1.808 40.219 19.672 1 98.44 181 TYR B N 1
ATOM 4352 C CA . TYR B 1 181 ? 0.35 40.156 19.656 1 98.44 181 TYR B CA 1
ATOM 4353 C C . TYR B 1 181 ? -0.177 39.031 20.531 1 98.44 181 TYR B C 1
ATOM 4355 O O . TYR B 1 181 ? -1.382 38.781 20.578 1 98.44 181 TYR B O 1
ATOM 4363 N N . GLY B 1 182 ? 0.76 38.344 21.156 1 98.19 182 GLY B N 1
ATOM 4364 C CA . GLY B 1 182 ? 0.375 37.281 22.062 1 98.19 182 GLY B CA 1
ATOM 4365 C C . GLY B 1 182 ? -0.127 36.031 21.344 1 98.19 182 GLY B C 1
ATOM 4366 O O . GLY B 1 182 ? -0.934 35.281 21.891 1 98.19 182 GLY B O 1
ATOM 4367 N N . PHE B 1 183 ? 0.266 35.844 20.078 1 98.81 183 PHE B N 1
ATOM 4368 C CA . PHE B 1 183 ? -0.142 34.688 19.328 1 98.81 183 PHE B CA 1
ATOM 4369 C C . PHE B 1 183 ? 0.697 33.469 19.719 1 98.81 183 PHE B C 1
ATOM 4371 O O . PHE B 1 183 ? 1.929 33.531 19.688 1 98.81 183 PHE B O 1
ATOM 4378 N N . PRO B 1 184 ? 0.02 32.344 20.156 1 98.44 184 PRO B N 1
ATOM 4379 C CA . PRO B 1 184 ? 0.782 31.125 20.469 1 98.44 184 PRO B CA 1
ATOM 4380 C C . PRO B 1 184 ? 1.524 30.562 19.266 1 98.44 184 PRO B C 1
ATOM 4382 O O . PRO B 1 184 ? 1.014 30.609 18.141 1 98.44 184 PRO B O 1
ATOM 4385 N N . GLN B 1 185 ? 2.732 30.047 19.469 1 98.56 185 GLN B N 1
ATOM 4386 C CA . GLN B 1 185 ? 3.578 29.516 18.406 1 98.56 185 GLN B CA 1
ATOM 4387 C C . GLN B 1 185 ? 4.012 28.078 18.719 1 98.56 185 GLN B C 1
ATOM 4389 O O . GLN B 1 185 ? 3.969 27.656 19.875 1 98.56 185 GLN B O 1
ATOM 4394 N N . PRO B 1 186 ? 4.383 27.297 17.688 1 98.25 186 PRO B N 1
ATOM 4395 C CA . PRO B 1 186 ? 4.98 26 17.984 1 98.25 186 PRO B CA 1
ATOM 4396 C C . PRO B 1 186 ? 6.281 26.109 18.781 1 98.25 186 PRO B C 1
ATOM 4398 O O . PRO B 1 186 ? 6.984 27.125 18.688 1 98.25 186 PRO B O 1
ATOM 4401 N N . GLU B 1 187 ? 6.562 25.078 19.5 1 98.06 187 GLU B N 1
ATOM 4402 C CA . GLU B 1 187 ? 7.805 25.062 20.266 1 98.06 187 GLU B CA 1
ATOM 4403 C C . GLU B 1 187 ? 9.016 25.172 19.344 1 98.06 187 GLU B C 1
ATOM 4405 O O . GLU B 1 187 ? 9.094 24.484 18.328 1 98.06 187 GLU B O 1
ATOM 4410 N N . LEU B 1 188 ? 9.844 26.125 19.609 1 98.69 188 LEU B N 1
ATOM 4411 C CA . LEU B 1 188 ? 11.141 26.234 18.938 1 98.69 188 LEU B CA 1
ATOM 4412 C C . LEU B 1 188 ? 12.211 25.484 19.719 1 98.69 188 LEU B C 1
ATOM 4414 O O . LEU B 1 188 ? 12.516 25.828 20.859 1 98.69 188 LEU B O 1
ATOM 4418 N N . PHE B 1 189 ? 12.812 24.469 19.125 1 98.62 189 PHE B N 1
ATOM 4419 C CA . PHE B 1 189 ? 13.805 23.656 19.812 1 98.62 189 PHE B CA 1
ATOM 4420 C C . PHE B 1 189 ? 15.188 24.281 19.703 1 98.62 189 PHE B C 1
ATOM 4422 O O . PHE B 1 189 ? 16.062 24.016 20.531 1 98.62 189 PHE B O 1
ATOM 4429 N N . GLY B 1 190 ? 15.43 25.109 18.641 1 97.88 190 GLY B N 1
ATOM 4430 C CA . GLY B 1 190 ? 16.688 25.812 18.484 1 97.88 190 GLY B CA 1
ATOM 4431 C C . GLY B 1 190 ? 16.984 26.219 17.047 1 97.88 190 GLY B C 1
ATOM 4432 O O . GLY B 1 190 ? 16.203 25.906 16.141 1 97.88 190 GLY B O 1
ATOM 4433 N N . ILE B 1 191 ? 17.969 27 16.875 1 98.25 191 ILE B N 1
ATOM 4434 C CA . ILE B 1 191 ? 18.5 27.375 15.578 1 98.25 191 ILE B CA 1
ATOM 4435 C C . ILE B 1 191 ? 19.969 26.969 15.477 1 98.25 191 ILE B C 1
ATOM 4437 O O . ILE B 1 191 ? 20.859 27.828 15.492 1 98.25 191 ILE B O 1
ATOM 4441 N N . PRO B 1 192 ? 20.156 25.688 15.352 1 97.81 192 PRO B N 1
ATOM 4442 C CA . PRO B 1 192 ? 21.547 25.203 15.336 1 97.81 192 PRO B CA 1
ATOM 4443 C C . PRO B 1 192 ? 22.281 25.578 14.055 1 97.81 192 PRO B C 1
ATOM 4445 O O . PRO B 1 192 ? 21.672 25.734 12.992 1 97.81 192 PRO B O 1
ATOM 4448 N N . GLU B 1 193 ? 23.609 25.594 14.188 1 95.06 193 GLU B N 1
ATOM 4449 C CA . GLU B 1 193 ? 24.484 25.688 13.031 1 95.06 193 GLU B CA 1
ATOM 4450 C C . GLU B 1 193 ? 24.5 24.375 12.25 1 95.06 193 GLU B C 1
ATOM 4452 O O . GLU B 1 193 ? 24.203 23.312 12.805 1 95.06 193 GLU B O 1
ATOM 4457 N N . PRO B 1 194 ? 24.891 24.531 11.031 1 91.81 194 PRO B N 1
ATOM 4458 C CA . PRO B 1 194 ? 24.812 23.359 10.156 1 91.81 194 PRO B CA 1
ATOM 4459 C C . PRO B 1 194 ? 25.562 22.156 10.727 1 91.81 194 PRO B C 1
ATOM 4461 O O . PRO B 1 194 ? 25.109 21.016 10.586 1 91.81 194 PRO B O 1
ATOM 4464 N N . ASP B 1 195 ? 26.688 22.359 11.383 1 92.19 195 ASP B N 1
ATOM 4465 C CA . ASP B 1 195 ? 27.531 21.266 11.852 1 92.19 195 ASP B CA 1
ATOM 4466 C C . ASP B 1 195 ? 26.891 20.547 13.031 1 92.19 195 ASP B C 1
ATOM 4468 O O . ASP B 1 195 ? 27.266 19.406 13.344 1 92.19 195 ASP B O 1
ATOM 4472 N N . ARG B 1 196 ? 25.906 21.156 13.664 1 96.25 196 ARG B N 1
ATOM 4473 C CA . ARG B 1 196 ? 25.25 20.562 14.828 1 96.25 196 ARG B CA 1
ATOM 4474 C C . ARG B 1 196 ? 23.812 20.172 14.516 1 96.25 196 ARG B C 1
ATOM 4476 O O . ARG B 1 196 ? 23.141 19.531 15.344 1 96.25 196 ARG B O 1
ATOM 4483 N N . ALA B 1 197 ? 23.359 20.5 13.414 1 97.25 197 ALA B N 1
ATOM 4484 C CA . ALA B 1 197 ? 21.938 20.422 13.078 1 97.25 197 ALA B CA 1
ATOM 4485 C C . ALA B 1 197 ? 21.438 18.984 13.156 1 97.25 197 ALA B C 1
ATOM 4487 O O . ALA B 1 197 ? 20.406 18.703 13.766 1 97.25 197 ALA B O 1
ATOM 4488 N N . VAL B 1 198 ? 22.188 18 12.633 1 97.94 198 VAL B N 1
ATOM 4489 C CA . VAL B 1 198 ? 21.766 16.609 12.578 1 97.94 198 VAL B CA 1
ATOM 4490 C C . VAL B 1 198 ? 21.594 16.062 13.984 1 97.94 198 VAL B C 1
ATOM 4492 O O . VAL B 1 198 ? 20.578 15.445 14.305 1 97.94 198 VAL B O 1
ATOM 4495 N N . ALA B 1 199 ? 22.547 16.297 14.805 1 97.69 199 ALA B N 1
ATOM 4496 C CA . ALA B 1 199 ? 22.516 15.797 16.172 1 97.69 199 ALA B CA 1
ATOM 4497 C C . ALA B 1 199 ? 21.344 16.391 16.953 1 97.69 199 ALA B C 1
ATOM 4499 O O . ALA B 1 199 ? 20.656 15.68 17.688 1 97.69 199 ALA B O 1
ATOM 4500 N N . VAL B 1 200 ? 21.172 17.703 16.797 1 97.94 200 VAL B N 1
ATOM 4501 C CA . VAL B 1 200 ? 20.094 18.391 17.5 1 97.94 200 VAL B CA 1
ATOM 4502 C C . VAL B 1 200 ? 18.734 17.828 17.062 1 97.94 200 VAL B C 1
ATOM 4504 O O . VAL B 1 200 ? 17.906 17.5 17.906 1 97.94 200 VAL B O 1
ATOM 4507 N N . VAL B 1 201 ? 18.547 17.688 15.812 1 98.56 201 VAL B N 1
ATOM 4508 C CA . VAL B 1 201 ? 17.281 17.203 15.281 1 98.56 201 VAL B CA 1
ATOM 4509 C C . VAL B 1 201 ? 17.031 15.766 15.734 1 98.56 201 VAL B C 1
ATOM 4511 O O . VAL B 1 201 ? 15.914 15.406 16.109 1 98.56 201 VAL B O 1
ATOM 4514 N N . ARG B 1 202 ? 18.047 14.945 15.703 1 98 202 ARG B N 1
ATOM 4515 C CA . ARG B 1 202 ? 17.938 13.562 16.156 1 98 202 ARG B CA 1
ATOM 4516 C C . ARG B 1 202 ? 17.469 13.492 17.609 1 98 202 ARG B C 1
ATOM 4518 O O . ARG B 1 202 ? 16.562 12.719 17.938 1 98 202 ARG B O 1
ATOM 4525 N N . ASP B 1 203 ? 18.047 14.312 18.438 1 98.25 203 ASP B N 1
ATOM 4526 C CA . ASP B 1 203 ? 17.688 14.359 19.844 1 98.25 203 ASP B CA 1
ATOM 4527 C C . ASP B 1 203 ? 16.234 14.789 20.016 1 98.25 203 ASP B C 1
ATOM 4529 O O . ASP B 1 203 ? 15.492 14.219 20.828 1 98.25 203 ASP B O 1
ATOM 4533 N N . VAL B 1 204 ? 15.875 15.797 19.266 1 98.69 204 VAL B N 1
ATOM 4534 C CA . VAL B 1 204 ? 14.516 16.328 19.328 1 98.69 204 VAL B CA 1
ATOM 4535 C C . VAL B 1 204 ? 13.523 15.25 18.891 1 98.69 204 VAL B C 1
ATOM 4537 O O . VAL B 1 204 ? 12.484 15.047 19.516 1 98.69 204 VAL B O 1
ATOM 4540 N N . ILE B 1 205 ? 13.852 14.531 17.828 1 98.56 205 ILE B N 1
ATOM 4541 C CA . ILE B 1 205 ? 12.992 13.492 17.281 1 98.56 205 ILE B CA 1
ATOM 4542 C C . ILE B 1 205 ? 12.82 12.375 18.297 1 98.56 205 ILE B C 1
ATOM 4544 O O . ILE B 1 205 ? 11.711 11.867 18.5 1 98.56 205 ILE B O 1
ATOM 4548 N N . ASP B 1 206 ? 13.875 11.984 18.953 1 97.88 206 ASP B N 1
ATOM 4549 C CA . ASP B 1 206 ? 13.805 10.953 19.984 1 97.88 206 ASP B CA 1
ATOM 4550 C C . ASP B 1 206 ? 12.859 11.359 21.109 1 97.88 206 ASP B C 1
ATOM 4552 O O . ASP B 1 206 ? 12.023 10.57 21.531 1 97.88 206 ASP B O 1
ATOM 4556 N N . ASP B 1 207 ? 13.023 12.547 21.531 1 98.12 207 ASP B N 1
ATOM 4557 C CA . ASP B 1 207 ? 12.18 13.078 22.594 1 98.12 207 ASP B CA 1
ATOM 4558 C C . ASP B 1 207 ? 10.719 13.133 22.156 1 98.12 207 ASP B C 1
ATOM 4560 O O . ASP B 1 207 ? 9.828 12.703 22.891 1 98.12 207 ASP B O 1
ATOM 4564 N N . LEU B 1 208 ? 10.469 13.672 21 1 98.25 208 LEU B N 1
ATOM 4565 C CA . LEU B 1 208 ? 9.117 13.797 20.469 1 98.25 208 LEU B CA 1
ATOM 4566 C C . LEU B 1 208 ? 8.477 12.422 20.297 1 98.25 208 LEU B C 1
ATOM 4568 O O . LEU B 1 208 ? 7.289 12.25 20.578 1 98.25 208 LEU B O 1
ATOM 4572 N N . ASP B 1 209 ? 9.25 11.477 19.812 1 97.56 209 ASP B N 1
ATOM 4573 C CA . ASP B 1 209 ? 8.742 10.117 19.625 1 97.56 209 ASP B CA 1
ATOM 4574 C C . ASP B 1 209 ? 8.305 9.508 20.969 1 97.56 209 ASP B C 1
ATOM 4576 O O . ASP B 1 209 ? 7.238 8.906 21.047 1 97.56 209 ASP B O 1
ATOM 4580 N N . ASP B 1 210 ? 9.086 9.719 21.984 1 96.81 210 ASP B N 1
ATOM 4581 C CA . ASP B 1 210 ? 8.773 9.219 23.328 1 96.81 210 ASP B CA 1
ATOM 4582 C C . ASP B 1 210 ? 7.477 9.82 23.844 1 96.81 210 ASP B C 1
ATOM 4584 O O . ASP B 1 210 ? 6.742 9.172 24.594 1 96.81 210 ASP B O 1
ATOM 4588 N N . ARG B 1 211 ? 7.16 11.023 23.406 1 95.75 211 ARG B N 1
ATOM 4589 C CA . ARG B 1 211 ? 5.992 11.742 23.906 1 95.75 211 ARG B CA 1
ATOM 4590 C C . ARG B 1 211 ? 4.793 11.547 22.984 1 95.75 211 ARG B C 1
ATOM 4592 O O . ARG B 1 211 ? 3.727 12.117 23.203 1 95.75 211 ARG B O 1
ATOM 4599 N N . GLY B 1 212 ? 4.98 10.828 21.938 1 95.25 212 GLY B N 1
ATOM 4600 C CA . GLY B 1 212 ? 3.895 10.57 21.016 1 95.25 212 GLY B CA 1
ATOM 4601 C C . GLY B 1 212 ? 3.555 11.773 20.141 1 95.25 212 GLY B C 1
ATOM 4602 O O . GLY B 1 212 ? 2.385 12.016 19.844 1 95.25 212 GLY B O 1
ATOM 4603 N N . ARG B 1 213 ? 4.559 12.562 19.797 1 96.94 213 ARG B N 1
ATOM 4604 C CA . ARG B 1 213 ? 4.379 13.766 18.984 1 96.94 213 ARG B CA 1
ATOM 4605 C C . ARG B 1 213 ? 4.719 13.5 17.531 1 96.94 213 ARG B C 1
ATOM 4607 O O . ARG B 1 213 ? 5.355 12.5 17.203 1 96.94 213 ARG B O 1
ATOM 4614 N N . GLU B 1 214 ? 4.32 14.383 16.656 1 97.5 214 GLU B N 1
ATOM 4615 C CA . GLU B 1 214 ? 4.352 14.125 15.211 1 97.5 214 GLU B CA 1
ATOM 4616 C C . GLU B 1 214 ? 5.77 14.242 14.664 1 97.5 214 GLU B C 1
ATOM 4618 O O . GLU B 1 214 ? 6.199 13.422 13.852 1 97.5 214 GLU B O 1
ATOM 4623 N N . GLY B 1 215 ? 6.457 15.375 14.93 1 98.44 215 GLY B N 1
ATOM 4624 C CA . GLY B 1 215 ? 7.781 15.547 14.359 1 98.44 215 GLY B CA 1
ATOM 4625 C C . GLY B 1 215 ? 8.242 16.984 14.352 1 98.44 215 GLY B C 1
ATOM 4626 O O . GLY B 1 215 ? 7.949 17.75 15.281 1 98.44 215 GLY B O 1
ATOM 4627 N N . VAL B 1 216 ? 9.109 17.312 13.289 1 98.75 216 VAL B N 1
ATOM 4628 C CA . VAL B 1 216 ? 9.672 18.656 13.234 1 98.75 216 VAL B CA 1
ATOM 4629 C C . VAL B 1 216 ? 9.523 19.219 11.82 1 98.75 216 VAL B C 1
ATOM 4631 O O . VAL B 1 216 ? 9.445 18.469 10.852 1 98.75 216 VAL B O 1
ATOM 4634 N N . VAL B 1 217 ? 9.391 20.5 11.781 1 98.38 217 VAL B N 1
ATOM 4635 C CA . VAL B 1 217 ? 9.617 21.281 10.57 1 98.38 217 VAL B CA 1
ATOM 4636 C C . VAL B 1 217 ? 10.93 22.047 10.695 1 98.38 217 VAL B C 1
ATOM 4638 O O . VAL B 1 217 ? 11.141 22.781 11.672 1 98.38 217 VAL B O 1
ATOM 4641 N N . MET B 1 218 ? 11.781 21.812 9.781 1 98.44 218 MET B N 1
ATOM 4642 C CA . MET B 1 218 ? 13.047 22.547 9.68 1 98.44 218 MET B CA 1
ATOM 4643 C C . MET B 1 218 ? 12.945 23.672 8.656 1 98.44 218 MET B C 1
ATOM 4645 O O . MET B 1 218 ? 12.391 23.469 7.574 1 98.44 218 MET B O 1
ATOM 4649 N N . GLN B 1 219 ? 13.461 24.812 9.062 1 97.69 219 GLN B N 1
ATOM 4650 C CA . GLN B 1 219 ? 13.344 25.969 8.188 1 97.69 219 GLN B CA 1
ATOM 4651 C C . GLN B 1 219 ? 14.648 26.766 8.133 1 97.69 219 GLN B C 1
ATOM 4653 O O . GLN B 1 219 ? 15.305 26.953 9.164 1 97.69 219 GLN B O 1
ATOM 4658 N N . SER B 1 220 ? 15 27.25 6.902 1 97.62 220 SER B N 1
ATOM 4659 C CA . SER B 1 220 ? 16.078 28.234 6.84 1 97.62 220 SER B CA 1
ATOM 4660 C C . SER B 1 220 ? 15.719 29.484 7.617 1 97.62 220 SER B C 1
ATOM 4662 O O . SER B 1 220 ? 14.539 29.781 7.82 1 97.62 220 SER B O 1
ATOM 4664 N N . THR B 1 221 ? 16.656 30.297 8.008 1 97.69 221 THR B N 1
ATOM 4665 C CA . THR B 1 221 ? 16.422 31.438 8.875 1 97.69 221 THR B CA 1
ATOM 4666 C C . THR B 1 221 ? 15.586 32.5 8.164 1 97.69 221 THR B C 1
ATOM 4668 O O . THR B 1 221 ? 14.875 33.281 8.805 1 97.69 221 THR B O 1
ATOM 4671 N N . ASP B 1 222 ? 15.641 32.531 6.855 1 97 222 ASP B N 1
ATOM 4672 C CA . ASP B 1 222 ? 14.844 33.5 6.098 1 97 222 ASP B CA 1
ATOM 4673 C C . ASP B 1 222 ? 13.445 32.969 5.824 1 97 222 ASP B C 1
ATOM 4675 O O . ASP B 1 222 ? 12.625 33.656 5.207 1 97 222 ASP B O 1
ATOM 4679 N N . GLY B 1 223 ? 13.172 31.75 6.234 1 95.62 223 GLY B N 1
ATOM 4680 C CA . GLY B 1 223 ? 11.836 31.188 6.176 1 95.62 223 GLY B CA 1
ATOM 4681 C C . GLY B 1 223 ? 11.484 30.609 4.816 1 95.62 223 GLY B C 1
ATOM 4682 O O . GLY B 1 223 ? 10.367 30.141 4.598 1 95.62 223 GLY B O 1
ATOM 4683 N N . ARG B 1 224 ? 12.391 30.453 3.91 1 94.56 224 ARG B N 1
ATOM 4684 C CA . ARG B 1 224 ? 12.07 30.125 2.527 1 94.56 224 ARG B CA 1
ATOM 4685 C C . ARG B 1 224 ? 12.195 28.609 2.287 1 94.56 224 ARG B C 1
ATOM 4687 O O . ARG B 1 224 ? 11.406 28.031 1.54 1 94.56 224 ARG B O 1
ATOM 4694 N N . ASP B 1 225 ? 13.211 28.031 2.863 1 95.19 225 ASP B N 1
ATOM 4695 C CA . ASP B 1 225 ? 13.438 26.594 2.688 1 95.19 225 ASP B CA 1
ATOM 4696 C C . ASP B 1 225 ? 12.859 25.812 3.859 1 95.19 225 ASP B C 1
ATOM 4698 O O . ASP B 1 225 ? 13.219 26.047 5.012 1 95.19 225 ASP B O 1
ATOM 4702 N N . LEU B 1 226 ? 12.008 24.906 3.531 1 96.75 226 LEU B N 1
ATOM 4703 C CA . LEU B 1 226 ? 11.336 24.109 4.551 1 96.75 226 LEU B CA 1
ATOM 4704 C C . LEU B 1 226 ? 11.562 22.625 4.316 1 96.75 226 LEU B C 1
ATOM 4706 O O . LEU B 1 226 ? 11.57 22.156 3.17 1 96.75 226 LEU B O 1
ATOM 4710 N N . LEU B 1 227 ? 11.766 21.828 5.348 1 97.5 227 LEU B N 1
ATOM 4711 C CA . LEU B 1 227 ? 11.953 20.391 5.332 1 97.5 227 LEU B CA 1
ATOM 4712 C C . LEU B 1 227 ? 11.297 19.75 6.551 1 97.5 227 LEU B C 1
ATOM 4714 O O . LEU B 1 227 ? 11.383 20.281 7.66 1 97.5 227 LEU B O 1
ATOM 4718 N N . LYS B 1 228 ? 10.664 18.688 6.355 1 98.31 228 LYS B N 1
ATOM 4719 C CA . LYS B 1 228 ? 10 18.078 7.512 1 98.31 228 LYS B CA 1
ATOM 4720 C C . LYS B 1 228 ? 10.5 16.672 7.746 1 98.31 228 LYS B C 1
ATOM 4722 O O . LYS B 1 228 ? 11.055 16.031 6.844 1 98.31 228 LYS B O 1
ATOM 4727 N N . TYR B 1 229 ? 10.328 16.156 8.922 1 98.56 229 TYR B N 1
ATOM 4728 C CA . TYR B 1 229 ? 10.664 14.82 9.398 1 98.56 229 TYR B CA 1
ATOM 4729 C C . TYR B 1 229 ? 9.711 14.391 10.516 1 98.56 229 TYR B C 1
ATOM 4731 O O . TYR B 1 229 ? 9.367 15.188 11.383 1 98.56 229 TYR B O 1
ATOM 4739 N N . THR B 1 230 ? 9.234 13.164 10.469 1 98.25 230 THR B N 1
ATOM 4740 C CA . THR B 1 230 ? 8.219 12.719 11.422 1 98.25 230 THR B CA 1
ATOM 4741 C C . THR B 1 230 ? 8.719 11.516 12.211 1 98.25 230 THR B C 1
ATOM 4743 O O . THR B 1 230 ? 9.703 10.875 11.828 1 98.25 230 THR B O 1
ATOM 4746 N N . THR B 1 231 ? 8.047 11.203 13.328 1 98.25 231 THR B N 1
ATOM 4747 C CA . THR B 1 231 ? 8.453 10.172 14.273 1 98.25 231 THR B CA 1
ATOM 4748 C C . THR B 1 231 ? 7.836 8.828 13.906 1 98.25 231 THR B C 1
ATOM 4750 O O . THR B 1 231 ? 6.859 8.766 13.156 1 98.25 231 THR B O 1
ATOM 4753 N N . GLY B 1 232 ? 8.453 7.789 14.477 1 97.75 232 GLY B N 1
ATOM 4754 C CA . GLY B 1 232 ? 7.891 6.461 14.305 1 97.75 232 GLY B CA 1
ATOM 4755 C C . GLY B 1 232 ? 6.496 6.328 14.883 1 97.75 232 GLY B C 1
ATOM 4756 O O . GLY B 1 232 ? 5.629 5.68 14.289 1 97.75 232 GLY B O 1
ATOM 4757 N N . THR B 1 233 ? 6.273 6.941 15.992 1 96.38 233 THR B N 1
ATOM 4758 C CA . THR B 1 233 ? 4.957 6.902 16.625 1 96.38 233 THR B CA 1
ATOM 4759 C C . THR B 1 233 ? 3.902 7.527 15.711 1 96.38 233 THR B C 1
ATOM 4761 O O . THR B 1 233 ? 2.785 7.02 15.609 1 96.38 233 THR B O 1
ATOM 4764 N N . GLN B 1 234 ? 4.297 8.633 15.102 1 96.56 234 GLN B N 1
ATOM 4765 C CA . GLN B 1 234 ? 3.369 9.266 14.172 1 96.56 234 GLN B CA 1
ATOM 4766 C C . GLN B 1 234 ? 3.047 8.344 13 1 96.56 234 GLN B C 1
ATOM 4768 O O . GLN B 1 234 ? 1.9 8.273 12.555 1 96.56 234 GLN B O 1
ATOM 4773 N N . HIS B 1 235 ? 4.082 7.648 12.5 1 97.56 235 HIS B N 1
ATOM 4774 C CA . HIS B 1 235 ? 3.854 6.719 11.398 1 97.56 235 HIS B CA 1
ATOM 4775 C C . HIS B 1 235 ? 2.859 5.633 11.789 1 97.56 235 HIS B C 1
ATOM 4777 O O . HIS B 1 235 ? 1.95 5.309 11.023 1 97.56 235 HIS B O 1
ATOM 4783 N N . ALA B 1 236 ? 3.051 5.109 12.945 1 97.25 236 ALA B N 1
ATOM 4784 C CA . ALA B 1 236 ? 2.166 4.062 13.445 1 97.25 236 ALA B CA 1
ATOM 4785 C C . ALA B 1 236 ? 0.737 4.574 13.602 1 97.25 236 ALA B C 1
ATOM 4787 O O . ALA B 1 236 ? -0.22 3.877 13.25 1 97.25 236 ALA B O 1
ATOM 4788 N N . ASP B 1 237 ? 0.592 5.758 14.117 1 95.81 237 ASP B N 1
ATOM 4789 C CA . ASP B 1 237 ? -0.727 6.363 14.281 1 95.81 237 ASP B CA 1
ATOM 4790 C C . ASP B 1 237 ? -1.406 6.574 12.93 1 95.81 237 ASP B C 1
ATOM 4792 O O . ASP B 1 237 ? -2.607 6.332 12.789 1 95.81 237 ASP B O 1
ATOM 4796 N N . ASP B 1 238 ? -0.6 7.066 12.023 1 95.56 238 ASP B N 1
ATOM 4797 C CA . ASP B 1 238 ? -1.114 7.262 10.672 1 95.56 238 ASP B CA 1
ATOM 4798 C C . ASP B 1 238 ? -1.615 5.945 10.078 1 95.56 238 ASP B C 1
ATOM 4800 O O . ASP B 1 238 ? -2.686 5.898 9.469 1 95.56 238 ASP B O 1
ATOM 4804 N N . LEU B 1 239 ? -0.835 4.898 10.211 1 97.81 239 LEU B N 1
ATOM 4805 C CA . LEU B 1 239 ? -1.196 3.584 9.695 1 97.81 239 LEU B CA 1
ATOM 4806 C C . LEU B 1 239 ? -2.461 3.062 10.375 1 97.81 239 LEU B C 1
ATOM 4808 O O . LEU B 1 239 ? -3.354 2.535 9.703 1 97.81 239 LEU B O 1
ATOM 4812 N N . ALA B 1 240 ? -2.521 3.207 11.672 1 97.5 240 ALA B N 1
ATOM 4813 C CA . ALA B 1 240 ? -3.689 2.756 12.422 1 97.5 240 ALA B CA 1
ATOM 4814 C C . ALA B 1 240 ? -4.957 3.455 11.938 1 97.5 240 ALA B C 1
ATOM 4816 O O . ALA B 1 240 ? -5.992 2.816 11.742 1 97.5 240 ALA B O 1
ATOM 4817 N N . PHE B 1 241 ? -4.828 4.723 11.75 1 95.19 241 PHE B N 1
ATOM 4818 C CA . PHE B 1 241 ? -5.965 5.48 11.242 1 95.19 241 PHE B CA 1
ATOM 4819 C C . PHE B 1 241 ? -6.375 4.988 9.859 1 95.19 241 PHE B C 1
ATOM 4821 O O . PHE B 1 241 ? -7.551 4.707 9.617 1 95.19 241 PHE B O 1
ATOM 4828 N N . ALA B 1 242 ? -5.422 4.906 8.984 1 96.12 242 ALA B N 1
ATOM 4829 C CA . ALA B 1 242 ? -5.695 4.508 7.609 1 96.12 242 ALA B CA 1
ATOM 4830 C C . ALA B 1 242 ? -6.336 3.123 7.555 1 96.12 242 ALA B C 1
ATOM 4832 O O . ALA B 1 242 ? -7.262 2.891 6.773 1 96.12 242 ALA B O 1
ATOM 4833 N N . PHE B 1 243 ? -5.918 2.186 8.414 1 97.75 243 PHE B N 1
ATOM 4834 C CA . PHE B 1 243 ? -6.387 0.81 8.312 1 97.75 243 PHE B CA 1
ATOM 4835 C C . PHE B 1 243 ? -7.613 0.593 9.195 1 97.75 243 PHE B C 1
ATOM 4837 O O . PHE B 1 243 ? -8.188 -0.496 9.211 1 97.75 243 PHE B O 1
ATOM 4844 N N . SER B 1 244 ? -8.047 1.681 9.906 1 97.25 244 SER B N 1
ATOM 4845 C CA . SER B 1 244 ? -9.406 1.667 10.445 1 97.25 244 SER B CA 1
ATOM 4846 C C . SER B 1 244 ? -10.438 1.879 9.336 1 97.25 244 SER B C 1
ATOM 4848 O O . SER B 1 244 ? -11.617 1.584 9.523 1 97.25 244 SER B O 1
ATOM 4850 N N . LEU B 1 245 ? -10.023 2.439 8.242 1 97.19 245 LEU B N 1
ATOM 4851 C CA . LEU B 1 245 ? -10.828 2.594 7.039 1 97.19 245 LEU B CA 1
ATOM 4852 C C . LEU B 1 245 ? -10.055 2.141 5.805 1 97.19 245 LEU B C 1
ATOM 4854 O O . LEU B 1 245 ? -9.797 2.939 4.902 1 97.19 245 LEU B O 1
ATOM 4858 N N . PRO B 1 246 ? -9.758 0.863 5.719 1 96.81 246 PRO B N 1
ATOM 4859 C CA . PRO B 1 246 ? -8.734 0.365 4.793 1 96.81 246 PRO B CA 1
ATOM 4860 C C . PRO B 1 246 ? -9.102 0.604 3.33 1 96.81 246 PRO B C 1
ATOM 4862 O O . PRO B 1 246 ? -8.219 0.879 2.51 1 96.81 246 PRO B O 1
ATOM 4865 N N . PHE B 1 247 ? -10.32 0.535 2.955 1 96.81 247 PHE B N 1
ATOM 4866 C CA . PHE B 1 247 ? -10.68 0.64 1.546 1 96.81 247 PHE B CA 1
ATOM 4867 C C . PHE B 1 247 ? -10.82 2.1 1.13 1 96.81 247 PHE B C 1
ATOM 4869 O O . PHE B 1 247 ? -10.922 2.404 -0.06 1 96.81 247 PHE B O 1
ATOM 4876 N N . ASP B 1 248 ? -10.797 2.979 2.092 1 94.38 248 ASP B N 1
ATOM 4877 C CA . ASP B 1 248 ? -10.82 4.41 1.795 1 94.38 248 ASP B CA 1
ATOM 4878 C C . ASP B 1 248 ? -9.414 4.996 1.812 1 94.38 248 ASP B C 1
ATOM 4880 O O . ASP B 1 248 ? -9.086 5.855 0.99 1 94.38 248 ASP B O 1
ATOM 4884 N N . TYR B 1 249 ? -8.562 4.504 2.744 1 92.44 249 TYR B N 1
ATOM 4885 C CA . TYR B 1 249 ? -7.309 5.211 2.98 1 92.44 249 TYR B CA 1
ATOM 4886 C C . TYR B 1 249 ? -6.125 4.254 2.893 1 92.44 249 TYR B C 1
ATOM 4888 O O . TYR B 1 249 ? -4.988 4.684 2.674 1 92.44 249 TYR B O 1
ATOM 4896 N N . GLY B 1 250 ? -6.281 3.021 3.07 1 89.62 250 GLY B N 1
ATOM 4897 C CA . GLY B 1 250 ? -5.207 2.066 3.285 1 89.62 250 GLY B CA 1
ATOM 4898 C C . GLY B 1 250 ? -4.168 2.078 2.182 1 89.62 250 GLY B C 1
ATOM 4899 O O . GLY B 1 250 ? -2.975 2.238 2.445 1 89.62 250 GLY B O 1
ATOM 4900 N N . ARG B 1 251 ? -4.605 2.064 0.973 1 89.56 251 ARG B N 1
ATOM 4901 C CA . ARG B 1 251 ? -3.715 1.933 -0.176 1 89.56 251 ARG B CA 1
ATOM 4902 C C . ARG B 1 251 ? -2.869 3.188 -0.359 1 89.56 251 ARG B C 1
ATOM 4904 O O . ARG B 1 251 ? -1.684 3.102 -0.687 1 89.56 251 ARG B O 1
ATOM 4911 N N . ASP B 1 252 ? -3.344 4.281 -0.088 1 87.25 252 ASP B N 1
ATOM 4912 C CA . ASP B 1 252 ? -2.684 5.555 -0.363 1 87.25 252 ASP B CA 1
ATOM 4913 C C . ASP B 1 252 ? -1.666 5.891 0.724 1 87.25 252 ASP B C 1
ATOM 4915 O O . ASP B 1 252 ? -0.719 6.645 0.483 1 87.25 252 ASP B O 1
ATOM 4919 N N . PHE B 1 253 ? -1.829 5.297 1.855 1 88.25 253 PHE B N 1
ATOM 4920 C CA . PHE B 1 253 ? -1.065 5.773 3.002 1 88.25 253 PHE B CA 1
ATOM 4921 C C . PHE B 1 253 ? 0.053 4.797 3.352 1 88.25 253 PHE B C 1
ATOM 4923 O O . PHE B 1 253 ? 1.075 5.191 3.916 1 88.25 253 PHE B O 1
ATOM 4930 N N . ILE B 1 254 ? -0.133 3.625 3.018 1 95.12 254 ILE B N 1
ATOM 4931 C CA . ILE B 1 254 ? 0.642 2.576 3.674 1 95.12 254 ILE B CA 1
ATOM 4932 C C . ILE B 1 254 ? 2.088 2.621 3.186 1 95.12 254 ILE B C 1
ATOM 4934 O O . ILE B 1 254 ? 3.021 2.604 3.99 1 95.12 254 ILE B O 1
ATOM 4938 N N . PHE B 1 255 ? 2.332 2.801 1.999 1 96.44 255 PHE B N 1
ATOM 4939 C CA . PHE B 1 255 ? 3.664 2.59 1.444 1 96.44 255 PHE B CA 1
ATOM 4940 C C . PHE B 1 255 ? 4.633 3.654 1.947 1 96.44 255 PHE B C 1
ATOM 4942 O O . PHE B 1 255 ? 5.723 3.332 2.424 1 96.44 255 PHE B O 1
ATOM 4949 N N . SER B 1 256 ? 4.25 4.902 1.88 1 95.62 256 SER B N 1
ATOM 4950 C CA . SER B 1 256 ? 5.137 5.992 2.277 1 95.62 256 SER B CA 1
ATOM 4951 C C . SER B 1 256 ? 5.535 5.875 3.744 1 95.62 256 SER B C 1
ATOM 4953 O O . SER B 1 256 ? 6.688 6.129 4.102 1 95.62 256 SER B O 1
ATOM 4955 N N . ARG B 1 257 ? 4.637 5.473 4.59 1 97.06 257 ARG B N 1
ATOM 4956 C CA . ARG B 1 257 ? 4.922 5.355 6.016 1 97.06 257 ARG B CA 1
ATOM 4957 C C . ARG B 1 257 ? 5.859 4.188 6.293 1 97.06 257 ARG B C 1
ATOM 4959 O O . ARG B 1 257 ? 6.738 4.281 7.156 1 97.06 257 ARG B O 1
ATOM 4966 N N . LEU B 1 258 ? 5.699 3.129 5.566 1 97.88 258 LEU B N 1
ATOM 4967 C CA . LEU B 1 258 ? 6.59 1.988 5.758 1 97.88 258 LEU B CA 1
ATOM 4968 C C . LEU B 1 258 ? 8.016 2.334 5.34 1 97.88 258 LEU B C 1
ATOM 4970 O O . LEU B 1 258 ? 8.977 1.971 6.027 1 97.88 258 LEU B O 1
ATOM 4974 N N . ILE B 1 259 ? 8.125 3.027 4.223 1 97.69 259 ILE B N 1
ATOM 4975 C CA . ILE B 1 259 ? 9.438 3.432 3.746 1 97.69 259 ILE B CA 1
ATOM 4976 C C . ILE B 1 259 ? 10.117 4.316 4.793 1 97.69 259 ILE B C 1
ATOM 4978 O O . ILE B 1 259 ? 11.305 4.16 5.066 1 97.69 259 ILE B O 1
ATOM 4982 N N . ARG B 1 260 ? 9.359 5.195 5.422 1 98.06 260 ARG B N 1
ATOM 4983 C CA . ARG B 1 260 ? 9.906 6.047 6.477 1 98.06 260 ARG B CA 1
ATOM 4984 C C . ARG B 1 260 ? 10.445 5.211 7.633 1 98.06 260 ARG B C 1
ATOM 4986 O O . ARG B 1 260 ? 11.539 5.473 8.133 1 98.06 260 ARG B O 1
ATOM 4993 N N . GLU B 1 261 ? 9.672 4.211 7.996 1 98.5 261 GLU B N 1
ATOM 4994 C CA . GLU B 1 261 ? 10.062 3.332 9.094 1 98.5 261 GLU B CA 1
ATOM 4995 C C . GLU B 1 261 ? 11.344 2.574 8.766 1 98.5 261 GLU B C 1
ATOM 4997 O O . GLU B 1 261 ? 12.219 2.43 9.617 1 98.5 261 GLU B O 1
ATOM 5002 N N . GLY B 1 262 ? 11.461 2.105 7.535 1 98.62 262 GLY B N 1
ATOM 5003 C CA . GLY B 1 262 ? 12.656 1.384 7.125 1 98.62 262 GLY B CA 1
ATOM 5004 C C . GLY B 1 262 ? 13.914 2.232 7.18 1 98.62 262 GLY B C 1
ATOM 5005 O O . GLY B 1 262 ? 14.922 1.82 7.758 1 98.62 262 GLY B O 1
ATOM 5006 N N . PHE B 1 263 ? 13.867 3.4 6.605 1 98.69 263 PHE B N 1
ATOM 5007 C CA . PHE B 1 263 ? 15.031 4.281 6.566 1 98.69 263 PHE B CA 1
ATOM 5008 C C . PHE B 1 263 ? 15.398 4.75 7.969 1 98.69 263 PHE B C 1
ATOM 5010 O O . PHE B 1 263 ? 16.578 4.852 8.305 1 98.69 263 PHE B O 1
ATOM 5017 N N . GLN B 1 264 ? 14.352 5.066 8.773 1 98.44 264 GLN B N 1
ATOM 5018 C CA . GLN B 1 264 ? 14.602 5.512 10.133 1 98.44 264 GLN B CA 1
ATOM 5019 C C . GLN B 1 264 ? 15.297 4.426 10.953 1 98.44 264 GLN B C 1
ATOM 5021 O O . GLN B 1 264 ? 16.234 4.715 11.703 1 98.44 264 GLN B O 1
ATOM 5026 N N . ALA B 1 265 ? 14.867 3.17 10.797 1 98.44 265 ALA B N 1
ATOM 5027 C CA . ALA B 1 265 ? 15.484 2.055 11.508 1 98.44 265 ALA B CA 1
ATOM 5028 C C . ALA B 1 265 ? 16.969 1.934 11.164 1 98.44 265 ALA B C 1
ATOM 5030 O O . ALA B 1 265 ? 17.797 1.707 12.039 1 98.44 265 ALA B O 1
ATOM 5031 N N . VAL B 1 266 ? 17.297 2.064 9.898 1 98.5 266 VAL B N 1
ATOM 5032 C CA . VAL B 1 266 ? 18.672 1.938 9.445 1 98.5 266 VAL B CA 1
ATOM 5033 C C . VAL B 1 266 ? 19.5 3.129 9.938 1 98.5 266 VAL B C 1
ATOM 5035 O O . VAL B 1 266 ? 20.594 2.955 10.469 1 98.5 266 VAL B O 1
ATOM 5038 N N . GLU B 1 267 ? 18.953 4.355 9.758 1 97.75 267 GLU B N 1
ATOM 5039 C CA . GLU B 1 267 ? 19.688 5.559 10.156 1 97.75 267 GLU B CA 1
ATOM 5040 C C . GLU B 1 267 ? 19.969 5.555 11.656 1 97.75 267 GLU B C 1
ATOM 5042 O O . GLU B 1 267 ? 21.047 5.98 12.086 1 97.75 267 GLU B O 1
ATOM 5047 N N . PHE B 1 268 ? 19.016 5.109 12.414 1 96.81 268 PHE B N 1
ATOM 5048 C CA . PHE B 1 268 ? 19.141 5.152 13.867 1 96.81 268 PHE B CA 1
ATOM 5049 C C . PHE B 1 268 ? 19.938 3.953 14.375 1 96.81 268 PHE B C 1
ATOM 5051 O O . PHE B 1 268 ? 20.109 3.789 15.586 1 96.81 268 PHE B O 1
ATOM 5058 N N . GLU B 1 269 ? 20.406 3.105 13.492 1 96.25 269 GLU B N 1
ATOM 5059 C CA . GLU B 1 269 ? 21.219 1.941 13.82 1 96.25 269 GLU B CA 1
ATOM 5060 C C . GLU B 1 269 ? 20.578 1.102 14.922 1 96.25 269 GLU B C 1
ATOM 5062 O O . GLU B 1 269 ? 21.219 0.775 15.922 1 96.25 269 GLU B O 1
ATOM 5067 N N . GLU B 1 270 ? 19.406 0.827 14.711 1 96.06 270 GLU B N 1
ATOM 5068 C CA . GLU B 1 270 ? 18.641 0.088 15.711 1 96.06 270 GLU B CA 1
ATOM 5069 C C . GLU B 1 270 ? 19.188 -1.327 15.891 1 96.06 270 GLU B C 1
ATOM 5071 O O . GLU B 1 270 ? 19.578 -1.97 14.914 1 96.06 270 GLU B O 1
ATOM 5076 N N . SER B 1 271 ? 19.094 -1.789 17.188 1 97.5 271 SER B N 1
ATOM 5077 C CA . SER B 1 271 ? 19.406 -3.182 17.484 1 97.5 271 SER B CA 1
ATOM 5078 C C . SER B 1 271 ? 18.328 -4.121 16.969 1 97.5 271 SER B C 1
ATOM 5080 O O . SER B 1 271 ? 17.25 -3.674 16.562 1 97.5 271 SER B O 1
ATOM 5082 N N . ASP B 1 272 ? 18.625 -5.391 16.938 1 97.62 272 ASP B N 1
ATOM 5083 C CA . ASP B 1 272 ? 17.641 -6.383 16.516 1 97.62 272 ASP B CA 1
ATOM 5084 C C . ASP B 1 272 ? 16.391 -6.312 17.375 1 97.62 272 ASP B C 1
ATOM 5086 O O . ASP B 1 272 ? 15.273 -6.469 16.875 1 97.62 272 ASP B O 1
ATOM 5090 N N . ALA B 1 273 ? 16.594 -6.082 18.625 1 98.12 273 ALA B N 1
ATOM 5091 C CA . ALA B 1 273 ? 15.469 -6.004 19.547 1 98.12 273 ALA B CA 1
ATOM 5092 C C . ALA B 1 273 ? 14.602 -4.785 19.25 1 98.12 273 ALA B C 1
ATOM 5094 O O . ALA B 1 273 ? 13.375 -4.875 19.25 1 98.12 273 ALA B O 1
ATOM 5095 N N . GLU B 1 274 ? 15.258 -3.631 19.016 1 97.88 274 GLU B N 1
ATOM 5096 C CA . GLU B 1 274 ? 14.531 -2.406 18.688 1 97.88 274 GLU B CA 1
ATOM 5097 C C . GLU B 1 274 ? 13.789 -2.545 17.375 1 97.88 274 GLU B C 1
ATOM 5099 O O . GLU B 1 274 ? 12.648 -2.086 17.234 1 97.88 274 GLU B O 1
ATOM 5104 N N . LEU B 1 275 ? 14.5 -3.184 16.453 1 98.56 275 LEU B N 1
ATOM 5105 C CA . LEU B 1 275 ? 13.898 -3.416 15.148 1 98.56 275 LEU B CA 1
ATOM 5106 C C . LEU B 1 275 ? 12.664 -4.305 15.266 1 98.56 275 LEU B C 1
ATOM 5108 O O . LEU B 1 275 ? 11.648 -4.059 14.609 1 98.56 275 LEU B O 1
ATOM 5112 N N . ARG B 1 276 ? 12.719 -5.352 16.062 1 98.62 276 ARG B N 1
ATOM 5113 C CA . ARG B 1 276 ? 11.586 -6.246 16.297 1 98.62 276 ARG B CA 1
ATOM 5114 C C . ARG B 1 276 ? 10.422 -5.504 16.938 1 98.62 276 ARG B C 1
ATOM 5116 O O . ARG B 1 276 ? 9.273 -5.691 16.547 1 98.62 276 ARG B O 1
ATOM 5123 N N . GLU B 1 277 ? 10.711 -4.645 17.906 1 98.44 277 GLU B N 1
ATOM 5124 C CA . GLU B 1 277 ? 9.672 -3.846 18.547 1 98.44 277 GLU B CA 1
ATOM 5125 C C . GLU B 1 277 ? 8.992 -2.926 17.531 1 98.44 277 GLU B C 1
ATOM 5127 O O . GLU B 1 277 ? 7.766 -2.779 17.547 1 98.44 277 GLU B O 1
ATOM 5132 N N . ARG B 1 278 ? 9.82 -2.275 16.719 1 98.56 278 ARG B N 1
ATOM 5133 C CA . ARG B 1 278 ? 9.281 -1.418 15.672 1 98.56 278 ARG B CA 1
ATOM 5134 C C . ARG B 1 278 ? 8.391 -2.209 14.727 1 98.56 278 ARG B C 1
ATOM 5136 O O . ARG B 1 278 ? 7.297 -1.762 14.375 1 98.56 278 ARG B O 1
ATOM 5143 N N . ALA B 1 279 ? 8.844 -3.379 14.297 1 98.88 279 ALA B N 1
ATOM 5144 C CA . ALA B 1 279 ? 8.078 -4.238 13.398 1 98.88 279 ALA B CA 1
ATOM 5145 C C . ALA B 1 279 ? 6.742 -4.625 14.016 1 98.88 279 ALA B C 1
ATOM 5147 O O . ALA B 1 279 ? 5.707 -4.594 13.344 1 98.88 279 ALA B O 1
ATOM 5148 N N . HIS B 1 280 ? 6.785 -4.992 15.266 1 98.88 280 HIS B N 1
ATOM 5149 C CA . HIS B 1 280 ? 5.57 -5.395 15.961 1 98.88 280 HIS B CA 1
ATOM 5150 C C . HIS B 1 280 ? 4.578 -4.238 16.047 1 98.88 280 HIS B C 1
ATOM 5152 O O . HIS B 1 280 ? 3.377 -4.43 15.836 1 98.88 280 HIS B O 1
ATOM 5158 N N . ARG B 1 281 ? 5.078 -3.066 16.328 1 98.62 281 ARG B N 1
ATOM 5159 C CA . ARG B 1 281 ? 4.227 -1.883 16.375 1 98.62 281 ARG B CA 1
ATOM 5160 C C . ARG B 1 281 ? 3.557 -1.62 15.039 1 98.62 281 ARG B C 1
ATOM 5162 O O . ARG B 1 281 ? 2.371 -1.286 14.984 1 98.62 281 ARG B O 1
ATOM 5169 N N . ILE B 1 282 ? 4.289 -1.787 13.984 1 98.62 282 ILE B N 1
ATOM 5170 C CA . ILE B 1 282 ? 3.756 -1.599 12.641 1 98.62 282 ILE B CA 1
ATOM 5171 C C . ILE B 1 282 ? 2.643 -2.609 12.383 1 98.62 282 ILE B C 1
ATOM 5173 O O . ILE B 1 282 ? 1.545 -2.24 11.953 1 98.62 282 ILE B O 1
ATOM 5177 N N . GLY B 1 283 ? 2.93 -3.885 12.633 1 98.81 283 GLY B N 1
ATOM 5178 C CA . GLY B 1 283 ? 1.938 -4.926 12.414 1 98.81 283 GLY B CA 1
ATOM 5179 C C . GLY B 1 283 ? 0.647 -4.691 13.172 1 98.81 283 GLY B C 1
ATOM 5180 O O . GLY B 1 283 ? -0.443 -4.879 12.633 1 98.81 283 GLY B O 1
ATOM 5181 N N . GLU B 1 284 ? 0.779 -4.285 14.438 1 98.88 284 GLU B N 1
ATOM 5182 C CA . GLU B 1 284 ? -0.387 -4.004 15.273 1 98.88 284 GLU B CA 1
ATOM 5183 C C . GLU B 1 284 ? -1.178 -2.816 14.727 1 98.88 284 GLU B C 1
ATOM 5185 O O . GLU B 1 284 ? -2.41 -2.834 14.719 1 98.88 284 GLU B O 1
ATOM 5190 N N . SER B 1 285 ? -0.475 -1.818 14.273 1 98.56 285 SER B N 1
ATOM 5191 C CA . SER B 1 285 ? -1.117 -0.616 13.75 1 98.56 285 SER B CA 1
ATOM 5192 C C . SER B 1 285 ? -1.904 -0.915 12.477 1 98.56 285 SER B C 1
ATOM 5194 O O . SER B 1 285 ? -2.896 -0.244 12.188 1 98.56 285 SER B O 1
ATOM 5196 N N . LEU B 1 286 ? -1.505 -1.897 11.773 1 98.62 286 LEU B N 1
ATOM 5197 C CA . LEU B 1 286 ? -2.172 -2.262 10.523 1 98.62 286 LEU B CA 1
ATOM 5198 C C . LEU B 1 286 ? -3.354 -3.189 10.789 1 98.62 286 LEU B C 1
ATOM 5200 O O . LEU B 1 286 ? -4.465 -2.932 10.328 1 98.62 286 LEU B O 1
ATOM 5204 N N . LEU B 1 287 ? -3.123 -4.18 11.562 1 98.81 287 LEU B N 1
ATOM 5205 C CA . LEU B 1 287 ? -4.062 -5.293 11.625 1 98.81 287 LEU B CA 1
ATOM 5206 C C . LEU B 1 287 ? -5.176 -5.012 12.633 1 98.81 287 LEU B C 1
ATOM 5208 O O . LEU B 1 287 ? -6.348 -5.293 12.367 1 98.81 287 LEU B O 1
ATOM 5212 N N . PHE B 1 288 ? -4.852 -4.477 13.836 1 98.81 288 PHE B N 1
ATOM 5213 C CA . PHE B 1 288 ? -5.824 -4.355 14.914 1 98.81 288 PHE B CA 1
ATOM 5214 C C . PHE B 1 288 ? -6.988 -3.465 14.492 1 98.81 288 PHE B C 1
ATOM 5216 O O . PHE B 1 288 ? -8.148 -3.881 14.555 1 98.81 288 PHE B O 1
ATOM 5223 N N . PRO B 1 289 ? -6.719 -2.254 13.984 1 98.31 289 PRO B N 1
ATOM 5224 C CA . PRO B 1 289 ? -7.852 -1.409 13.602 1 98.31 289 PRO B CA 1
ATOM 5225 C C . PRO B 1 289 ? -8.672 -2.01 12.461 1 98.31 289 PRO B C 1
ATOM 5227 O O . PRO B 1 289 ? -9.898 -1.864 12.43 1 98.31 289 PRO B O 1
ATOM 5230 N N . MET B 1 290 ? -8.023 -2.66 11.508 1 98.5 290 MET B N 1
ATOM 5231 C CA . MET B 1 290 ? -8.727 -3.27 10.383 1 98.5 290 MET B CA 1
ATOM 5232 C C . MET B 1 290 ? -9.672 -4.363 10.852 1 98.5 290 MET B C 1
ATOM 5234 O O . MET B 1 290 ? -10.828 -4.41 10.438 1 98.5 290 MET B O 1
ATOM 5238 N N . VAL B 1 291 ? -9.164 -5.211 11.711 1 98.75 291 VAL B N 1
ATOM 5239 C CA . VAL B 1 291 ? -9.953 -6.316 12.234 1 98.75 291 VAL B CA 1
ATOM 5240 C C . VAL B 1 291 ? -11.156 -5.77 13.008 1 98.75 291 VAL B C 1
ATOM 5242 O O . VAL B 1 291 ? -12.266 -6.277 12.875 1 98.75 291 VAL B O 1
ATOM 5245 N N . GLU B 1 292 ? -10.898 -4.723 13.797 1 98.44 292 GLU B N 1
ATOM 5246 C CA . GLU B 1 292 ? -11.984 -4.09 14.539 1 98.44 292 GLU B CA 1
ATOM 5247 C C . GLU B 1 292 ? -13.07 -3.572 13.594 1 98.44 292 GLU B C 1
ATOM 5249 O O . GLU B 1 292 ? -14.258 -3.77 13.844 1 98.44 292 GLU B O 1
ATOM 5254 N N . THR B 1 293 ? -12.703 -2.951 12.562 1 98.25 293 THR B N 1
ATOM 5255 C CA . THR B 1 293 ? -13.664 -2.404 11.609 1 98.25 293 THR B CA 1
ATOM 5256 C C . THR B 1 293 ? -14.438 -3.523 10.922 1 98.25 293 THR B C 1
ATOM 5258 O O . THR B 1 293 ? -15.656 -3.416 10.734 1 98.25 293 THR B O 1
ATOM 5261 N N . ILE B 1 294 ? -13.75 -4.609 10.516 1 98.62 294 ILE B N 1
ATOM 5262 C CA . ILE B 1 294 ? -14.438 -5.734 9.883 1 98.62 294 ILE B CA 1
ATOM 5263 C C . ILE B 1 294 ? -15.477 -6.309 10.852 1 98.62 294 ILE B C 1
ATOM 5265 O O . ILE B 1 294 ? -16.609 -6.59 10.453 1 98.62 294 ILE B O 1
ATOM 5269 N N . ARG B 1 295 ? -15.094 -6.441 12.133 1 98.38 295 ARG B N 1
ATOM 5270 C CA . ARG B 1 295 ? -16.016 -6.934 13.148 1 98.38 295 ARG B CA 1
ATOM 5271 C C . ARG B 1 295 ? -17.203 -5.984 13.32 1 98.38 295 ARG B C 1
ATOM 5273 O O . ARG B 1 295 ? -18.344 -6.426 13.461 1 98.38 295 ARG B O 1
ATOM 5280 N N . ASP B 1 296 ? -16.953 -4.68 13.305 1 97.31 296 ASP B N 1
ATOM 5281 C CA . ASP B 1 296 ? -18 -3.678 13.438 1 97.31 296 ASP B CA 1
ATOM 5282 C C . ASP B 1 296 ? -19 -3.766 12.281 1 97.31 296 ASP B C 1
ATOM 5284 O O . ASP B 1 296 ? -20.203 -3.738 12.492 1 97.31 296 ASP B O 1
ATOM 5288 N N . VAL B 1 297 ? -18.5 -3.85 11.117 1 97.69 297 VAL B N 1
ATOM 5289 C CA . VAL B 1 297 ? -19.359 -3.951 9.953 1 97.69 297 VAL B CA 1
ATOM 5290 C C . VAL B 1 297 ? -20.188 -5.227 10.031 1 97.69 297 VAL B C 1
ATOM 5292 O O . VAL B 1 297 ? -21.391 -5.215 9.75 1 97.69 297 VAL B O 1
ATOM 5295 N N . ARG B 1 298 ? -19.547 -6.324 10.391 1 97.62 298 ARG B N 1
ATOM 5296 C CA . ARG B 1 298 ? -20.25 -7.594 10.555 1 97.62 298 ARG B CA 1
ATOM 5297 C C . ARG B 1 298 ? -21.391 -7.465 11.555 1 97.62 298 ARG B C 1
ATOM 5299 O O . ARG B 1 298 ? -22.438 -8.086 11.391 1 97.62 298 ARG B O 1
ATOM 5306 N N . ALA B 1 299 ? -21.203 -6.668 12.562 1 97.12 299 ALA B N 1
ATOM 5307 C CA . ALA B 1 299 ? -22.188 -6.465 13.617 1 97.12 299 ALA B CA 1
ATOM 5308 C C . ALA B 1 299 ? -23.219 -5.414 13.211 1 97.12 299 ALA B C 1
ATOM 5310 O O . ALA B 1 299 ? -24.141 -5.109 13.977 1 97.12 299 ALA B O 1
ATOM 5311 N N . GLY B 1 300 ? -23.062 -4.797 12.055 1 94.88 300 GLY B N 1
ATOM 5312 C CA . GLY B 1 300 ? -24.016 -3.82 11.57 1 94.88 300 GLY B CA 1
ATOM 5313 C C . GLY B 1 300 ? -23.781 -2.426 12.109 1 94.88 300 GLY B C 1
ATOM 5314 O O . GLY B 1 300 ? -24.672 -1.572 12.062 1 94.88 300 GLY B O 1
ATOM 5315 N N . ALA B 1 301 ? -22.594 -2.191 12.617 1 93.5 301 ALA B N 1
ATOM 5316 C CA . ALA B 1 301 ? -22.266 -0.884 13.18 1 93.5 301 ALA B CA 1
ATOM 5317 C C . ALA B 1 301 ? -21.891 0.11 12.086 1 93.5 301 ALA B C 1
ATOM 5319 O O . ALA B 1 301 ? -21.469 -0.288 11 1 93.5 301 ALA B O 1
ATOM 5320 N N . THR B 1 302 ? -22.031 1.346 12.375 1 91.75 302 THR B N 1
ATOM 5321 C CA . THR B 1 302 ? -21.578 2.414 11.492 1 91.75 302 THR B CA 1
ATOM 5322 C C . THR B 1 302 ? -20.062 2.547 11.539 1 91.75 302 THR B C 1
ATOM 5324 O O . THR B 1 302 ? -19.453 2.451 12.602 1 91.75 302 THR B O 1
ATOM 5327 N N . VAL B 1 303 ? -19.562 2.699 10.328 1 94.56 303 VAL B N 1
ATOM 5328 C CA . VAL B 1 303 ? -18.109 2.854 10.219 1 94.56 303 VAL B CA 1
ATOM 5329 C C . VAL B 1 303 ? -17.781 4.203 9.586 1 94.56 303 VAL B C 1
ATOM 5331 O O . VAL B 1 303 ? -18.453 4.637 8.648 1 94.56 303 VAL B O 1
ATOM 5334 N N . GLY B 1 304 ? -16.797 4.887 10.133 1 95.31 304 GLY B N 1
ATOM 5335 C CA . GLY B 1 304 ? -16.359 6.18 9.633 1 95.31 304 GLY B CA 1
ATOM 5336 C C . GLY B 1 304 ? -15.453 6.918 10.594 1 95.31 304 GLY B C 1
ATOM 5337 O O . GLY B 1 304 ? -14.953 6.336 11.562 1 95.31 304 GLY B O 1
ATOM 5338 N N . GLU B 1 305 ? -15.172 8.203 10.312 1 95.31 305 GLU B N 1
ATOM 5339 C CA . GLU B 1 305 ? -14.352 9.055 11.156 1 95.31 305 GLU B CA 1
ATOM 5340 C C . GLU B 1 305 ? -15.195 9.758 12.219 1 95.31 305 GLU B C 1
ATOM 5342 O O . GLU B 1 305 ? -16.141 10.484 11.883 1 95.31 305 GLU B O 1
ATOM 5347 N N . ARG B 1 306 ? -14.883 9.617 13.484 1 94.44 306 ARG B N 1
ATOM 5348 C CA . ARG B 1 306 ? -15.625 10.242 14.57 1 94.44 306 ARG B CA 1
ATOM 5349 C C . ARG B 1 306 ? -14.977 11.562 14.992 1 94.44 306 ARG B C 1
ATOM 5351 O O . ARG B 1 306 ? -13.758 11.633 15.148 1 94.44 306 ARG B O 1
ATOM 5358 N N . HIS B 1 307 ? -15.781 12.5 15.078 1 97.44 307 HIS B N 1
ATOM 5359 C CA . HIS B 1 307 ? -15.328 13.82 15.484 1 97.44 307 HIS B CA 1
ATOM 5360 C C . HIS B 1 307 ? -16.266 14.43 16.516 1 97.44 307 HIS B C 1
ATOM 5362 O O . HIS B 1 307 ? -17.438 14.039 16.609 1 97.44 307 HIS B O 1
ATOM 5368 N N . THR B 1 308 ? -15.75 15.266 17.312 1 97.44 308 THR B N 1
ATOM 5369 C CA . THR B 1 308 ? -16.516 16.125 18.203 1 97.44 308 THR B CA 1
ATOM 5370 C C . THR B 1 308 ? -16.25 17.594 17.891 1 97.44 308 THR B C 1
ATOM 5372 O O . THR B 1 308 ? -15.109 18.016 17.734 1 97.44 308 THR B O 1
ATOM 5375 N N . VAL B 1 309 ? -17.344 18.312 17.75 1 97.81 309 VAL B N 1
ATOM 5376 C CA . VAL B 1 309 ? -17.203 19.75 17.547 1 97.81 309 VAL B CA 1
ATOM 5377 C C . VAL B 1 309 ? -17.859 20.5 18.688 1 97.81 309 VAL B C 1
ATOM 5379 O O . VAL B 1 309 ? -18.922 20.078 19.188 1 97.81 309 VAL B O 1
ATOM 5382 N N . ARG B 1 310 ? -17.234 21.516 19.109 1 97.56 310 ARG B N 1
ATOM 5383 C CA . ARG B 1 310 ? -17.75 22.391 20.141 1 97.56 310 ARG B CA 1
ATOM 5384 C C . ARG B 1 310 ? -17.641 23.859 19.734 1 97.56 310 ARG B C 1
ATOM 5386 O O . ARG B 1 310 ? -16.562 24.344 19.406 1 97.56 310 ARG B O 1
ATOM 5393 N N . ALA B 1 311 ? -18.703 24.578 19.688 1 98.12 311 ALA B N 1
ATOM 5394 C CA . ALA B 1 311 ? -18.781 25.984 19.312 1 98.12 311 ALA B CA 1
ATOM 5395 C C . ALA B 1 311 ? -20.156 26.562 19.594 1 98.12 311 ALA B C 1
ATOM 5397 O O . ALA B 1 311 ? -20.984 25.922 20.25 1 98.12 311 ALA B O 1
ATOM 5398 N N . SER B 1 312 ? -20.359 27.859 19.219 1 97.69 312 SER B N 1
ATOM 5399 C CA . SER B 1 312 ? -21.719 28.406 19.281 1 97.69 312 SER B CA 1
ATOM 5400 C C . SER B 1 312 ? -22.688 27.609 18.422 1 97.69 312 SER B C 1
ATOM 5402 O O . SER B 1 312 ? -22.281 26.969 17.453 1 97.69 312 SER B O 1
ATOM 5404 N N . PRO B 1 313 ? -23.922 27.594 18.797 1 97.94 313 PRO B N 1
ATOM 5405 C CA . PRO B 1 313 ? -24.906 26.859 18.016 1 97.94 313 PRO B CA 1
ATOM 5406 C C . PRO B 1 313 ? -24.875 27.234 16.531 1 97.94 313 PRO B C 1
ATOM 5408 O O . PRO B 1 313 ? -24.984 26.359 15.664 1 97.94 313 PRO B O 1
ATOM 5411 N N . GLU B 1 314 ? -24.719 28.453 16.281 1 97.06 314 GLU B N 1
ATOM 5412 C CA . GLU B 1 314 ? -24.672 28.922 14.891 1 97.06 314 GLU B CA 1
ATOM 5413 C C . GLU B 1 314 ? -23.469 28.359 14.156 1 97.06 314 GLU B C 1
ATOM 5415 O O . GLU B 1 314 ? -23.594 27.906 13.008 1 97.06 314 GLU B O 1
ATOM 5420 N N . THR B 1 315 ? -22.359 28.375 14.805 1 97.62 315 THR B N 1
ATOM 5421 C CA . THR B 1 315 ? -21.125 27.875 14.203 1 97.62 315 THR B CA 1
ATOM 5422 C C . THR B 1 315 ? -21.219 26.359 13.945 1 97.62 315 THR B C 1
ATOM 5424 O O . THR B 1 315 ? -20.812 25.875 12.891 1 97.62 315 THR B O 1
ATOM 5427 N N . VAL B 1 316 ? -21.719 25.625 14.875 1 98.5 316 VAL B N 1
ATOM 5428 C CA . VAL B 1 316 ? -21.875 24.188 14.727 1 98.5 316 VAL B CA 1
ATOM 5429 C C . VAL B 1 316 ? -22.812 23.875 13.57 1 98.5 316 VAL B C 1
ATOM 5431 O O . VAL B 1 316 ? -22.516 23.031 12.727 1 98.5 316 VAL B O 1
ATOM 5434 N N . ALA B 1 317 ? -23.938 24.625 13.539 1 97.81 317 ALA B N 1
ATOM 5435 C CA . ALA B 1 317 ? -24.891 24.422 12.453 1 97.81 317 ALA B CA 1
ATOM 5436 C C . ALA B 1 317 ? -24.25 24.672 11.102 1 97.81 317 ALA B C 1
ATOM 5438 O O . ALA B 1 317 ? -24.406 23.875 10.172 1 97.81 317 ALA B O 1
ATOM 5439 N N . ALA B 1 318 ? -23.547 25.75 11.008 1 97.56 318 ALA B N 1
ATOM 5440 C CA . ALA B 1 318 ? -22.859 26.094 9.766 1 97.56 318 ALA B CA 1
ATOM 5441 C C . ALA B 1 318 ? -21.828 25.047 9.391 1 97.56 318 ALA B C 1
ATOM 5443 O O . ALA B 1 318 ? -21.625 24.75 8.203 1 97.56 318 ALA B O 1
ATOM 5444 N N . THR B 1 319 ? -21.141 24.516 10.375 1 98.06 319 THR B N 1
ATOM 5445 C CA . THR B 1 319 ? -20.125 23.5 10.164 1 98.06 319 THR B CA 1
ATOM 5446 C C . THR B 1 319 ? -20.734 22.219 9.602 1 98.06 319 THR B C 1
ATOM 5448 O O . THR B 1 319 ? -20.25 21.672 8.609 1 98.06 319 THR B O 1
ATOM 5451 N N . LEU B 1 320 ? -21.766 21.766 10.219 1 98.12 320 LEU B N 1
ATOM 5452 C CA . LEU B 1 320 ? -22.438 20.547 9.766 1 98.12 320 LEU B CA 1
ATOM 5453 C C . LEU B 1 320 ? -23 20.719 8.359 1 98.12 320 LEU B C 1
ATOM 5455 O O . LEU B 1 320 ? -22.875 19.828 7.516 1 98.12 320 LEU B O 1
ATOM 5459 N N . ASP B 1 321 ? -23.594 21.891 8.117 1 97.12 321 ASP B N 1
ATOM 5460 C CA . ASP B 1 321 ? -24.109 22.188 6.789 1 97.12 321 ASP B CA 1
ATOM 5461 C C . ASP B 1 321 ? -22.984 22.188 5.75 1 97.12 321 ASP B C 1
ATOM 5463 O O . ASP B 1 321 ? -23.156 21.672 4.645 1 97.12 321 ASP B O 1
ATOM 5467 N N . HIS B 1 322 ? -21.938 22.781 6.133 1 96.44 322 HIS B N 1
ATOM 5468 C CA . HIS B 1 322 ? -20.766 22.844 5.258 1 96.44 322 HIS B CA 1
ATOM 5469 C C . HIS B 1 322 ? -20.297 21.438 4.883 1 96.44 322 HIS B C 1
ATOM 5471 O O . HIS B 1 322 ? -20.031 21.156 3.709 1 96.44 322 HIS B O 1
ATOM 5477 N N . LEU B 1 323 ? -20.141 20.547 5.852 1 96.62 323 LEU B N 1
ATOM 5478 C CA . LEU B 1 323 ? -19.703 19.172 5.613 1 96.62 323 LEU B CA 1
ATOM 5479 C C . LEU B 1 323 ? -20.688 18.453 4.699 1 96.62 323 LEU B C 1
ATOM 5481 O O . LEU B 1 323 ? -20.281 17.766 3.762 1 96.62 323 LEU B O 1
ATOM 5485 N N . ARG B 1 324 ? -21.984 18.688 4.895 1 96.69 324 ARG B N 1
ATOM 5486 C CA . ARG B 1 324 ? -23 18.062 4.059 1 96.69 324 ARG B CA 1
ATOM 5487 C C . ARG B 1 324 ? -22.938 18.594 2.629 1 96.69 324 ARG B C 1
ATOM 5489 O O . ARG B 1 324 ? -23.062 17.828 1.673 1 96.69 324 ARG B O 1
ATOM 5496 N N . ASP B 1 325 ? -22.688 19.828 2.543 1 94.06 325 ASP B N 1
ATOM 5497 C CA . ASP B 1 325 ? -22.594 20.453 1.229 1 94.06 325 ASP B CA 1
ATOM 5498 C C . ASP B 1 325 ? -21.406 19.906 0.446 1 94.06 325 ASP B C 1
ATOM 5500 O O . ASP B 1 325 ? -21.406 19.922 -0.787 1 94.06 325 ASP B O 1
ATOM 5504 N N . GLN B 1 326 ? -20.453 19.516 1.143 1 91.88 326 GLN B N 1
ATOM 5505 C CA . GLN B 1 326 ? -19.281 18.922 0.51 1 91.88 326 GLN B CA 1
ATOM 5506 C C . GLN B 1 326 ? -19.531 17.453 0.164 1 91.88 326 GLN B C 1
ATOM 5508 O O . GLN B 1 326 ? -18.609 16.75 -0.275 1 91.88 326 GLN B O 1
ATOM 5513 N N . GLY B 1 327 ? -20.672 16.953 0.442 1 92.44 327 GLY B N 1
ATOM 5514 C CA . GLY B 1 327 ? -21.062 15.602 0.064 1 92.44 327 GLY B CA 1
ATOM 5515 C C . GLY B 1 327 ? -20.734 14.57 1.134 1 92.44 327 GLY B C 1
ATOM 5516 O O . GLY B 1 327 ? -20.766 13.367 0.873 1 92.44 327 GLY B O 1
ATOM 5517 N N . ILE B 1 328 ? -20.438 15.016 2.307 1 95.12 328 ILE B N 1
ATOM 5518 C CA . ILE B 1 328 ? -20.109 14.094 3.391 1 95.12 328 ILE B CA 1
ATOM 5519 C C . ILE B 1 328 ? -21.375 13.688 4.125 1 95.12 328 ILE B C 1
ATOM 5521 O O . ILE B 1 328 ? -22.141 14.539 4.59 1 95.12 328 ILE B O 1
ATOM 5525 N N . ARG B 1 329 ? -21.641 12.406 4.223 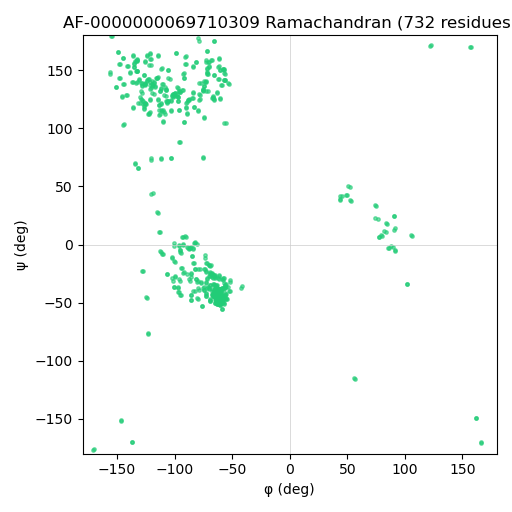1 95.25 329 ARG B N 1
ATOM 5526 C CA . ARG B 1 329 ? -22.75 11.891 5.016 1 95.25 329 ARG B CA 1
ATOM 5527 C C . ARG B 1 329 ? -22.406 11.875 6.5 1 95.25 329 ARG B C 1
ATOM 5529 O O . ARG B 1 329 ? -21.375 11.312 6.895 1 95.25 329 ARG B O 1
ATOM 5536 N N . LEU B 1 330 ? -23.25 12.43 7.273 1 97.5 330 LEU B N 1
ATOM 5537 C CA . LEU B 1 330 ? -22.984 12.539 8.703 1 97.5 330 LEU B CA 1
ATOM 5538 C C . LEU B 1 330 ? -24.031 11.75 9.5 1 97.5 330 LEU B C 1
ATOM 5540 O O . LEU B 1 330 ? -25.203 11.75 9.164 1 97.5 330 LEU B O 1
ATOM 5544 N N . GLU B 1 331 ? -23.578 11.062 10.453 1 97.19 331 GLU B N 1
ATOM 5545 C CA . GLU B 1 331 ? -24.438 10.484 11.492 1 97.19 331 GLU B CA 1
ATOM 5546 C C . GLU B 1 331 ? -24.156 11.125 12.844 1 97.19 331 GLU B C 1
ATOM 5548 O O . GLU B 1 331 ? -23.047 11.016 13.375 1 97.19 331 GLU B O 1
ATOM 5553 N N . ILE B 1 332 ? -25.188 11.719 13.391 1 97.94 332 ILE B N 1
ATOM 5554 C CA . ILE B 1 332 ? -25.031 12.391 14.68 1 97.94 332 ILE B CA 1
ATOM 5555 C C . ILE B 1 332 ? -25.188 11.383 15.812 1 97.94 332 ILE B C 1
ATOM 5557 O O . ILE B 1 332 ? -26.188 10.664 15.875 1 97.94 332 ILE B O 1
ATOM 5561 N N . GLU B 1 333 ? -24.219 11.344 16.672 1 97.19 333 GLU B N 1
ATOM 5562 C CA . GLU B 1 333 ? -24.234 10.398 17.781 1 97.19 333 GLU B CA 1
ATOM 5563 C C . GLU B 1 333 ? -24.672 11.078 19.078 1 97.19 333 GLU B C 1
ATOM 5565 O O . GLU B 1 333 ? -25.281 10.453 19.938 1 97.19 333 GLU B O 1
ATOM 5570 N N . SER B 1 334 ? -24.266 12.289 19.25 1 97.94 334 SER B N 1
ATOM 5571 C CA . SER B 1 334 ? -24.625 13.078 20.422 1 97.94 334 SER B CA 1
ATOM 5572 C C . SER B 1 334 ? -24.719 14.562 20.078 1 97.94 334 SER B C 1
ATOM 5574 O O . SER B 1 334 ? -23.984 15.055 19.219 1 97.94 334 SER B O 1
ATOM 5576 N N . ASP B 1 335 ? -25.641 15.273 20.656 1 98.31 335 ASP B N 1
ATOM 5577 C CA . ASP B 1 335 ? -25.891 16.703 20.484 1 98.31 335 ASP B CA 1
ATOM 5578 C C . ASP B 1 335 ? -26.344 17.344 21.797 1 98.31 335 ASP B C 1
ATOM 5580 O O . ASP B 1 335 ? -27.5 17.172 22.203 1 98.31 335 ASP B O 1
ATOM 5584 N N . ARG B 1 336 ? -25.422 18.047 22.406 1 97.44 336 ARG B N 1
ATOM 5585 C CA . ARG B 1 336 ? -25.719 18.578 23.734 1 97.44 336 ARG B CA 1
ATOM 5586 C C . ARG B 1 336 ? -25.281 20.047 23.844 1 97.44 336 ARG B C 1
ATOM 5588 O O . ARG B 1 336 ? -24.469 20.516 23.031 1 97.44 336 ARG B O 1
ATOM 5595 N N . THR B 1 337 ? -25.844 20.656 24.703 1 97.06 337 THR B N 1
ATOM 5596 C CA . THR B 1 337 ? -25.438 22.016 25.031 1 97.06 337 THR B CA 1
ATOM 5597 C C . THR B 1 337 ? -24.719 22.062 26.375 1 97.06 337 THR B C 1
ATOM 5599 O O . THR B 1 337 ? -25.25 21.578 27.375 1 97.06 337 THR B O 1
ATOM 5602 N N . ILE B 1 338 ? -23.562 22.562 26.328 1 95.88 338 ILE B N 1
ATOM 5603 C CA . ILE B 1 338 ? -22.766 22.703 27.547 1 95.88 338 ILE B CA 1
ATOM 5604 C C . ILE B 1 338 ? -22.281 24.156 27.688 1 95.88 338 ILE B C 1
ATOM 5606 O O . ILE B 1 338 ? -21.5 24.641 26.859 1 95.88 338 ILE B O 1
ATOM 5610 N N . ASP B 1 339 ? -22.641 24.922 28.781 1 93.06 339 ASP B N 1
ATOM 5611 C CA . ASP B 1 339 ? -22.219 26.281 29.047 1 93.06 339 ASP B CA 1
ATOM 5612 C C . ASP B 1 339 ? -22.422 27.188 27.828 1 93.06 339 ASP B C 1
ATOM 5614 O O . ASP B 1 339 ? -21.5 27.859 27.375 1 93.06 339 ASP B O 1
ATOM 5618 N N . ASP B 1 340 ? -23.516 27.078 27.156 1 93.19 340 ASP B N 1
ATOM 5619 C CA . ASP B 1 340 ? -23.969 27.906 26.047 1 93.19 340 ASP B CA 1
ATOM 5620 C C . ASP B 1 340 ? -23.25 27.547 24.75 1 93.19 340 ASP B C 1
ATOM 5622 O O . ASP B 1 340 ? -23.312 28.297 23.781 1 93.19 340 ASP B O 1
ATOM 5626 N N . GLN B 1 341 ? -22.469 26.5 24.797 1 96.94 341 GLN B N 1
ATOM 5627 C CA . GLN B 1 341 ? -21.859 25.969 23.594 1 96.94 341 GLN B CA 1
ATOM 5628 C C . GLN B 1 341 ? -22.547 24.672 23.156 1 96.94 341 GLN B C 1
ATOM 5630 O O . GLN B 1 341 ? -23.031 23.906 23.984 1 96.94 341 GLN B O 1
ATOM 5635 N N . ARG B 1 342 ? -22.656 24.531 21.875 1 98.12 342 ARG B N 1
ATOM 5636 C CA . ARG B 1 342 ? -23.172 23.297 21.312 1 98.12 342 ARG B CA 1
ATOM 5637 C C . ARG B 1 342 ? -22.047 22.297 21.062 1 98.12 342 ARG B C 1
ATOM 5639 O O . ARG B 1 342 ? -21.016 22.641 20.484 1 98.12 342 ARG B O 1
ATOM 5646 N N . VAL B 1 343 ? -22.156 21.125 21.656 1 98.38 343 VAL B N 1
ATOM 5647 C CA . VAL B 1 343 ? -21.172 20.047 21.5 1 98.38 343 VAL B CA 1
ATOM 5648 C C . VAL B 1 343 ? -21.828 18.875 20.75 1 98.38 343 VAL B C 1
ATOM 5650 O O . VAL B 1 343 ? -22.766 18.25 21.234 1 98.38 343 VAL B O 1
ATOM 5653 N N . VAL B 1 344 ? -21.297 18.594 19.531 1 98.5 344 VAL B N 1
ATOM 5654 C CA . VAL B 1 344 ? -21.875 17.547 18.688 1 98.5 344 VAL B CA 1
ATOM 5655 C C . VAL B 1 344 ? -20.828 16.5 18.375 1 98.5 344 VAL B C 1
ATOM 5657 O O . VAL B 1 344 ? -19.703 16.828 17.969 1 98.5 344 VAL B O 1
ATOM 5660 N N . GLU B 1 345 ? -21.125 15.281 18.672 1 98.06 345 GLU B N 1
ATOM 5661 C CA . GLU B 1 345 ? -20.344 14.125 18.234 1 98.06 345 GLU B CA 1
ATOM 5662 C C . GLU B 1 345 ? -20.953 13.492 16.984 1 98.06 345 GLU B C 1
ATOM 5664 O O . GLU B 1 345 ? -22.156 13.203 16.953 1 98.06 345 GLU B O 1
ATOM 5669 N N . PHE B 1 346 ? -20.125 13.336 15.969 1 97.75 346 PHE B N 1
ATOM 5670 C CA . PHE B 1 346 ? -20.672 12.781 14.734 1 97.75 346 PHE B CA 1
ATOM 5671 C C . PHE B 1 346 ? -19.656 11.898 14.039 1 97.75 346 PHE B C 1
ATOM 5673 O O . PHE B 1 346 ? -18.453 11.953 14.344 1 97.75 346 PHE B O 1
ATOM 5680 N N . VAL B 1 347 ? -20.172 11.055 13.172 1 96.94 347 VAL B N 1
ATOM 5681 C CA . VAL B 1 347 ? -19.375 10.172 12.336 1 96.94 347 VAL B CA 1
ATOM 5682 C C . VAL B 1 347 ? -19.469 10.594 10.875 1 96.94 347 VAL B C 1
ATOM 5684 O O . VAL B 1 347 ? -20.578 10.781 10.352 1 96.94 347 VAL B O 1
ATOM 5687 N N . LYS B 1 348 ? -18.344 10.898 10.297 1 96.81 348 LYS B N 1
ATOM 5688 C CA . LYS B 1 348 ? -18.312 10.969 8.844 1 96.81 348 LYS B CA 1
ATOM 5689 C C . LYS B 1 348 ? -18.344 9.578 8.227 1 96.81 348 LYS B C 1
ATOM 5691 O O . LYS B 1 348 ? -17.328 8.867 8.227 1 96.81 348 LYS B O 1
ATOM 5696 N N . VAL B 1 349 ? -19.375 9.266 7.656 1 94.69 349 VAL B N 1
ATOM 5697 C CA . VAL B 1 349 ? -19.609 7.887 7.227 1 94.69 349 VAL B CA 1
ATOM 5698 C C . VAL B 1 349 ? -18.781 7.586 5.98 1 94.69 349 VAL B C 1
ATOM 5700 O O . VAL B 1 349 ? -18.734 8.398 5.051 1 94.69 349 VAL B O 1
ATOM 5703 N N . THR B 1 350 ? -18.156 6.504 6.035 1 91.75 350 THR B N 1
ATOM 5704 C CA . THR B 1 350 ? -17.359 6.039 4.902 1 91.75 350 THR B CA 1
ATOM 5705 C C . THR B 1 350 ? -18.016 4.828 4.242 1 91.75 350 THR B C 1
ATOM 5707 O O . THR B 1 350 ? -17.844 3.697 4.695 1 91.75 350 THR B O 1
ATOM 5710 N N . ASP B 1 351 ? -18.594 4.969 3.148 1 89.94 351 ASP B N 1
ATOM 5711 C CA . ASP B 1 351 ? -19.391 3.941 2.496 1 89.94 351 ASP B CA 1
ATOM 5712 C C . ASP B 1 351 ? -18.516 2.924 1.78 1 89.94 351 ASP B C 1
ATOM 5714 O O . ASP B 1 351 ? -18.812 1.729 1.766 1 89.94 351 ASP B O 1
ATOM 5718 N N . LYS B 1 352 ? -17.422 3.383 1.313 1 94.44 352 LYS B N 1
ATOM 5719 C CA . LYS B 1 352 ? -16.594 2.471 0.537 1 94.44 352 LYS B CA 1
ATOM 5720 C C . LYS B 1 352 ? -16.078 1.326 1.405 1 94.44 352 LYS B C 1
ATOM 5722 O O . LYS B 1 352 ? -16.156 0.159 1.02 1 94.44 352 LYS B O 1
ATOM 5727 N N . THR B 1 353 ? -15.562 1.655 2.545 1 96.81 353 THR B N 1
ATOM 5728 C CA . THR B 1 353 ? -15.07 0.645 3.475 1 96.81 353 THR B CA 1
ATOM 5729 C C . THR B 1 353 ? -16.203 -0.27 3.926 1 96.81 353 THR B C 1
ATOM 5731 O O . THR B 1 353 ? -16.062 -1.495 3.906 1 96.81 353 THR B O 1
ATOM 5734 N N . ARG B 1 354 ? -17.219 0.306 4.328 1 96.19 354 ARG B N 1
ATOM 5735 C CA . ARG B 1 354 ? -18.359 -0.494 4.762 1 96.19 354 ARG B CA 1
ATOM 5736 C C . ARG B 1 354 ? -18.828 -1.42 3.646 1 96.19 354 ARG B C 1
ATOM 5738 O O . ARG B 1 354 ? -18.984 -2.625 3.857 1 96.19 354 ARG B O 1
ATOM 5745 N N . ASP B 1 355 ? -19.047 -0.861 2.455 1 97 355 ASP B N 1
ATOM 5746 C CA . ASP B 1 355 ? -19.609 -1.612 1.332 1 97 355 ASP B CA 1
ATOM 5747 C C . ASP B 1 355 ? -18.656 -2.734 0.905 1 97 355 ASP B C 1
ATOM 5749 O O . ASP B 1 355 ? -19.109 -3.852 0.625 1 97 355 ASP B O 1
ATOM 5753 N N . SER B 1 356 ? -17.438 -2.447 0.841 1 97.69 356 SER B N 1
ATOM 5754 C CA . SER B 1 356 ? -16.469 -3.457 0.452 1 97.69 356 SER B CA 1
ATOM 5755 C C . SER B 1 356 ? -16.406 -4.598 1.464 1 97.69 356 SER B C 1
ATOM 5757 O O . SER B 1 356 ? -16.406 -5.77 1.085 1 97.69 356 SER B O 1
ATOM 5759 N N . ILE B 1 357 ? -16.344 -4.215 2.707 1 98.12 357 ILE B N 1
ATOM 5760 C CA . ILE B 1 357 ? -16.281 -5.23 3.75 1 98.12 357 ILE B CA 1
ATOM 5761 C C . ILE B 1 357 ? -17.531 -6.094 3.709 1 98.12 357 ILE B C 1
ATOM 5763 O O . ILE B 1 357 ? -17.453 -7.324 3.793 1 98.12 357 ILE B O 1
ATOM 5767 N N . GLU B 1 358 ? -18.672 -5.461 3.568 1 97.94 358 GLU B N 1
ATOM 5768 C CA . GLU B 1 358 ? -19.938 -6.203 3.465 1 97.94 358 GLU B CA 1
ATOM 5769 C C . GLU B 1 358 ? -19.922 -7.148 2.264 1 97.94 358 GLU B C 1
ATOM 5771 O O . GLU B 1 358 ? -20.344 -8.297 2.367 1 97.94 358 GLU B O 1
ATOM 5776 N N . TYR B 1 359 ? -19.453 -6.656 1.161 1 97.94 359 TYR B N 1
ATOM 5777 C CA . TYR B 1 359 ? -19.375 -7.453 -0.058 1 97.94 359 TYR B CA 1
ATOM 5778 C C . TYR B 1 359 ? -18.578 -8.734 0.183 1 97.94 359 TYR B C 1
ATOM 5780 O O . TYR B 1 359 ? -19.031 -9.828 -0.178 1 97.94 359 TYR B O 1
ATOM 5788 N N . TYR B 1 360 ? -17.469 -8.617 0.815 1 97.94 360 TYR B N 1
ATOM 5789 C CA . TYR B 1 360 ? -16.609 -9.781 1.035 1 97.94 360 TYR B CA 1
ATOM 5790 C C . TYR B 1 360 ? -17.188 -10.688 2.117 1 97.94 360 TYR B C 1
ATOM 5792 O O . TYR B 1 360 ? -17.125 -11.914 2.008 1 97.94 360 TYR B O 1
ATOM 5800 N N . LEU B 1 361 ? -17.75 -10.062 3.158 1 98.06 361 LEU B N 1
ATOM 5801 C CA . LEU B 1 361 ? -18.359 -10.844 4.219 1 98.06 361 LEU B CA 1
ATOM 5802 C C . LEU B 1 361 ? -19.516 -11.68 3.674 1 98.06 361 LEU B C 1
ATOM 5804 O O . LEU B 1 361 ? -19.828 -12.75 4.203 1 98.06 361 LEU B O 1
ATOM 5808 N N . GLU B 1 362 ? -20.141 -11.227 2.609 1 97.44 362 GLU B N 1
ATOM 5809 C CA . GLU B 1 362 ? -21.281 -11.914 2.021 1 97.44 362 GLU B CA 1
ATOM 5810 C C . GLU B 1 362 ? -20.859 -12.875 0.923 1 97.44 362 GLU B C 1
ATOM 5812 O O . GLU B 1 362 ? -21.688 -13.383 0.169 1 97.44 362 GLU B O 1
ATOM 5817 N N . GLY B 1 363 ? -19.562 -13.055 0.759 1 96.31 363 GLY B N 1
ATOM 5818 C CA . GLY B 1 363 ? -19.062 -14.094 -0.133 1 96.31 363 GLY B CA 1
ATOM 5819 C C . GLY B 1 363 ? -18.5 -13.539 -1.431 1 96.31 363 GLY B C 1
ATOM 5820 O O . GLY B 1 363 ? -18.172 -14.305 -2.346 1 96.31 363 GLY B O 1
ATOM 5821 N N . GLY B 1 364 ? -18.406 -12.219 -1.482 1 96.38 364 GLY B N 1
ATOM 5822 C CA . GLY B 1 364 ? -17.797 -11.617 -2.652 1 96.38 364 GLY B CA 1
ATOM 5823 C C . GLY B 1 364 ? -16.359 -12.055 -2.859 1 96.38 364 GLY B C 1
ATOM 5824 O O . GLY B 1 364 ? -15.648 -12.367 -1.897 1 96.38 364 GLY B O 1
ATOM 5825 N N . THR B 1 365 ? -15.93 -12.086 -4.176 1 96.31 365 THR B N 1
ATOM 5826 C CA . THR B 1 365 ? -14.586 -12.539 -4.516 1 96.31 365 THR B CA 1
ATOM 5827 C C . THR B 1 365 ? -13.758 -11.398 -5.098 1 96.31 365 THR B C 1
ATOM 5829 O O . THR B 1 365 ? -14.297 -10.32 -5.375 1 96.31 365 THR B O 1
ATOM 5832 N N . ILE B 1 366 ? -12.477 -11.586 -5.113 1 93.69 366 ILE B N 1
ATOM 5833 C CA . ILE B 1 366 ? -11.547 -10.648 -5.727 1 93.69 366 ILE B CA 1
ATOM 5834 C C . ILE B 1 366 ? -10.969 -11.25 -7.004 1 93.69 366 ILE B C 1
ATOM 5836 O O . ILE B 1 366 ? -10.492 -12.391 -7 1 93.69 366 ILE B O 1
ATOM 5840 N N . ASP B 1 367 ? -11.047 -10.477 -8.133 1 84.94 367 ASP B N 1
ATOM 5841 C CA . ASP B 1 367 ? -10.398 -10.891 -9.367 1 84.94 367 ASP B CA 1
ATOM 5842 C C . ASP B 1 367 ? -8.984 -10.312 -9.469 1 84.94 367 ASP B C 1
ATOM 5844 O O . ASP B 1 367 ? -8.805 -9.094 -9.398 1 84.94 367 ASP B O 1
ATOM 5848 N N . GLU B 1 368 ? -8.023 -11.094 -9.281 1 74.06 368 GLU B N 1
ATOM 5849 C CA . GLU B 1 368 ? -6.656 -10.586 -9.344 1 74.06 368 GLU B CA 1
ATOM 5850 C C . GLU B 1 368 ? -5.949 -11.086 -10.602 1 74.06 368 GLU B C 1
ATOM 5852 O O . GLU B 1 368 ? -6.277 -12.148 -11.125 1 74.06 368 GLU B O 1
#

Sequence (736 aa):
MDEANLLDVSPDEVETVLEHFERETVEGRTYRRLPDARHGVERGTVLIDDTAVRGFPSIPRALVLETGIPTFFSGPLAVEEKLNGYNVRIANVGEPLAFSRGGIVCPFTTPKARELLDLEAFFADHPEKMLSAEFIGPENPYTAHEYPEVSSLGVRVFDVRDRVTGRPLPVRERRDLLSEYGFPQPELFGIPEPDRAVAVVRDVIDDLDDRGREGVVMQSTDGRDLLKYTTGTQHADDLAFAFSLPFDYGRDFIFSRLIREGFQAVEFEESDAELRERAHRIGESLLFPMVETIRDVRAGATVGERHTVRASPETVAATLDHLRDQGIRLEIESDRTIDDQRVVEFVKVTDKTRDSIEYYLEGGTIDEMDEANLLDVSPDEVETVLEHFERETVEGRTYRRLPDARHGVERGTVLIDDTAVRGFPSIPRALVLETGIPTFFSGPLAVEEKLNGYNVRIANVGEPLAFSRGGIVCPFTTPKARELLDLEAFFADHPEKMLSAEFIGPENPYTAHEYPEVSSLGVRVFDVRDRVTGRPLPVRERRDLLSEYGFPQPELFGIPEPDRAVAVVRDVIDDLDDRGREGVVMQSTDGRDLLKYTTGTQHADDLAFAFSLPFDYGRDFIFSRLIREGFQAVEFEESDAELRERAHRIGESLLFPMVETIRDVRAGATVGERHTVRASPETVAATLDHLRDQGIRLEIESDRTIDDQRVVEFVKVTDKTRDSIEYYLEGGTIDE

Organism: NCBI:txid1604004

Solvent-accessible surface area (backbone atoms only — not comparable to full-atom values): 37602 Å² total; per-residue (Å²): 130,64,66,38,73,40,59,72,45,58,72,84,49,32,65,64,49,57,70,57,42,40,87,46,75,52,96,87,42,71,34,32,21,19,75,57,62,48,97,88,40,38,27,8,19,28,44,40,92,93,36,40,39,52,29,65,80,80,55,32,30,44,53,30,56,82,35,15,49,63,69,73,42,94,49,45,32,37,37,29,52,32,77,70,46,46,57,33,39,36,36,56,70,93,51,75,40,26,22,36,64,61,32,44,72,34,60,51,52,25,61,49,48,59,70,76,34,66,52,66,67,50,39,72,78,40,54,60,39,23,41,30,30,37,38,34,13,43,34,32,87,81,36,76,34,81,42,94,91,32,85,40,71,40,66,25,48,73,46,43,23,36,18,43,74,49,49,49,43,32,47,68,60,37,54,51,54,35,51,75,68,67,50,50,55,55,59,72,80,46,66,40,48,61,94,46,34,50,62,53,51,51,53,49,43,53,53,33,31,76,70,65,33,37,31,35,37,36,25,34,52,59,42,77,49,56,38,30,44,70,21,66,49,34,39,32,52,52,37,23,55,26,17,48,34,41,73,73,34,27,75,81,49,47,54,66,41,51,52,45,50,30,41,41,44,56,75,66,63,54,50,72,67,55,46,50,50,52,16,31,48,45,12,42,21,41,40,52,35,29,32,51,40,52,53,34,47,75,72,68,48,88,52,58,53,69,33,28,34,61,36,46,57,67,38,46,51,46,33,55,50,49,44,43,73,71,70,47,50,74,45,80,75,44,79,45,75,55,98,86,23,30,39,36,32,33,27,44,53,39,59,60,32,48,52,50,50,50,40,28,66,65,21,36,65,46,84,110,130,64,66,38,73,39,58,71,45,58,71,85,49,34,65,63,50,57,70,57,43,39,86,46,71,52,95,88,44,71,34,32,20,20,76,55,62,46,96,89,41,37,28,8,18,28,45,40,90,92,38,43,37,52,30,65,79,79,55,32,30,46,53,30,58,81,34,15,49,65,67,73,41,93,49,46,31,36,37,28,53,34,76,69,46,47,57,33,38,35,35,54,70,95,49,75,40,26,22,37,65,60,31,44,72,34,61,53,52,24,59,48,46,60,72,76,36,66,52,67,65,50,39,72,78,40,54,61,38,23,39,31,31,36,37,34,14,42,34,32,87,83,35,78,36,81,39,95,91,32,87,39,71,40,66,25,47,74,45,45,23,36,18,43,75,49,49,48,43,32,47,68,59,39,53,51,53,34,52,74,66,66,48,49,56,55,57,71,81,46,65,39,47,62,93,47,34,50,62,53,50,51,54,51,42,53,52,34,30,75,70,64,32,37,32,34,36,37,24,33,51,58,42,77,50,55,38,31,43,70,22,67,48,35,40,31,51,51,38,24,55,24,18,46,36,40,73,74,34,26,74,81,50,48,54,66,42,50,52,43,50,31,42,40,43,58,74,66,62,55,51,72,68,55,47,49,52,51,16,30,48,45,12,41,20,41,39,52,36,29,34,52,39,52,52,36,48,74,71,69,46,90,53,59,53,67,34,28,33,62,34,47,57,67,38,47,52,46,33,56,49,49,44,43,72,72,68,47,51,73,46,79,76,43,79,45,75,55,96,83,24,31,37,35,31,32,28,43,52,40,60,60,33,49,51,52,50,50,42,29,68,67,20,36,66,46,83,110

Nearest PDB structures (foldseek):
  5d1p-assembly1_B  TM=9.301E-01  e=1.462E-40  Methanothermobacter thermautotrophicus str. Delta H
  5d1o-assembly1_A  TM=9.223E-01  e=1.094E-39  Methanothermobacter thermautotrophicus str. Delta H
  8ucg-assembly1_B  TM=9.377E-01  e=4.586E-37  Palaeococcus pacificus DY20341
  2vug-assembly1_B  TM=9.360E-01  e=5.226E-35  Pyrococcus abyssi GE5
  3qwu-assembly1_B  TM=9.244E-01  e=3.754E-31  Aquifex aeolicus

Foldseek 3Di:
DPQCQQQVDPPVCSVVQVVQWDWDAAPRAIWTFHCCDDPNFHAQWTDHDPHTFGADDDAAADLFLVPVLVVQDVWWKWKFFDFPAFKWKWAPPVHTFTAGNRNHTALQVGVVCVVQFVVVVLCVVVRQKMWMKGKDAFADDPDHDHDPVHHHIDMATEWMAGRRHRFTAFRVVVVVSCVVRPHHHTDTQDGDTSVCVSVSQVVVQVVCQVVLGFGIWMADRRRPHIYTYTHLSNLLQQQLVCLLQVQVRVVPRPPVSVSSLVSVCVNVVDDPVRNVVSVVSNVCSNPVSNVVNLVCLVVVHFGADKGKHKAAPVSVVSNVVVCVVVVFDKDWDDWDDDPNIIITIIGRGDVRSSVVSVCVVVPHDDDD/DPQCQQAVDDPVCSVVQVVQWDWDAAPRAIWTFHQCDDPNFHAQWTDHDPHTFGADDDAAADLFLVPVLVVQDVWWKWKFFDFPAFKWKWAPPVHTFTAGNRNHTALQVGVVCVVQFVVVVLCVVVRQKMWMKGKDAFADDPDHDHDPVHHHIDMATAWMAGRRHRFTAFRVVGVVSCVVRPHHHTDTQDGDTSVCVSVSQVVVQVVCQVVLGFGIWMADRRRDHIYTYTHLSNLLQQQLVCLLQVQVRVVPRPPVSVSSLVSCCVNVVDDPVRNVVSVVSNVCSNPVSNVVNLVCLVVVHFGADKGKHKAAPVSVVSNVVVCVVVVFDKDWDDWDDDPNIIITIIGRGDCRSSVVSVCVVVPHDDDD

Radius of gyration: 30.83 Å; Cα contacts (8 Å, |Δi|>4): 1516; chains: 2; bounding box: 56×90×71 Å

Secondary structure (DSSP, 8-state):
--HHHHHT--HHHHHHHHTT-EEEEETTEEEEE-SS-BTTBPTT-EEETTEEE--PPP--EES-HHHHHHHH-SS-EEEEEE-SSEEEEEEESSSEEEE-TTS-B-TTHHHHHHHHS-HHHHHHH-TTEEEEEEEEBSSSSS--B--TT-SS-EEEEEEEEETTT-PBPPHHHHHHHHHHTT---PPEEE---HHHHHHHHHHHHHHHHHTT--EEEEEETTS--EEEEE-HHHHHHHHHHHHHSIIIIIHHHHHHHHHHHHHHHHHTT--HHHHHHHHHHHHHHHHHHHHHHHHHHHTT---EEEEEEEE-HHHHHHHHHHHHHTT--EEEEEEEEETTEEEEEEEEE-HHHHHHHHHHHTT-EE--/--HHHHHT--HHHHHHHHTT-EEEEETTEEEEE-SS-BTTBPTT-EEETTEEE--PPP--EES-HHHHHHHH-SS-EEEEEE-SSEEEEEEESSSEEEE-TTS-B-TTHHHHHHHHS-HHHHHHH-TTEEEEEEEEBSSSSS--B--TT-SS-EEEEEEEEETTT-PBPPHHHHHHHHHHTT---PPEEE---HHHHHHHHHHHHHHHHHTT--EEEEEETTS--EEEEE-HHHHHHHHHHHHHSIIIIIHHHHHHHHHHHHHHHHHTT--HHHHHHHHHHHHHHHHHHHHHHHHHHHTT---EEEEEEEE-HHHHHHHHHHHHHTT--EEEEEEEEETTEEEEEEEEE-HHHHHHHHHHHTT-EE--

InterPro domains:
  IPR001072 RNA ligase, Pab1020 family [PR01048] (34-48)
  IPR001072 RNA ligase, Pab1020 family [PR01048] (55-73)
  IPR001072 RNA ligase, Pab1020 family [PR01048] (77-90)
  IPR001072 RNA ligase, Pab1020 family [PR01048] (128-143)
  IPR001072 RNA ligase, Pab1020 family [PR01048] (153-174)
  IPR001072 RNA ligase, Pab1020 family [PR01048] (209-222)
  IPR001072 RNA ligase, Pab1020 family [PR01048] (250-268)
  IPR001072 RNA ligase, Pab1020 family [PR01048] (281-295)
  IPR001072 RNA ligase, Pab1020 family [PR01048] (343-363)
  IPR001072 RNA ligase, Pab1020 family [TIGR01209] (21-366)
  IPR001072 RNA ligase, Pab1020 family [cd07894] (31-366)
  IPR021122 RNA ligase domain, REL/Rln2 [PF09414] (76-230)
  IPR041596 RNA ligase Pab1020, C-terminal domain [PF18330] (242-364)